Protein AF-A0A931Y4E0-F1 (afdb_monomer_lite)

Sequence (442 aa):
MEAHREILAAYRAGAPGQSLLSRERLLGMQAWRRRIRFNGFLSAGRNVAISKGAQIENAVIWDDARIAANAVVAQAIIGKGCEVHGRVRRLAVRSSFSLSQSENTSDIPLAMALQFLRWSPAQTTVMPFEPRGSARLFTRLDNHGQRVILVRYSRERAENELYPGHARFLKSIGLPVPAIIQDAPEKNFFIMEDLGDQSLQALSRTWPLRRLTDFYQEIVASTARWHIAGERAARRRRLIMVAPFSADLYRWEREFFGRYFLQPQLHLAPAITAKILAELAAVAGQLLKAPAVLVHRDLQASNILRVGRRHFFIDFQGMRLGPAAYDLAALLCDPYVELSLAVTTQLREAYNCRVSRPHRVSAQLFWLAAIERLAQALGAYGRLSANPETAWFGAYIAPGVRMMRRALDQSGACPRLQNALRCCGDKVSSGMVQSSRFRVHS

pLDDT: mean 79.77, std 22.11, range [24.64, 98.81]

Foldseek 3Di:
DVVVVVQVVCVVVVRRPCDDAHPVNVVVPPDPDDEAEDDDEEEADACAEADANYEAENYEAEHQYEYDAQYEYYNYEYYHNYHHRYDYAFYKYQQVRQQVPDPPDGPVLSVVVCVLVVHDSRQKIWTWHDDPVAQKTWIWIDGPNQIKIKIAHDCPDVLLLCAQVVQVLCVVLPAFAWHWPADDVVRRITITDDLDQAFLLNCLVPDDPVVNLVQLLQVLLSLLSCFPVVQVSCVVVVRDAPEADDLVVLLVLLVLLLVLDCCPPLVDDPVLSVLLSVLLSVLSVVFVPAFWTWALQQLARSQWGDDDHDIYGHNSSNIHIGQSLLNLLNYLLPLSHQDDPVSSVVSLVSSQVNDDPSNRQDQQNNLSSNLSNLSSLLSVLSVQCVDPVRVVSLSSNLSSLVSNLVSCVSNVTSVSVNVSCVVRVVCSNVPPPDDPDPPDDD

Secondary structure (DSSP, 8-state):
-HHHHHHHHHHHTT-TTSSSS-HHHHHT-----S--EE-S-EEE-TTPEEPTT-EEEEEEE-TT-EE-TT-EEEEEEE-TT-EE-SEEEEEEEEHHHHHHS-SS---HHHHHHHHHHT--TTTEEEEEPPP-SSSEEEEEEEETTEEEEEEEE-TTSTHHHHHHHHHHHHHHTT---PPEEEEEGGGTEEEEE---S-BHHHHHTTS-HHHHHHHHHHHHHHHHHHHHHHHHHHHHTT---PPPP-HHHHHHHHHHHIIIIIHHHH---HHHHHHHHHHHHHHHHHHTTSPEEEE-S---GGGEEEETTEEEE---TT-EEEEHHHHHHHHHT-TTS---HHHHHHHHHHHHTTS-GGG---HHHHHHHHHHHHHHHHHHHHHHHTSTTSGGGGGGHHHHHHHHHHHHHHH---HHHHHHHHHHHHHHHTT-----------

Structure (mmCIF, N/CA/C/O backbone):
data_AF-A0A931Y4E0-F1
#
_entry.id   AF-A0A931Y4E0-F1
#
loop_
_atom_site.group_PDB
_atom_site.id
_atom_site.type_symbol
_atom_site.label_atom_id
_atom_site.label_alt_id
_atom_site.label_comp_id
_atom_site.label_asym_id
_atom_site.label_entity_id
_atom_site.label_seq_id
_atom_site.pdbx_PDB_ins_code
_atom_site.Cartn_x
_atom_site.Cartn_y
_atom_site.Cartn_z
_atom_site.occupancy
_atom_site.B_iso_or_equiv
_atom_site.auth_seq_id
_atom_site.auth_comp_id
_atom_site.auth_asym_id
_atom_site.auth_atom_id
_atom_site.pdbx_PDB_model_num
ATOM 1 N N . MET A 1 1 ? -2.483 -9.337 35.571 1.00 34.69 1 MET A N 1
ATOM 2 C CA . MET A 1 1 ? -3.796 -9.561 36.224 1.00 34.69 1 MET A CA 1
ATOM 3 C C . MET A 1 1 ? -3.774 -9.252 37.720 1.00 34.69 1 MET A C 1
ATOM 5 O O . MET A 1 1 ? -4.784 -8.785 38.225 1.00 34.69 1 MET A O 1
ATOM 9 N N . GLU A 1 2 ? -2.655 -9.457 38.415 1.00 30.05 2 GLU A N 1
ATOM 10 C CA . GLU A 1 2 ? -2.487 -9.146 39.847 1.00 30.05 2 GLU A CA 1
ATOM 11 C C . GLU A 1 2 ? -2.486 -7.631 40.127 1.00 30.05 2 GLU A C 1
ATOM 13 O O . GLU A 1 2 ? -3.352 -7.140 40.843 1.00 30.05 2 GLU A O 1
ATOM 18 N N . ALA A 1 3 ? -1.691 -6.863 39.373 1.00 35.94 3 ALA A N 1
ATOM 19 C CA . ALA A 1 3 ? -1.664 -5.395 39.451 1.00 35.94 3 ALA A CA 1
ATOM 20 C C . ALA A 1 3 ? -3.024 -4.713 39.172 1.00 35.94 3 ALA A C 1
ATOM 22 O O . ALA A 1 3 ? -3.341 -3.672 39.735 1.00 35.94 3 ALA A O 1
ATOM 23 N N . HIS A 1 4 ? -3.869 -5.305 38.318 1.00 39.91 4 HIS A N 1
ATOM 24 C CA . HIS A 1 4 ? -5.213 -4.779 38.048 1.00 39.91 4 HIS A CA 1
ATOM 25 C C . HIS A 1 4 ? -6.139 -4.932 39.266 1.00 39.91 4 HIS A C 1
ATOM 27 O O . HIS A 1 4 ? -6.935 -4.039 39.547 1.00 39.91 4 HIS A O 1
ATOM 33 N N . ARG A 1 5 ? -6.008 -6.041 40.009 1.00 42.94 5 ARG A N 1
ATOM 34 C CA . ARG A 1 5 ? -6.775 -6.318 41.233 1.00 42.94 5 ARG A CA 1
ATOM 35 C C . ARG A 1 5 ? -6.376 -5.380 42.373 1.00 42.94 5 ARG A C 1
ATOM 37 O O . ARG A 1 5 ? -7.255 -4.861 43.053 1.00 42.94 5 ARG A O 1
ATOM 44 N N . GLU A 1 6 ? -5.082 -5.119 42.530 1.00 43.25 6 GLU A N 1
ATOM 45 C CA . GLU A 1 6 ? -4.547 -4.222 43.563 1.00 43.25 6 GLU A CA 1
ATOM 46 C C . GLU A 1 6 ? -4.974 -2.763 43.350 1.00 43.25 6 GLU A C 1
ATOM 48 O O . GLU A 1 6 ? -5.396 -2.093 44.291 1.00 43.25 6 GLU A O 1
ATOM 53 N N . ILE A 1 7 ? -4.974 -2.288 42.100 1.00 46.44 7 ILE A N 1
ATOM 54 C CA . ILE A 1 7 ? -5.455 -0.942 41.749 1.00 46.44 7 ILE A CA 1
ATOM 55 C C . ILE A 1 7 ? -6.962 -0.810 41.996 1.00 46.44 7 ILE A C 1
ATOM 57 O O . ILE A 1 7 ? -7.414 0.204 42.527 1.00 46.44 7 ILE A O 1
ATOM 61 N N . LEU A 1 8 ? -7.746 -1.836 41.652 1.00 44.59 8 LEU A N 1
ATOM 62 C CA . LEU A 1 8 ? -9.184 -1.880 41.933 1.00 44.59 8 LEU A CA 1
ATOM 63 C C . LEU A 1 8 ? -9.479 -1.872 43.438 1.00 44.59 8 LEU A C 1
ATOM 65 O O . LEU A 1 8 ? -10.426 -1.211 43.860 1.00 44.59 8 LEU A O 1
ATOM 69 N N . ALA A 1 9 ? -8.675 -2.567 44.244 1.00 49.50 9 ALA A N 1
ATOM 70 C CA . ALA A 1 9 ? -8.801 -2.572 45.699 1.00 49.50 9 ALA A CA 1
ATOM 71 C C . ALA A 1 9 ? -8.454 -1.201 46.309 1.00 49.50 9 ALA A C 1
ATOM 73 O O . ALA A 1 9 ? -9.236 -0.672 47.096 1.00 49.50 9 ALA A O 1
ATOM 74 N N . ALA A 1 10 ? -7.349 -0.579 45.883 1.00 45.31 10 ALA A N 1
ATOM 75 C CA . ALA A 1 10 ? -6.933 0.746 46.354 1.00 45.31 10 ALA A CA 1
ATOM 76 C C . ALA A 1 10 ? -7.910 1.862 45.940 1.00 45.31 10 ALA A C 1
ATOM 78 O O . ALA A 1 10 ? -8.197 2.769 46.720 1.00 45.31 10 ALA A O 1
ATOM 79 N N . TYR A 1 11 ? -8.474 1.773 44.730 1.00 41.50 11 TYR A N 1
ATOM 80 C CA . TYR A 1 11 ? -9.529 2.673 44.261 1.00 41.50 11 TYR A CA 1
ATOM 81 C C . TYR A 1 11 ? -10.813 2.532 45.094 1.00 41.50 11 TYR A C 1
ATOM 83 O O . TYR A 1 11 ? -11.379 3.536 45.519 1.00 41.50 11 TYR A O 1
ATOM 91 N N . ARG A 1 12 ? -11.246 1.295 45.387 1.00 44.38 12 ARG A N 1
ATOM 92 C CA . ARG A 1 12 ? -12.423 1.023 46.237 1.00 44.38 12 ARG A CA 1
ATOM 93 C C . ARG A 1 12 ? -12.240 1.481 47.686 1.00 44.38 12 ARG A C 1
ATOM 95 O O . ARG A 1 12 ? -13.223 1.830 48.323 1.00 44.38 12 ARG A O 1
ATOM 102 N N . ALA A 1 13 ? -11.005 1.515 48.181 1.00 47.91 13 ALA A N 1
ATOM 103 C CA . ALA A 1 13 ? -10.662 2.004 49.515 1.00 47.91 13 ALA A CA 1
ATOM 104 C C . ALA A 1 13 ? -10.501 3.539 49.600 1.00 47.91 13 ALA A C 1
ATOM 106 O O . ALA A 1 13 ? -10.062 4.048 50.626 1.00 47.91 13 ALA A O 1
ATOM 107 N N . GLY A 1 14 ? -10.809 4.291 48.534 1.00 34.81 14 GLY A N 1
ATOM 108 C CA . GLY A 1 14 ? -10.687 5.754 48.530 1.00 34.81 14 GLY A CA 1
ATOM 109 C C . GLY A 1 14 ? -9.244 6.277 48.492 1.00 34.81 14 GLY A C 1
ATOM 110 O O . GLY A 1 14 ? -9.030 7.475 48.652 1.00 34.81 14 GLY A O 1
ATOM 111 N N . ALA A 1 15 ? -8.260 5.407 48.233 1.00 38.78 15 ALA A N 1
ATOM 112 C CA . ALA A 1 15 ? -6.834 5.735 48.181 1.00 38.78 15 ALA A CA 1
ATOM 113 C C . ALA A 1 15 ? -6.186 5.404 46.813 1.00 38.78 15 ALA A C 1
ATOM 115 O O . ALA A 1 15 ? -5.178 4.686 46.757 1.00 38.78 15 ALA A O 1
ATOM 116 N N . PRO A 1 16 ? -6.718 5.898 45.674 1.00 37.50 16 PRO A N 1
ATOM 117 C CA . PRO A 1 16 ? -6.079 5.676 44.383 1.00 37.50 16 PRO A CA 1
ATOM 118 C C . PRO A 1 16 ? -4.716 6.387 44.344 1.00 37.50 16 PRO A C 1
ATOM 120 O O . PRO A 1 16 ? -4.639 7.613 44.341 1.00 37.50 16 PRO A O 1
ATOM 123 N N . GLY A 1 17 ? -3.631 5.605 44.324 1.00 43.34 17 GLY A N 1
ATOM 124 C CA . GLY A 1 17 ? -2.253 6.105 44.231 1.00 43.34 17 GLY A CA 1
ATOM 125 C C . GLY A 1 17 ? -1.310 5.685 45.362 1.00 43.34 17 GLY A C 1
ATOM 126 O O . GLY A 1 17 ? -0.120 5.973 45.265 1.00 43.34 17 GLY A O 1
ATOM 127 N N . GLN A 1 18 ? -1.778 4.982 46.401 1.00 36.59 18 GLN A N 1
ATOM 128 C CA . GLN A 1 18 ? -0.911 4.620 47.534 1.00 36.59 18 GLN A CA 1
ATOM 129 C C . GLN A 1 18 ? -0.036 3.369 47.347 1.00 36.59 18 GLN A C 1
ATOM 131 O O . GLN A 1 18 ? 0.830 3.121 48.180 1.00 36.59 18 GLN A O 1
ATOM 136 N N . SER A 1 19 ? -0.159 2.613 46.252 1.00 37.19 19 SER A N 1
ATOM 137 C CA . SER A 1 19 ? 0.787 1.524 45.983 1.00 37.19 19 SER A CA 1
ATOM 138 C C . SER A 1 19 ? 1.090 1.365 44.499 1.00 37.19 19 SER A C 1
ATOM 140 O O . SER A 1 19 ? 0.359 0.732 43.744 1.00 37.19 19 SER A O 1
ATOM 142 N N . LEU A 1 20 ? 2.204 1.979 44.102 1.00 34.59 20 LEU A N 1
ATOM 143 C CA . LEU A 1 20 ? 3.205 1.319 43.257 1.00 34.59 20 LEU A CA 1
ATOM 144 C C . LEU A 1 20 ? 4.616 1.887 43.486 1.00 34.59 20 LEU A C 1
ATOM 146 O O . LEU A 1 20 ? 5.578 1.255 43.069 1.00 34.59 20 LEU A O 1
ATOM 150 N N . LEU A 1 21 ? 4.771 2.989 44.237 1.00 36.53 21 LEU A N 1
ATOM 151 C CA . LEU A 1 21 ? 6.031 3.411 44.867 1.00 36.53 21 LEU A CA 1
ATOM 152 C C . LEU A 1 21 ? 5.718 4.168 46.176 1.00 36.53 21 LEU A C 1
ATOM 154 O O . LEU A 1 21 ? 5.166 5.265 46.125 1.00 36.53 21 LEU A O 1
ATOM 158 N N . SER A 1 22 ? 6.042 3.605 47.347 1.00 35.12 22 SER A N 1
ATOM 159 C CA . SER A 1 22 ? 5.909 4.318 48.628 1.00 35.12 22 SER A CA 1
ATOM 160 C C . SER A 1 22 ? 6.853 5.530 48.680 1.00 35.12 22 SER A C 1
ATOM 162 O O . SER A 1 22 ? 7.931 5.526 48.081 1.00 35.12 22 SER A O 1
ATOM 164 N N . ARG A 1 23 ? 6.467 6.585 49.411 1.00 34.84 23 ARG A N 1
ATOM 165 C CA . ARG A 1 23 ? 7.276 7.809 49.595 1.00 34.84 23 ARG A CA 1
ATOM 166 C C . ARG A 1 23 ? 8.670 7.502 50.161 1.00 34.84 23 ARG A C 1
ATOM 168 O O . ARG A 1 23 ? 9.641 8.134 49.761 1.00 34.84 23 ARG A O 1
ATOM 175 N N . GLU A 1 24 ? 8.781 6.486 51.010 1.00 38.88 24 GLU A N 1
ATOM 176 C CA . GLU A 1 24 ? 10.049 5.980 51.555 1.00 38.88 24 GLU A CA 1
ATOM 177 C C . GLU A 1 24 ? 10.937 5.333 50.479 1.00 38.88 24 GLU A C 1
ATOM 179 O O . GLU A 1 24 ? 12.142 5.578 50.454 1.00 38.88 24 GLU A O 1
ATOM 184 N N . ARG A 1 25 ? 10.351 4.605 49.512 1.00 39.00 25 ARG A N 1
ATOM 185 C CA . ARG A 1 25 ? 11.079 4.090 48.335 1.00 39.00 25 ARG A CA 1
ATOM 186 C C . ARG A 1 25 ? 11.576 5.209 47.417 1.00 39.00 25 ARG A C 1
ATOM 188 O O . ARG A 1 25 ? 12.647 5.077 46.835 1.00 39.00 25 ARG A O 1
ATOM 195 N N . LEU A 1 26 ? 10.825 6.305 47.291 1.00 38.31 26 LEU A N 1
ATOM 196 C CA . LEU A 1 26 ? 11.214 7.470 46.483 1.00 38.31 26 LEU A CA 1
ATOM 197 C C . LEU A 1 26 ? 12.335 8.295 47.132 1.00 38.31 26 LEU A C 1
ATOM 199 O O . LEU A 1 26 ? 13.215 8.781 46.425 1.00 38.31 26 LEU A O 1
ATOM 203 N N . LEU A 1 27 ? 12.330 8.428 48.461 1.00 38.66 27 LEU A N 1
ATOM 204 C CA . LEU A 1 27 ? 13.339 9.193 49.204 1.00 38.66 27 LEU A CA 1
ATOM 205 C C . LEU A 1 27 ? 14.706 8.489 49.262 1.00 38.66 27 LEU A C 1
ATOM 207 O O . LEU A 1 27 ? 15.728 9.169 49.289 1.00 38.66 27 LEU A O 1
ATOM 211 N N . GLY A 1 28 ? 14.739 7.153 49.197 1.00 38.03 28 GLY A N 1
ATOM 212 C CA . GLY A 1 28 ? 15.981 6.374 49.088 1.00 38.03 28 GLY A CA 1
ATOM 213 C C . GLY A 1 28 ? 16.636 6.398 47.698 1.00 38.03 28 GLY A C 1
ATOM 214 O O . GLY A 1 28 ? 17.801 6.041 47.560 1.00 38.03 28 GLY A O 1
ATOM 215 N N . MET A 1 29 ? 15.924 6.846 46.658 1.00 40.06 29 MET A N 1
ATOM 216 C CA . MET A 1 29 ? 16.430 6.925 45.282 1.00 40.06 29 MET A CA 1
ATOM 217 C C . MET A 1 29 ? 16.823 8.368 44.932 1.00 40.06 29 MET A C 1
ATOM 219 O O . MET A 1 29 ? 16.308 8.963 43.982 1.00 40.06 29 MET A O 1
ATOM 223 N N . GLN A 1 30 ? 17.740 8.956 45.705 1.00 32.31 30 GLN A N 1
ATOM 224 C CA . GLN A 1 30 ? 18.363 10.243 45.380 1.00 32.31 30 GLN A CA 1
ATOM 225 C C . GLN A 1 30 ? 19.285 10.118 44.152 1.00 32.31 30 GLN A C 1
ATOM 227 O O . GLN A 1 30 ? 20.496 10.058 44.300 1.00 32.31 30 GLN A O 1
ATOM 232 N N . ALA A 1 31 ? 18.721 10.071 42.937 1.00 36.69 31 ALA A N 1
ATOM 233 C CA . ALA A 1 31 ? 19.362 10.530 41.690 1.00 36.69 31 ALA A CA 1
ATOM 234 C C . ALA A 1 31 ? 18.467 10.286 40.457 1.00 36.69 31 ALA A C 1
ATOM 236 O O . ALA A 1 31 ? 18.823 9.538 39.550 1.00 36.69 31 ALA A O 1
ATOM 237 N N . TRP A 1 32 ? 17.321 10.958 40.337 1.00 45.44 32 TRP A N 1
ATOM 238 C CA . TRP A 1 32 ? 16.569 10.949 39.070 1.00 45.44 32 TRP A CA 1
ATOM 239 C C . TRP A 1 32 ? 17.032 12.093 38.160 1.00 45.44 32 TRP A C 1
ATOM 241 O O . TRP A 1 32 ? 16.299 13.038 37.874 1.00 45.44 32 TRP A O 1
ATOM 251 N N . ARG A 1 33 ? 18.286 12.020 37.697 1.00 38.28 33 ARG A N 1
ATOM 252 C CA . ARG A 1 33 ? 18.825 12.896 36.644 1.00 38.28 33 ARG A CA 1
ATOM 253 C C . ARG A 1 33 ? 19.072 12.079 35.362 1.00 38.28 33 ARG A C 1
ATOM 255 O O . ARG A 1 33 ? 20.116 11.464 35.210 1.00 38.28 33 ARG A O 1
ATOM 262 N N . ARG A 1 34 ? 18.120 12.206 34.417 1.00 37.16 34 ARG A N 1
ATOM 263 C CA . ARG A 1 34 ? 18.120 11.849 32.967 1.00 37.16 34 ARG A CA 1
ATOM 264 C C . ARG A 1 34 ? 17.783 10.402 32.528 1.00 37.16 34 ARG A C 1
ATOM 266 O O . ARG A 1 34 ? 18.379 9.439 32.975 1.00 37.16 34 ARG A O 1
ATOM 273 N N . ARG A 1 35 ? 16.889 10.337 31.513 1.00 46.97 35 ARG A N 1
ATOM 274 C CA . ARG A 1 35 ? 16.464 9.195 30.658 1.00 46.97 35 ARG A CA 1
ATOM 275 C C . ARG A 1 35 ? 15.944 7.954 31.397 1.00 46.97 35 ARG A C 1
ATOM 277 O O . ARG A 1 35 ? 16.611 6.932 31.478 1.00 46.97 35 ARG A O 1
ATOM 284 N N . ILE A 1 36 ? 14.691 8.029 31.834 1.00 51.78 36 ILE A N 1
ATOM 285 C CA . ILE A 1 36 ? 13.948 6.886 32.381 1.00 51.78 36 ILE A CA 1
ATOM 286 C C . ILE A 1 36 ? 13.375 6.065 31.221 1.00 51.78 36 ILE A C 1
ATOM 288 O O . ILE A 1 36 ? 12.718 6.635 30.352 1.00 51.78 36 ILE A O 1
ATOM 292 N N . ARG A 1 37 ? 13.585 4.746 31.219 1.00 45.50 37 ARG A N 1
ATOM 293 C CA . ARG A 1 37 ? 12.829 3.792 30.396 1.00 45.50 37 ARG A CA 1
ATOM 294 C C . ARG A 1 37 ? 12.075 2.869 31.344 1.00 45.50 37 ARG A C 1
ATOM 296 O O . ARG A 1 37 ? 12.712 2.146 32.104 1.00 45.50 37 ARG A O 1
ATOM 303 N N . PHE A 1 38 ? 10.747 2.916 31.320 1.00 49.50 38 PHE A N 1
ATOM 304 C CA . PHE A 1 38 ? 9.918 2.045 32.148 1.00 49.50 38 PHE A CA 1
ATOM 305 C C . PHE A 1 38 ? 9.297 0.946 31.286 1.00 49.50 38 PHE A C 1
ATOM 307 O O . PHE A 1 38 ? 8.505 1.235 30.394 1.00 49.50 38 PHE A O 1
ATOM 314 N N . ASN A 1 39 ? 9.667 -0.306 31.560 1.00 38.44 39 ASN A N 1
ATOM 315 C CA . ASN A 1 39 ? 9.108 -1.491 30.913 1.00 38.44 39 ASN A CA 1
ATOM 316 C C . ASN A 1 39 ? 8.197 -2.210 31.929 1.00 38.44 39 ASN A C 1
ATOM 318 O O . ASN A 1 39 ? 8.621 -3.162 32.578 1.00 38.44 39 ASN A O 1
ATOM 322 N N . GLY A 1 40 ? 6.972 -1.708 32.122 1.00 40.59 40 GLY A N 1
ATOM 323 C CA . GLY A 1 40 ? 5.986 -2.210 33.095 1.00 40.59 40 GLY A CA 1
ATOM 324 C C . GLY A 1 40 ? 4.735 -1.321 33.148 1.00 40.59 40 GLY A C 1
ATOM 325 O O . GLY A 1 40 ? 4.648 -0.377 32.373 1.00 40.59 40 GLY A O 1
ATOM 326 N N . PHE A 1 41 ? 3.783 -1.576 34.059 1.00 42.09 41 PHE A N 1
ATOM 327 C CA . PHE A 1 41 ? 2.631 -0.677 34.261 1.00 42.09 41 PHE A CA 1
ATOM 328 C C . PHE A 1 41 ? 2.988 0.512 35.172 1.00 42.09 41 PHE A C 1
ATOM 330 O O . PHE A 1 41 ? 3.338 0.300 36.334 1.00 42.09 41 PHE A O 1
ATOM 337 N N . LEU A 1 42 ? 2.912 1.749 34.667 1.00 49.97 42 LEU A N 1
ATOM 338 C CA . LEU A 1 42 ? 3.216 2.972 35.430 1.00 49.97 42 LEU A CA 1
ATOM 339 C C . LEU A 1 42 ? 1.931 3.735 35.780 1.00 49.97 42 LEU A C 1
ATOM 341 O O . LEU A 1 42 ? 1.256 4.227 34.888 1.00 49.97 42 LEU A O 1
ATOM 345 N N . SER A 1 43 ? 1.629 3.933 37.064 1.00 57.06 43 SER A N 1
ATOM 346 C CA . SER A 1 43 ? 0.605 4.896 37.501 1.00 57.06 43 SER A CA 1
ATOM 347 C C . SER A 1 43 ? 1.281 6.177 37.995 1.00 57.06 43 SER A C 1
ATOM 349 O O . SER A 1 43 ? 1.694 6.251 39.152 1.00 57.06 43 SER A O 1
ATOM 351 N N . ALA A 1 44 ? 1.419 7.183 37.130 1.00 59.25 44 ALA A N 1
ATOM 352 C CA . ALA A 1 44 ? 1.964 8.487 37.498 1.00 59.25 44 ALA A CA 1
ATOM 353 C C . ALA A 1 44 ? 0.858 9.325 38.148 1.00 59.25 44 ALA A C 1
ATOM 355 O O . ALA A 1 44 ? -0.079 9.720 37.461 1.00 59.25 44 ALA A O 1
ATOM 356 N N . GLY A 1 45 ? 0.950 9.531 39.468 1.00 50.19 45 GLY A N 1
ATOM 357 C CA . GLY A 1 45 ? -0.030 10.261 40.285 1.00 50.19 45 GLY A CA 1
ATOM 358 C C . GLY A 1 45 ? -0.353 11.679 39.793 1.00 50.19 45 GLY A C 1
ATOM 359 O O . GLY A 1 45 ? 0.257 12.188 38.853 1.00 50.19 45 GLY A O 1
ATOM 360 N N . ARG A 1 46 ? -1.329 12.327 40.439 1.00 49.12 46 ARG A N 1
ATOM 361 C CA . ARG A 1 46 ? -1.726 13.700 40.090 1.00 49.12 46 ARG A CA 1
ATOM 362 C C . ARG A 1 46 ? -0.552 14.671 40.241 1.00 49.12 46 ARG A C 1
ATOM 364 O O . ARG A 1 46 ? 0.265 14.497 41.145 1.00 49.12 46 ARG A O 1
ATOM 371 N N . ASN A 1 47 ? -0.491 15.702 39.399 1.00 50.91 47 ASN A N 1
ATOM 372 C CA . ASN A 1 47 ? 0.540 16.752 39.426 1.00 50.91 47 ASN A CA 1
ATOM 373 C C . ASN A 1 47 ? 1.990 16.270 39.206 1.00 50.91 47 ASN A C 1
ATOM 375 O O . ASN A 1 47 ? 2.948 16.975 39.539 1.00 50.91 47 ASN A O 1
ATOM 379 N N . VAL A 1 48 ? 2.195 15.069 38.656 1.00 59.88 48 VAL A N 1
ATOM 380 C CA . VAL A 1 48 ? 3.544 14.526 38.437 1.00 59.88 48 VAL A CA 1
ATOM 381 C C . VAL A 1 48 ? 4.225 15.195 37.243 1.00 59.88 48 VAL A C 1
ATOM 383 O O . VAL A 1 48 ? 3.654 15.309 36.162 1.00 59.88 48 VAL A O 1
ATOM 386 N N . ALA A 1 49 ? 5.493 15.581 37.411 1.00 59.25 49 ALA A N 1
ATOM 387 C CA . ALA A 1 49 ? 6.339 16.051 36.318 1.00 59.25 49 ALA A CA 1
ATOM 388 C C . ALA A 1 49 ? 7.164 14.897 35.718 1.00 59.25 49 ALA A C 1
ATOM 390 O O . ALA A 1 49 ? 8.017 14.304 36.380 1.00 59.25 49 ALA A O 1
ATOM 391 N N . ILE A 1 50 ? 6.943 14.600 34.439 1.00 65.12 50 ILE A N 1
ATOM 392 C CA . ILE A 1 50 ? 7.705 13.627 33.655 1.00 65.12 50 ILE A CA 1
ATOM 393 C C . ILE A 1 50 ? 8.839 14.349 32.922 1.00 65.12 50 ILE A C 1
ATOM 395 O O . ILE A 1 50 ? 8.628 15.295 32.165 1.00 65.12 50 ILE A O 1
ATOM 399 N N . SER A 1 51 ? 10.067 13.876 33.134 1.00 61.56 51 SER A N 1
ATOM 400 C CA . SER A 1 51 ? 11.285 14.539 32.660 1.00 61.56 51 SER A CA 1
ATOM 401 C C . SER A 1 51 ? 11.551 14.395 31.151 1.00 61.56 51 SER A C 1
ATOM 403 O O . SER A 1 51 ? 11.083 13.478 30.471 1.00 61.56 51 SER A O 1
ATOM 405 N N . LYS A 1 52 ? 12.364 15.319 30.618 1.00 58.16 52 LYS A N 1
ATOM 406 C CA . LYS A 1 52 ? 12.762 15.375 29.202 1.00 58.16 52 LYS A CA 1
ATOM 407 C C . LYS A 1 52 ? 13.436 14.073 28.764 1.00 58.16 52 LYS A C 1
ATOM 409 O O . LYS A 1 52 ? 14.427 13.648 29.360 1.00 58.16 52 LYS A O 1
ATOM 414 N N . GLY A 1 53 ? 12.949 13.479 27.674 1.00 54.91 53 GLY A N 1
ATOM 415 C CA . GLY A 1 53 ? 13.514 12.241 27.125 1.00 54.91 53 GLY A CA 1
ATOM 416 C C . GLY A 1 53 ? 13.115 10.960 27.864 1.00 54.91 53 GLY A C 1
ATOM 417 O O . GLY A 1 53 ? 13.745 9.929 27.628 1.00 54.91 53 GLY A O 1
ATOM 418 N N . ALA A 1 54 ? 12.118 11.012 28.755 1.00 61.06 54 ALA A N 1
ATOM 419 C CA . ALA A 1 54 ? 11.531 9.816 29.353 1.00 61.06 54 ALA A CA 1
ATOM 420 C C . ALA A 1 54 ? 10.871 8.930 28.284 1.00 61.06 54 ALA A C 1
ATOM 422 O O . ALA A 1 54 ? 10.287 9.436 27.334 1.00 61.06 54 ALA A O 1
ATOM 423 N N . GLN A 1 55 ? 10.959 7.614 28.439 1.00 59.75 55 GLN A N 1
ATOM 424 C CA . GLN A 1 55 ? 10.228 6.621 27.657 1.00 59.75 55 GLN A CA 1
ATOM 425 C C . GLN A 1 55 ? 9.260 5.909 28.600 1.00 59.75 55 GLN A C 1
ATOM 427 O O . GLN A 1 55 ? 9.681 5.146 29.471 1.00 59.75 55 GLN A O 1
ATOM 432 N N . ILE A 1 56 ? 7.977 6.213 28.444 1.00 60.38 56 ILE A N 1
ATOM 433 C CA . ILE A 1 56 ? 6.876 5.681 29.238 1.00 60.38 56 ILE A CA 1
ATOM 434 C C . ILE A 1 56 ? 6.037 4.805 28.325 1.00 60.38 56 ILE A C 1
ATOM 436 O O . ILE A 1 56 ? 5.520 5.283 27.320 1.00 60.38 56 ILE A O 1
ATOM 440 N N . GLU A 1 57 ? 5.884 3.540 28.684 1.00 52.03 57 GLU A N 1
ATOM 441 C CA . GLU A 1 57 ? 4.997 2.605 28.005 1.00 52.03 57 GLU A CA 1
ATOM 442 C C . GLU A 1 57 ? 4.043 1.978 29.032 1.00 52.03 57 GLU A C 1
ATOM 444 O O . GLU A 1 57 ? 4.450 1.765 30.170 1.00 52.03 57 GLU A O 1
ATOM 449 N N . ASN A 1 58 ? 2.789 1.702 28.656 1.00 50.84 58 ASN A N 1
ATOM 450 C CA . ASN A 1 58 ? 1.766 1.071 29.510 1.00 50.84 58 ASN A CA 1
ATOM 451 C C . ASN A 1 58 ? 1.459 1.856 30.800 1.00 50.84 58 ASN A C 1
ATOM 453 O O . ASN A 1 58 ? 1.668 1.355 31.904 1.00 50.84 58 ASN A O 1
ATOM 457 N N . ALA A 1 59 ? 0.961 3.090 30.692 1.00 60.69 59 ALA A N 1
ATOM 458 C CA . ALA A 1 59 ? 0.809 3.970 31.855 1.00 60.69 59 ALA A CA 1
ATOM 459 C C . ALA A 1 59 ? -0.607 4.524 32.079 1.00 60.69 59 ALA A C 1
ATOM 461 O O . ALA A 1 59 ? -1.391 4.680 31.151 1.00 60.69 59 ALA A O 1
ATOM 462 N N . VAL A 1 60 ? -0.926 4.886 33.319 1.00 58.81 60 VAL A N 1
ATOM 463 C CA . VAL A 1 60 ? -2.003 5.823 33.655 1.00 58.81 60 VAL A CA 1
ATOM 464 C C . VAL A 1 60 ? -1.340 7.064 34.227 1.00 58.81 60 VAL A C 1
ATOM 466 O O . VAL A 1 60 ? -0.682 7.008 35.262 1.00 58.81 60 VAL A O 1
ATOM 469 N N . ILE A 1 61 ? -1.466 8.171 33.516 1.00 65.94 61 ILE A N 1
ATOM 470 C CA . ILE A 1 61 ? -0.973 9.481 33.916 1.00 65.94 61 ILE A CA 1
ATOM 471 C C . ILE A 1 61 ? -2.189 10.238 34.432 1.00 65.94 61 ILE A C 1
ATOM 473 O O . ILE A 1 61 ? -3.106 10.504 33.665 1.00 65.94 61 ILE A O 1
ATOM 477 N N . TRP A 1 62 ? -2.237 10.505 35.731 1.00 60.59 62 TRP A N 1
ATOM 478 C CA . TRP A 1 62 ? -3.372 11.157 36.379 1.00 60.59 62 TRP A CA 1
ATOM 479 C C . TRP A 1 62 ? -3.357 12.674 36.170 1.00 60.59 62 TRP A C 1
ATOM 481 O O . TRP A 1 62 ? -2.428 13.225 35.585 1.00 60.59 62 TRP A O 1
ATOM 491 N N . ASP A 1 63 ? -4.420 13.323 36.637 1.00 55.16 63 ASP A N 1
ATOM 492 C CA . ASP A 1 63 ? -4.710 14.732 36.380 1.00 55.16 63 ASP A CA 1
ATOM 493 C C . ASP A 1 63 ? -3.532 15.683 36.702 1.00 55.16 63 ASP A C 1
ATOM 495 O O . ASP A 1 63 ? -2.764 15.456 37.640 1.00 55.16 63 ASP A O 1
ATOM 499 N N . ASP A 1 64 ? -3.409 16.755 35.919 1.00 56.09 64 ASP A N 1
ATOM 500 C CA . ASP A 1 64 ? -2.479 17.878 36.068 1.00 56.09 64 ASP A CA 1
ATOM 501 C C . ASP A 1 64 ? -0.986 17.501 35.959 1.00 56.09 64 ASP A C 1
ATOM 503 O O . ASP A 1 64 ? -0.089 18.221 36.406 1.00 56.09 64 ASP A O 1
ATOM 507 N N . ALA A 1 65 ? -0.677 16.355 35.345 1.00 60.94 65 ALA A N 1
ATOM 508 C CA . ALA A 1 65 ? 0.699 15.937 35.097 1.00 60.94 65 ALA A CA 1
ATOM 509 C C . ALA A 1 65 ? 1.378 16.771 33.992 1.00 60.94 65 ALA A C 1
ATOM 511 O O . ALA A 1 65 ? 0.780 17.103 32.972 1.00 60.94 65 ALA A O 1
ATOM 512 N N . ARG A 1 66 ? 2.676 17.053 34.144 1.00 58.44 66 ARG A N 1
ATOM 513 C CA . ARG A 1 66 ? 3.472 17.832 33.178 1.00 58.44 66 ARG A CA 1
ATOM 514 C C . ARG A 1 66 ? 4.512 16.958 32.497 1.00 58.44 66 ARG A C 1
ATOM 516 O O . ARG A 1 66 ? 5.450 16.494 33.136 1.00 58.44 66 ARG A O 1
ATOM 523 N N . ILE A 1 67 ? 4.382 16.742 31.195 1.00 65.50 67 ILE A N 1
ATOM 524 C CA . ILE A 1 67 ? 5.273 15.902 30.393 1.00 65.50 67 ILE A CA 1
ATOM 525 C C . ILE A 1 67 ? 6.216 16.785 29.581 1.00 65.50 67 ILE A C 1
ATOM 527 O O . ILE A 1 67 ? 5.817 17.450 28.627 1.00 65.50 67 ILE A O 1
ATOM 531 N N . ALA A 1 68 ? 7.496 16.771 29.944 1.00 56.12 68 ALA A N 1
ATOM 532 C CA . ALA A 1 68 ? 8.506 17.608 29.315 1.00 56.12 68 ALA A CA 1
ATOM 533 C C . ALA A 1 68 ? 8.819 17.202 27.862 1.00 56.12 68 ALA A C 1
ATOM 535 O O . ALA A 1 68 ? 8.561 16.081 27.411 1.00 56.12 68 ALA A O 1
ATOM 536 N N . ALA A 1 69 ? 9.457 18.123 27.134 1.00 49.69 69 ALA A N 1
ATOM 537 C CA . ALA A 1 69 ? 9.828 17.930 25.737 1.00 49.69 69 ALA A CA 1
ATOM 538 C C . ALA A 1 69 ? 10.644 16.656 25.482 1.00 49.69 69 ALA A C 1
ATOM 540 O O . ALA A 1 69 ? 11.407 16.203 26.332 1.00 49.69 69 ALA A O 1
ATOM 541 N N . ASN A 1 70 ? 10.514 16.075 24.289 1.00 50.50 70 ASN A N 1
ATOM 542 C CA . ASN A 1 70 ? 11.193 14.843 23.859 1.00 50.50 70 ASN A CA 1
ATOM 543 C C . ASN A 1 70 ? 10.899 13.572 24.681 1.00 50.50 70 ASN A C 1
ATOM 545 O O . ASN A 1 70 ? 11.526 12.547 24.415 1.00 50.50 70 ASN A O 1
ATOM 549 N N . ALA A 1 71 ? 9.987 13.599 25.657 1.00 55.31 71 ALA A N 1
ATOM 550 C CA . ALA A 1 71 ? 9.465 12.368 26.243 1.00 55.31 71 ALA A CA 1
ATOM 551 C C . ALA A 1 71 ? 8.641 11.590 25.201 1.00 55.31 71 ALA A C 1
ATOM 553 O O . ALA A 1 71 ? 8.009 12.196 24.335 1.00 55.31 71 ALA A O 1
ATOM 554 N N . VAL A 1 72 ? 8.671 10.262 25.280 1.00 54.38 72 VAL A N 1
ATOM 555 C CA . VAL A 1 72 ? 7.868 9.333 24.487 1.00 54.38 72 VAL A CA 1
ATOM 556 C C . VAL A 1 72 ? 6.904 8.637 25.427 1.00 54.38 72 VAL A C 1
ATOM 558 O O . VAL A 1 72 ? 7.340 7.932 26.331 1.00 54.38 72 VAL A O 1
ATOM 561 N N . VAL A 1 73 ? 5.608 8.835 25.207 1.00 58.16 73 VAL A N 1
ATOM 562 C CA . VAL A 1 73 ? 4.541 8.143 25.936 1.00 58.16 73 VAL A CA 1
ATOM 563 C C . VAL A 1 73 ? 3.843 7.207 24.963 1.00 58.16 73 VAL A C 1
ATOM 565 O O . VAL A 1 73 ? 3.443 7.660 23.891 1.00 58.16 73 VAL A O 1
ATOM 568 N N . ALA A 1 74 ? 3.728 5.932 25.325 1.00 51.16 74 ALA A N 1
ATOM 569 C CA . ALA A 1 74 ? 3.113 4.875 24.541 1.00 51.16 74 ALA A CA 1
ATOM 570 C C . ALA A 1 74 ? 2.113 4.071 25.373 1.00 51.16 74 ALA A C 1
ATOM 572 O O . ALA A 1 74 ? 2.381 3.741 26.522 1.00 51.16 74 ALA A O 1
ATOM 573 N N . GLN A 1 75 ? 0.960 3.727 24.790 1.00 51.22 75 GLN A N 1
ATOM 574 C CA . GLN A 1 75 ? -0.046 2.881 25.452 1.00 51.22 75 GLN A CA 1
ATOM 575 C C . GLN A 1 75 ? -0.478 3.433 26.827 1.00 51.22 75 GLN A C 1
ATOM 577 O O . GLN A 1 75 ? -0.529 2.694 27.808 1.00 51.22 75 GLN A O 1
ATOM 582 N N . ALA A 1 76 ? -0.723 4.745 26.924 1.00 56.12 76 ALA A N 1
ATOM 583 C CA . ALA A 1 76 ? -1.021 5.395 28.198 1.00 56.12 76 ALA A CA 1
ATOM 584 C C . ALA A 1 76 ? -2.366 6.125 28.209 1.00 56.12 76 ALA A C 1
ATOM 586 O O . ALA A 1 76 ? -2.705 6.783 27.226 1.00 56.12 76 ALA A O 1
ATOM 587 N N . ILE A 1 77 ? -3.079 6.040 29.337 1.00 56.28 77 ILE A N 1
ATOM 588 C CA . ILE A 1 77 ? -4.276 6.831 29.654 1.00 56.28 77 ILE A CA 1
ATOM 589 C C . ILE A 1 77 ? -3.827 8.143 30.292 1.00 56.28 77 ILE A C 1
ATOM 591 O O . ILE A 1 77 ? -3.090 8.099 31.273 1.00 56.28 77 ILE A O 1
ATOM 595 N N . ILE A 1 78 ? -4.267 9.288 29.770 1.00 62.34 78 ILE A N 1
ATOM 596 C CA . ILE A 1 78 ? -3.939 10.609 30.333 1.00 62.34 78 ILE A CA 1
ATOM 597 C C . ILE A 1 78 ? -5.182 11.255 30.963 1.00 62.34 78 ILE A C 1
ATOM 599 O O . ILE A 1 78 ? -6.250 11.292 30.349 1.00 62.34 78 ILE A O 1
ATOM 603 N N . GLY A 1 79 ? -5.025 11.721 32.202 1.00 50.91 79 GLY A N 1
ATOM 604 C CA . GLY A 1 79 ? -6.013 12.416 33.021 1.00 50.91 79 GLY A CA 1
ATOM 605 C C . GLY A 1 79 ? -6.154 13.898 32.673 1.00 50.91 79 GLY A C 1
ATOM 606 O O . GLY A 1 79 ? -5.476 14.434 31.794 1.00 50.91 79 GLY A O 1
ATOM 607 N N . LYS A 1 80 ? -7.071 14.578 33.358 1.00 44.72 80 LYS A N 1
ATOM 608 C CA . LYS A 1 80 ? -7.458 15.966 33.086 1.00 44.72 80 LYS A CA 1
ATOM 609 C C . LYS A 1 80 ? -6.308 16.944 33.354 1.00 44.72 80 LYS A C 1
ATOM 611 O O . LYS A 1 80 ? -5.571 16.735 34.290 1.00 44.72 80 LYS A O 1
ATOM 616 N N . GLY A 1 81 ? -6.152 18.017 32.576 1.00 46.50 81 GLY A N 1
ATOM 617 C CA . GLY A 1 81 ? -5.213 19.107 32.894 1.00 46.50 81 GLY A CA 1
ATOM 618 C C . GLY A 1 81 ? -3.735 18.793 32.645 1.00 46.50 81 GLY A C 1
ATOM 619 O O . GLY A 1 81 ? -2.873 19.582 33.013 1.00 46.50 81 GLY A O 1
ATOM 620 N N . CYS A 1 82 ? -3.417 17.666 32.000 1.00 55.41 82 CYS A N 1
ATOM 621 C CA . CYS A 1 82 ? -2.028 17.334 31.705 1.00 55.41 82 CYS A CA 1
ATOM 622 C C . CYS A 1 82 ? -1.442 18.214 30.588 1.00 55.41 82 CYS A C 1
ATOM 624 O O . CYS A 1 82 ? -2.017 18.316 29.503 1.00 55.41 82 CYS A O 1
ATOM 626 N N . GLU A 1 83 ? -0.251 18.766 30.811 1.00 52.66 83 GLU A N 1
ATOM 627 C CA . GLU A 1 83 ? 0.520 19.513 29.810 1.00 52.66 83 GLU A CA 1
ATOM 628 C C . GLU A 1 83 ? 1.521 18.573 29.133 1.00 52.66 83 GLU A C 1
ATOM 630 O O . GLU A 1 83 ? 2.338 17.945 29.808 1.00 52.66 83 GLU A O 1
ATOM 635 N N . VAL A 1 84 ? 1.491 18.452 27.802 1.00 55.69 84 VAL A N 1
ATOM 636 C CA . VAL A 1 84 ? 2.360 17.510 27.077 1.00 55.69 84 VAL A CA 1
ATOM 637 C C . VAL A 1 84 ? 3.189 18.218 26.016 1.00 55.69 84 VAL A C 1
ATOM 639 O O . VAL A 1 84 ? 2.685 18.614 24.973 1.00 55.69 84 VAL A O 1
ATOM 642 N N . HIS A 1 85 ? 4.497 18.308 26.256 1.00 48.81 85 HIS A N 1
ATOM 643 C CA . HIS A 1 85 ? 5.452 18.961 25.357 1.00 48.81 85 HIS A CA 1
ATOM 644 C C . HIS A 1 85 ? 6.350 17.963 24.588 1.00 48.81 85 HIS A C 1
ATOM 646 O O . HIS A 1 85 ? 7.245 18.379 23.851 1.00 48.81 85 HIS A O 1
ATOM 652 N N . GLY A 1 86 ? 6.154 16.645 24.769 1.00 45.72 86 GLY A N 1
ATOM 653 C CA . GLY A 1 86 ? 6.932 15.549 24.156 1.00 45.72 86 GLY A CA 1
ATOM 654 C C . GLY A 1 86 ? 6.321 14.920 22.888 1.00 45.72 86 GLY A C 1
ATOM 655 O O . GLY A 1 86 ? 5.246 15.304 22.441 1.00 45.72 86 GLY A O 1
ATOM 656 N N . ARG A 1 87 ? 6.997 13.917 22.298 1.00 39.91 87 ARG A N 1
ATOM 657 C CA . ARG A 1 87 ? 6.469 13.127 21.163 1.00 39.91 87 ARG A CA 1
ATOM 658 C C . ARG A 1 87 ? 5.570 12.009 21.697 1.00 39.91 87 ARG A C 1
ATOM 660 O O . ARG A 1 87 ? 6.071 11.018 22.217 1.00 39.91 87 ARG A O 1
ATOM 667 N N . VAL A 1 88 ? 4.257 12.125 21.541 1.00 44.69 88 VAL A N 1
ATOM 668 C CA . VAL A 1 88 ? 3.310 11.093 21.996 1.00 44.69 88 VAL A CA 1
ATOM 669 C C . VAL A 1 88 ? 3.071 10.057 20.899 1.00 44.69 88 VAL A C 1
ATOM 671 O O . VAL A 1 88 ? 2.795 10.417 19.757 1.00 44.69 88 VAL A O 1
ATOM 674 N N . ARG A 1 89 ? 3.156 8.767 21.235 1.00 40.47 89 ARG A N 1
ATOM 675 C CA . ARG A 1 89 ? 2.861 7.658 20.319 1.00 40.47 89 ARG A CA 1
ATOM 676 C C . ARG A 1 89 ? 1.689 6.859 20.868 1.00 40.47 89 ARG A C 1
ATOM 678 O O . ARG A 1 89 ? 1.781 6.370 21.978 1.00 40.47 89 ARG A O 1
ATOM 685 N N . ARG A 1 90 ? 0.599 6.664 20.115 1.00 46.75 90 ARG A N 1
ATOM 686 C CA . ARG A 1 90 ? -0.576 5.891 20.592 1.00 46.75 90 ARG A CA 1
ATOM 687 C C . ARG A 1 90 ? -1.098 6.402 21.944 1.00 46.75 90 ARG A C 1
ATOM 689 O O . ARG A 1 90 ? -1.154 5.666 22.932 1.00 46.75 90 ARG A O 1
ATOM 696 N N . LEU A 1 91 ? -1.419 7.692 21.973 1.00 53.19 91 LEU A N 1
ATOM 697 C CA . LEU A 1 91 ? -2.126 8.318 23.083 1.00 53.19 91 LEU A CA 1
ATOM 698 C C . LEU A 1 91 ? -3.465 7.597 23.289 1.00 53.19 91 LEU A C 1
ATOM 700 O O . LEU A 1 91 ? -4.126 7.320 22.298 1.00 53.19 91 LEU A O 1
ATOM 704 N N . ALA A 1 92 ? -3.875 7.310 24.521 1.00 57.50 92 ALA A N 1
ATOM 705 C CA . ALA A 1 92 ? -5.242 6.909 24.828 1.00 57.50 92 ALA A CA 1
ATOM 706 C C . ALA A 1 92 ? -5.842 7.957 25.773 1.00 57.50 92 ALA A C 1
ATOM 708 O O . ALA A 1 92 ? -5.307 8.219 26.846 1.00 57.50 92 ALA A O 1
ATOM 709 N N . VAL A 1 93 ? -6.939 8.594 25.380 1.00 62.88 93 VAL A N 1
ATOM 710 C CA . VAL A 1 93 ? -7.611 9.598 26.221 1.00 62.88 93 VAL A CA 1
ATOM 711 C C . VAL A 1 93 ? -9.084 9.267 26.331 1.00 62.88 93 VAL A C 1
ATOM 713 O O . VAL A 1 93 ? -9.677 8.766 25.381 1.00 62.88 93 VAL A O 1
ATOM 716 N N . ARG A 1 94 ? -9.712 9.556 27.470 1.00 61.06 94 ARG A N 1
ATOM 717 C CA . ARG A 1 94 ? -11.177 9.541 27.537 1.00 61.06 94 ARG A CA 1
ATOM 718 C C . ARG A 1 94 ? -11.742 10.614 26.615 1.00 61.06 94 ARG A C 1
ATOM 720 O O . ARG A 1 94 ? -11.305 11.760 26.669 1.00 61.06 94 ARG A O 1
ATOM 727 N N . SER A 1 95 ? -12.738 10.274 25.800 1.00 57.91 95 SER A N 1
ATOM 728 C CA . SER A 1 95 ? -13.339 11.260 24.890 1.00 57.91 95 SER A CA 1
ATOM 729 C C . SER A 1 95 ? -13.965 12.447 25.618 1.00 57.91 95 SER A C 1
ATOM 731 O O . SER A 1 95 ? -13.976 13.540 25.065 1.00 57.91 95 SER A O 1
ATOM 733 N N . SER A 1 96 ? -14.424 12.272 26.862 1.00 55.34 96 SER A N 1
ATOM 734 C CA . SER A 1 96 ? -14.889 13.383 27.700 1.00 55.34 96 SER A CA 1
ATOM 735 C C . SER A 1 96 ? -13.835 14.482 27.856 1.00 55.34 96 SER A C 1
ATOM 737 O O . SER A 1 96 ? -14.197 15.650 27.869 1.00 55.34 96 SER A O 1
ATOM 739 N N . PHE A 1 97 ? -12.546 14.133 27.895 1.00 55.12 97 PHE A N 1
ATOM 740 C CA . PHE A 1 97 ? -11.457 15.104 27.964 1.00 55.12 97 PHE A CA 1
ATOM 741 C C . PHE A 1 97 ? -11.272 15.860 26.646 1.00 55.12 97 PHE A C 1
ATOM 743 O O . PHE A 1 97 ? -11.174 17.085 26.649 1.00 55.12 97 PHE A O 1
ATOM 750 N N . SER A 1 98 ? -11.288 15.138 25.518 1.00 58.06 98 SER A N 1
ATOM 751 C CA . SER A 1 98 ? -11.218 15.737 24.178 1.00 58.06 98 SER A CA 1
ATOM 752 C C . SER A 1 98 ? -12.404 16.659 23.881 1.00 58.06 98 SER A C 1
ATOM 754 O O . SER A 1 98 ? -12.269 17.578 23.085 1.00 58.06 98 SER A O 1
ATOM 756 N N . LEU A 1 99 ? -13.554 16.423 24.518 1.00 56.25 99 LEU A N 1
ATOM 757 C CA . LEU A 1 99 ? -14.758 17.241 24.369 1.00 56.25 99 LEU A CA 1
ATOM 758 C C . LEU A 1 99 ? -14.871 18.370 25.409 1.00 56.25 99 LEU A C 1
ATOM 760 O O . LEU A 1 99 ? -15.583 19.332 25.149 1.00 56.25 99 LEU A O 1
ATOM 764 N N . SER A 1 100 ? -14.192 18.279 26.563 1.00 48.84 100 SER A N 1
ATOM 765 C CA . SER A 1 100 ? -14.243 19.302 27.623 1.00 48.84 100 SER A CA 1
ATOM 766 C C . SER A 1 100 ? -13.193 20.411 27.490 1.00 48.84 100 SER A C 1
ATOM 768 O O . SER A 1 100 ? -13.294 21.418 28.184 1.00 48.84 100 SER A O 1
ATOM 770 N N . GLN A 1 101 ? -12.168 20.242 26.647 1.00 44.31 101 GLN A N 1
ATOM 771 C CA . GLN A 1 101 ? -11.192 21.297 26.350 1.00 44.31 101 GLN A CA 1
ATOM 772 C C . GLN A 1 101 ? -11.589 22.090 25.098 1.00 44.31 101 GLN A C 1
ATOM 774 O O . GLN A 1 101 ? -11.017 21.899 24.031 1.00 44.31 101 GLN A O 1
ATOM 779 N N . SER A 1 102 ? -12.582 22.968 25.233 1.00 41.84 102 SER A N 1
ATOM 780 C CA . SER A 1 102 ? -12.593 24.314 24.637 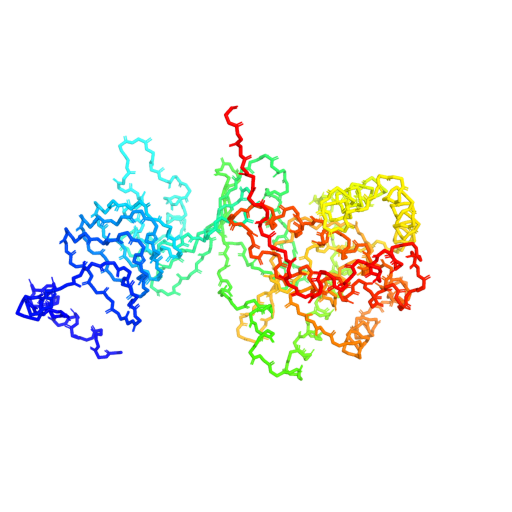1.00 41.84 102 SER A CA 1
ATOM 781 C C . SER A 1 102 ? -13.962 24.961 24.850 1.00 41.84 102 SER A C 1
ATOM 783 O O . SER A 1 102 ? -15.001 24.406 24.504 1.00 41.84 102 SER A O 1
ATOM 785 N N . GLU A 1 103 ? -13.961 26.191 25.349 1.00 39.91 103 GLU A N 1
ATOM 786 C CA . GLU A 1 103 ? -15.148 27.051 25.380 1.00 39.91 103 GLU A CA 1
ATOM 787 C C . GLU A 1 103 ? -15.541 27.560 23.976 1.00 39.91 103 GLU A C 1
ATOM 789 O O . GLU A 1 103 ? -16.398 28.426 23.871 1.00 39.91 103 GLU A O 1
ATOM 794 N N . ASN A 1 104 ? -14.956 27.035 22.881 1.00 42.12 104 ASN A N 1
ATOM 795 C CA . ASN A 1 104 ? -15.369 27.414 21.522 1.00 42.12 104 ASN A CA 1
ATOM 796 C C . ASN A 1 104 ? -15.015 26.462 20.351 1.00 42.12 104 ASN A C 1
ATOM 798 O O . ASN A 1 104 ? -15.081 26.884 19.203 1.00 42.12 104 ASN A O 1
ATOM 802 N N . THR A 1 105 ? -14.658 25.188 20.554 1.00 46.62 105 THR A N 1
ATOM 803 C CA . THR A 1 105 ? -14.584 24.179 19.463 1.00 46.62 105 THR A CA 1
ATOM 804 C C . THR A 1 105 ? -14.638 22.752 20.025 1.00 46.62 105 THR A C 1
ATOM 806 O O . THR A 1 105 ? -13.629 22.050 20.131 1.00 46.62 105 THR A O 1
ATOM 809 N N . SER A 1 106 ? -15.836 22.284 20.386 1.00 56.88 106 SER A N 1
ATOM 810 C CA . SER A 1 106 ? -16.057 20.848 20.582 1.00 56.88 106 SER A CA 1
ATOM 811 C C . SER A 1 106 ? -15.583 20.110 19.326 1.00 56.88 106 SER A C 1
ATOM 813 O O . SER A 1 106 ? -15.819 20.565 18.209 1.00 56.88 106 SER A O 1
ATOM 815 N N . ASP A 1 107 ? -14.851 19.007 19.473 1.00 71.88 107 ASP A N 1
ATOM 816 C CA . ASP A 1 107 ? -14.419 18.189 18.339 1.00 71.88 107 ASP A CA 1
ATOM 817 C C . ASP A 1 107 ? -15.661 17.594 17.647 1.00 71.88 107 ASP A C 1
ATOM 819 O O . ASP A 1 107 ? -16.121 16.506 17.998 1.00 71.88 107 ASP A O 1
ATOM 823 N N . ILE A 1 108 ? -16.246 18.354 16.709 1.00 79.44 108 ILE A N 1
ATOM 824 C CA . ILE A 1 108 ? -17.543 18.068 16.080 1.00 79.44 108 ILE A CA 1
ATOM 825 C C . ILE A 1 108 ? -17.552 16.654 15.479 1.00 79.44 108 ILE A C 1
ATOM 827 O O . ILE A 1 108 ? -18.484 15.906 15.782 1.00 79.44 108 ILE A O 1
ATOM 831 N N . PRO A 1 109 ? -16.531 16.215 14.708 1.00 85.50 109 PRO A N 1
ATOM 832 C CA . PRO A 1 109 ? -16.484 14.841 14.217 1.00 85.50 109 PRO A CA 1
ATOM 833 C C . PRO A 1 109 ? -16.475 13.782 15.327 1.00 85.50 109 PRO A C 1
ATOM 835 O O . PRO A 1 109 ? -17.153 12.767 15.188 1.00 85.50 109 PRO A O 1
ATOM 838 N N . LEU A 1 110 ? -15.735 13.982 16.428 1.00 84.81 110 LEU A N 1
ATOM 839 C CA . LEU A 1 110 ? -15.754 13.040 17.557 1.00 84.81 110 LEU A CA 1
ATOM 840 C C . LEU A 1 110 ? -17.120 13.011 18.247 1.00 84.81 110 LEU A C 1
ATOM 842 O O . LEU A 1 110 ? -17.650 11.930 18.485 1.00 84.81 110 LEU A O 1
ATOM 846 N N . ALA A 1 111 ? -17.693 14.177 18.551 1.00 85.75 111 ALA A N 1
ATOM 847 C CA . ALA A 1 111 ? -18.988 14.290 19.215 1.00 85.75 111 ALA A CA 1
ATOM 848 C C . ALA A 1 111 ? -20.098 13.622 18.390 1.00 85.75 111 ALA A C 1
ATOM 850 O O . ALA A 1 111 ? -20.840 12.787 18.908 1.00 85.75 111 ALA A O 1
ATOM 851 N N . MET A 1 112 ? -20.153 13.922 17.089 1.00 88.75 112 MET A N 1
ATOM 852 C CA . MET A 1 112 ? -21.106 13.304 16.168 1.00 88.75 112 MET A CA 1
ATOM 853 C C . MET A 1 112 ? -20.878 11.797 16.060 1.00 88.75 112 MET A C 1
ATOM 855 O O . MET A 1 112 ? -21.839 11.036 16.106 1.00 88.75 112 MET A O 1
ATOM 859 N N . ALA A 1 113 ? -19.624 11.341 15.973 1.00 91.62 113 ALA A N 1
ATOM 860 C CA . ALA A 1 113 ? -19.329 9.913 15.925 1.00 91.62 113 ALA A CA 1
ATOM 861 C C . ALA A 1 113 ? -19.838 9.172 17.171 1.00 91.62 113 ALA A C 1
ATOM 863 O O . ALA A 1 113 ? -20.481 8.132 17.040 1.00 91.62 113 ALA A O 1
ATOM 864 N N . LEU A 1 114 ? -19.614 9.719 18.369 1.00 90.06 114 LEU A N 1
ATOM 865 C CA . LEU A 1 114 ? -20.123 9.138 19.614 1.00 90.06 114 LEU A CA 1
ATOM 866 C C . LEU A 1 114 ? -21.654 9.140 19.665 1.00 90.06 114 LEU A C 1
ATOM 868 O O . LEU A 1 114 ? -22.244 8.144 20.077 1.00 90.06 114 LEU A O 1
ATOM 872 N N . GLN A 1 115 ? -22.299 10.211 19.195 1.00 91.69 115 GLN A N 1
ATOM 873 C CA . GLN A 1 115 ? -23.758 10.287 19.106 1.00 91.69 115 GLN A CA 1
ATOM 874 C C . GLN A 1 115 ? -24.325 9.221 18.159 1.00 91.69 115 GLN A C 1
ATOM 876 O O . GLN A 1 115 ? -25.249 8.501 18.538 1.00 91.69 115 GLN A O 1
ATOM 881 N N . PHE A 1 116 ? -23.749 9.072 16.961 1.00 93.00 116 PHE A N 1
ATOM 882 C CA . PHE A 1 116 ? -24.159 8.050 15.994 1.00 93.00 116 PHE A CA 1
ATOM 883 C C . PHE A 1 116 ? -24.003 6.635 16.552 1.00 93.00 116 PHE A C 1
ATOM 885 O O . PHE A 1 116 ? -24.897 5.805 16.397 1.00 93.00 116 PHE A O 1
ATOM 892 N N . LEU A 1 117 ? -22.892 6.369 17.243 1.00 93.56 117 LEU A N 1
ATOM 893 C CA . LEU A 1 117 ? -22.618 5.073 17.867 1.00 93.56 117 LEU A CA 1
ATOM 894 C C . LEU A 1 117 ? -23.418 4.846 19.159 1.00 93.56 117 LEU A C 1
ATOM 896 O O . LEU A 1 117 ? -23.424 3.731 19.678 1.00 93.56 117 LEU A O 1
ATOM 900 N N . ARG A 1 118 ? -24.086 5.883 19.688 1.00 94.25 118 ARG A N 1
ATOM 901 C CA . ARG A 1 118 ? -24.711 5.901 21.023 1.00 94.25 118 ARG A CA 1
ATOM 902 C C . ARG A 1 118 ? -23.713 5.546 22.132 1.00 94.25 118 ARG A C 1
ATOM 904 O O . ARG A 1 118 ? -24.036 4.836 23.081 1.00 94.25 118 ARG A O 1
ATOM 911 N N . TRP A 1 119 ? -22.476 6.013 21.993 1.00 90.44 119 TRP A N 1
ATOM 912 C CA . TRP A 1 119 ? -21.386 5.747 22.925 1.00 90.44 119 TRP A CA 1
ATOM 913 C C . TRP A 1 119 ? -21.216 6.899 23.916 1.00 90.44 119 TRP A C 1
ATOM 915 O O . TRP A 1 119 ? -21.163 8.065 23.532 1.00 90.44 119 TRP A O 1
ATOM 925 N N . SER A 1 120 ? -21.096 6.575 25.206 1.00 82.31 120 SER A N 1
ATOM 926 C CA . SER A 1 120 ? -20.869 7.577 26.251 1.00 82.31 120 SER A CA 1
ATOM 927 C C . SER A 1 120 ? -19.441 8.133 26.175 1.00 82.31 120 SER A C 1
ATOM 929 O O . SER A 1 120 ? -18.480 7.348 26.194 1.00 82.31 120 SER A O 1
ATOM 931 N N . PRO A 1 121 ? -19.252 9.469 26.175 1.00 73.50 121 PRO A N 1
ATOM 932 C CA . PRO A 1 121 ? -17.920 10.058 26.172 1.00 73.50 121 PRO A CA 1
ATOM 933 C C . PRO A 1 121 ? -17.053 9.688 27.384 1.00 73.50 121 PRO A C 1
ATOM 935 O O . PRO A 1 121 ? -15.826 9.641 27.277 1.00 73.50 121 PRO A O 1
ATOM 938 N N . ALA A 1 122 ? -17.676 9.418 28.534 1.00 68.81 122 ALA A N 1
ATOM 939 C CA . ALA A 1 122 ? -16.976 9.017 29.756 1.00 68.81 122 ALA A CA 1
ATOM 940 C C . ALA A 1 122 ? -16.453 7.571 29.688 1.00 68.81 122 ALA A C 1
ATOM 942 O O . ALA A 1 122 ? -15.477 7.225 30.354 1.00 68.81 122 ALA A O 1
ATOM 943 N N . GLN A 1 123 ? -17.086 6.730 28.868 1.00 73.44 123 GLN A N 1
ATOM 944 C CA . GLN A 1 123 ? -16.756 5.310 28.721 1.00 73.44 123 GLN A CA 1
ATOM 945 C C . GLN A 1 123 ? -15.922 5.013 27.472 1.00 73.44 123 GLN A C 1
ATOM 947 O O . GLN A 1 123 ? -15.306 3.952 27.392 1.00 73.44 123 GLN A O 1
ATOM 952 N N . THR A 1 124 ? -15.812 5.970 26.549 1.00 73.31 124 THR A N 1
ATOM 953 C CA . THR A 1 124 ? -15.073 5.789 25.298 1.00 73.31 124 THR A CA 1
ATOM 954 C C . THR A 1 124 ? -13.631 6.278 25.409 1.00 73.31 124 THR A C 1
ATOM 956 O O . THR A 1 124 ? -13.346 7.362 25.927 1.00 73.31 124 THR A O 1
ATOM 959 N N . THR A 1 125 ? -12.710 5.457 24.915 1.00 74.06 125 THR A N 1
ATOM 960 C CA . THR A 1 125 ? -11.283 5.756 24.793 1.00 74.06 125 THR A CA 1
ATOM 961 C C . THR A 1 125 ? -10.958 6.139 23.354 1.00 74.06 125 THR A C 1
ATOM 963 O O . THR A 1 125 ? -11.333 5.442 22.416 1.00 74.06 125 THR A O 1
ATOM 966 N N . VAL A 1 126 ? -10.234 7.238 23.185 1.00 72.69 126 VAL A N 1
ATOM 967 C CA . VAL A 1 126 ? -9.799 7.819 21.917 1.00 72.69 126 VAL A CA 1
ATOM 968 C C . VAL A 1 126 ? -8.311 7.562 21.748 1.00 72.69 126 VAL A C 1
ATOM 970 O O . VAL A 1 126 ? -7.516 7.945 22.604 1.00 72.69 126 VAL A O 1
ATOM 973 N N . MET A 1 127 ? -7.940 6.930 20.639 1.00 74.19 127 MET A N 1
ATOM 974 C CA . MET A 1 127 ? -6.569 6.558 20.311 1.00 74.19 127 MET A CA 1
ATOM 975 C C . MET A 1 127 ? -6.175 7.069 18.920 1.00 74.19 127 MET A C 1
ATOM 977 O O . MET A 1 127 ? -6.367 6.355 17.930 1.00 74.19 127 MET A O 1
ATOM 981 N N . PRO A 1 128 ? -5.651 8.303 18.796 1.00 71.75 128 PRO A N 1
ATOM 982 C CA . PRO A 1 128 ? -5.181 8.816 17.515 1.00 71.75 128 PRO A CA 1
ATOM 983 C C . PRO A 1 128 ? -3.975 8.015 17.008 1.00 71.75 128 PRO A C 1
ATOM 985 O O . PRO A 1 128 ? -3.051 7.683 17.760 1.00 71.75 128 PRO A O 1
ATOM 988 N N . PHE A 1 129 ? -3.973 7.720 15.709 1.00 71.81 129 PHE A N 1
ATOM 989 C CA . PHE A 1 129 ? -2.801 7.178 15.030 1.00 71.81 129 PHE A CA 1
ATOM 990 C C . PHE A 1 129 ? -1.801 8.301 14.736 1.00 71.81 129 PHE A C 1
ATOM 992 O O . PHE A 1 129 ? -2.172 9.461 14.567 1.00 71.81 129 PHE A O 1
ATOM 999 N N . GLU A 1 130 ? -0.517 7.950 14.647 1.00 62.78 130 GLU A N 1
ATOM 1000 C CA . GLU A 1 130 ? 0.517 8.902 14.233 1.00 62.78 130 GLU A CA 1
ATOM 1001 C C . GLU A 1 130 ? 0.229 9.439 12.817 1.00 62.78 130 GLU A C 1
ATOM 1003 O O . GLU A 1 130 ? -0.203 8.660 11.957 1.00 62.78 130 GLU A O 1
ATOM 1008 N N . PRO A 1 131 ? 0.499 10.728 12.536 1.00 56.28 131 PRO A N 1
ATOM 1009 C CA . PRO A 1 131 ? 0.408 11.269 11.185 1.00 56.28 131 PRO A CA 1
ATOM 1010 C C . PRO A 1 131 ? 1.303 10.473 10.225 1.00 56.28 131 PRO A C 1
ATOM 1012 O O . PRO A 1 131 ? 2.509 10.360 10.429 1.00 56.28 131 PRO A O 1
ATOM 1015 N N . ARG A 1 132 ? 0.725 9.911 9.155 1.00 56.66 132 ARG A N 1
ATOM 1016 C CA . ARG A 1 132 ? 1.454 9.102 8.153 1.00 56.66 132 ARG A CA 1
ATOM 1017 C C . ARG A 1 132 ? 1.707 9.844 6.834 1.00 56.66 132 ARG A C 1
ATOM 1019 O O . ARG A 1 132 ? 1.824 9.217 5.787 1.00 56.66 132 ARG A O 1
ATOM 1026 N N . GLY A 1 133 ? 1.733 11.179 6.860 1.00 50.56 133 GLY A N 1
ATOM 1027 C CA . GLY A 1 133 ? 1.880 12.011 5.654 1.00 50.56 133 GLY A CA 1
ATOM 1028 C C . GLY A 1 133 ? 0.655 12.019 4.724 1.00 50.56 133 GLY A C 1
ATOM 1029 O O . GLY A 1 133 ? 0.749 12.482 3.589 1.00 50.56 133 GLY A O 1
ATOM 1030 N N . SER A 1 134 ? -0.489 11.504 5.189 1.00 61.38 134 SER A N 1
ATOM 1031 C CA . SER A 1 134 ? -1.790 11.615 4.521 1.00 61.38 134 SER A CA 1
ATOM 1032 C C . SER A 1 134 ? -2.550 12.820 5.078 1.00 61.38 134 SER A C 1
ATOM 1034 O O . SER A 1 134 ? -2.466 13.086 6.273 1.00 61.38 134 SER A O 1
ATOM 1036 N N . ALA A 1 135 ? -3.357 13.493 4.252 1.00 67.56 135 ALA A N 1
ATOM 1037 C CA . ALA A 1 135 ? -4.303 14.537 4.678 1.00 67.56 135 ALA A CA 1
ATOM 1038 C C . ALA A 1 135 ? -5.515 13.980 5.470 1.00 67.56 135 ALA A C 1
ATOM 1040 O O . ALA A 1 135 ? -6.558 14.625 5.576 1.00 67.56 135 ALA A O 1
ATOM 1041 N N . ARG A 1 136 ? -5.398 12.746 5.977 1.00 80.25 136 ARG A N 1
ATOM 1042 C CA . ARG A 1 136 ? -6.419 12.019 6.728 1.00 80.25 136 ARG A CA 1
ATOM 1043 C C . ARG A 1 136 ? -5.892 11.706 8.118 1.00 80.25 136 ARG A C 1
ATOM 1045 O O . ARG A 1 136 ? -4.776 11.204 8.265 1.00 80.25 136 ARG A O 1
ATOM 1052 N N . LEU A 1 137 ? -6.720 11.963 9.118 1.00 82.06 137 LEU A N 1
ATOM 1053 C CA . LEU A 1 137 ? -6.454 11.630 10.509 1.00 82.06 137 LEU A CA 1
ATOM 1054 C C . LEU A 1 137 ? -7.286 10.410 10.879 1.00 82.06 137 LEU A C 1
ATOM 1056 O O . LEU A 1 137 ? -8.508 10.411 10.735 1.00 82.06 137 LEU A O 1
ATOM 1060 N N . PHE A 1 138 ? -6.605 9.371 11.347 1.00 84.56 138 PHE A N 1
ATOM 1061 C CA . PHE A 1 138 ? -7.227 8.140 11.807 1.00 84.56 138 PHE A CA 1
ATOM 1062 C C . PHE A 1 138 ? -7.206 8.134 13.328 1.00 84.56 138 PHE A C 1
ATOM 1064 O O . PHE A 1 138 ? -6.165 8.389 13.938 1.00 84.56 138 PHE A O 1
ATOM 1071 N N . THR A 1 139 ? -8.334 7.781 13.931 1.00 84.69 139 THR A N 1
ATOM 1072 C CA . THR A 1 139 ? -8.489 7.695 15.380 1.00 84.69 139 THR A CA 1
ATOM 1073 C C . THR A 1 139 ? -9.272 6.442 15.724 1.00 84.69 139 THR A C 1
ATOM 1075 O O . THR A 1 139 ? -10.420 6.295 15.317 1.00 84.69 139 THR A O 1
ATOM 1078 N N . ARG A 1 140 ? -8.671 5.529 16.485 1.00 86.94 140 ARG A N 1
ATOM 1079 C CA . ARG A 1 140 ? -9.383 4.367 17.019 1.00 86.94 140 ARG A CA 1
ATOM 1080 C C . ARG A 1 140 ? -10.224 4.804 18.212 1.00 86.94 140 ARG A C 1
ATOM 1082 O O . ARG A 1 140 ? -9.713 5.458 19.116 1.00 86.94 140 ARG A O 1
ATOM 1089 N N . LEU A 1 141 ? -11.497 4.435 18.215 1.00 87.50 141 LEU A N 1
ATOM 1090 C CA . LEU A 1 141 ? -12.392 4.586 19.355 1.00 87.50 141 LEU A CA 1
ATOM 1091 C C . LEU A 1 141 ? -12.654 3.201 19.941 1.00 87.50 141 LEU A C 1
ATOM 1093 O O . LEU A 1 141 ? -12.944 2.271 19.191 1.00 87.50 141 LEU A O 1
ATOM 1097 N N . ASP A 1 142 ? -12.549 3.072 21.259 1.00 83.19 142 ASP A N 1
ATOM 1098 C CA . ASP A 1 142 ? -12.865 1.848 21.999 1.00 83.19 142 ASP A CA 1
ATOM 1099 C C . ASP A 1 142 ? -13.887 2.159 23.090 1.00 83.19 142 ASP A C 1
ATOM 1101 O O . ASP A 1 142 ? -13.635 3.002 23.956 1.00 83.19 142 ASP A O 1
ATOM 1105 N N . ASN A 1 143 ? -15.027 1.479 23.045 1.00 82.94 143 ASN A N 1
ATOM 1106 C CA . ASN A 1 143 ? -16.022 1.502 24.102 1.00 82.94 143 ASN A CA 1
ATOM 1107 C C . ASN A 1 143 ? -16.282 0.066 24.572 1.00 82.94 143 ASN A C 1
ATOM 1109 O O . ASN A 1 143 ? -16.939 -0.720 23.890 1.00 82.94 143 ASN A O 1
ATOM 1113 N N . HIS A 1 144 ? -15.723 -0.284 25.733 1.00 78.44 144 HIS A N 1
ATOM 1114 C CA . HIS A 1 144 ? -15.842 -1.612 26.343 1.00 78.44 144 HIS A CA 1
ATOM 1115 C C . HIS A 1 144 ? -15.487 -2.775 25.389 1.00 78.44 144 HIS A C 1
ATOM 1117 O O . HIS A 1 144 ? -16.143 -3.815 25.388 1.00 78.44 144 HIS A O 1
ATOM 1123 N N . GLY A 1 145 ? -14.436 -2.612 24.576 1.00 75.38 145 GLY A N 1
ATOM 1124 C CA . GLY A 1 145 ? -13.949 -3.633 23.644 1.00 75.38 145 GLY A CA 1
ATOM 1125 C C . GLY A 1 145 ? -14.629 -3.625 22.271 1.00 75.38 145 GLY A C 1
ATOM 1126 O O . GLY A 1 145 ? -14.136 -4.278 21.346 1.00 75.38 145 GLY A O 1
ATOM 1127 N N . GLN A 1 146 ? -15.708 -2.855 22.094 1.00 87.62 146 GLN A N 1
ATOM 1128 C CA . GLN A 1 146 ? -16.212 -2.518 20.765 1.00 87.62 146 GLN A CA 1
ATOM 1129 C C . GLN A 1 146 ? -15.322 -1.430 20.171 1.00 87.62 146 GLN A C 1
ATOM 1131 O O . GLN A 1 146 ? -15.141 -0.374 20.777 1.00 87.62 146 GLN A O 1
ATOM 1136 N N . ARG A 1 147 ? -14.747 -1.692 18.993 1.00 91.38 147 ARG A N 1
ATOM 1137 C CA . ARG A 1 147 ? -13.762 -0.803 18.372 1.00 91.38 147 ARG A CA 1
ATOM 1138 C C . ARG A 1 147 ? -14.163 -0.370 16.975 1.00 91.38 147 ARG A C 1
ATOM 1140 O O . ARG A 1 147 ? -14.621 -1.181 16.173 1.00 91.38 147 ARG A O 1
ATOM 1147 N N . VAL A 1 148 ? -13.926 0.905 16.687 1.00 96.31 148 VAL A N 1
ATOM 1148 C CA . VAL A 1 148 ? -14.119 1.511 15.365 1.00 96.31 148 VAL A CA 1
ATOM 1149 C C . VAL A 1 148 ? -12.973 2.463 15.045 1.00 96.31 148 VAL A C 1
ATOM 1151 O O . VAL A 1 148 ? -12.275 2.936 15.944 1.00 96.31 148 VAL A O 1
ATOM 1154 N N . ILE A 1 149 ? -12.794 2.782 13.767 1.00 94.62 149 ILE A N 1
ATOM 1155 C CA . ILE A 1 149 ? -11.882 3.835 13.323 1.00 94.62 149 ILE A CA 1
ATOM 1156 C C . ILE A 1 149 ? -12.703 5.030 12.845 1.00 94.62 149 ILE A C 1
ATOM 1158 O O . ILE A 1 149 ? -13.434 4.939 11.859 1.00 94.62 149 ILE A O 1
ATOM 1162 N N . LEU A 1 150 ? -12.552 6.158 13.532 1.00 93.56 150 LEU A N 1
ATOM 1163 C CA . LEU A 1 150 ? -12.975 7.468 13.060 1.00 93.56 150 LEU A CA 1
ATOM 1164 C C . LEU A 1 150 ? -11.916 7.999 12.091 1.00 93.56 150 LEU A C 1
ATOM 1166 O O . LEU A 1 150 ? -10.748 8.143 12.459 1.00 93.56 150 LEU A O 1
ATOM 1170 N N . VAL A 1 151 ? -12.326 8.305 10.864 1.00 92.06 151 VAL A N 1
ATOM 1171 C CA . VAL A 1 151 ? -11.465 8.900 9.841 1.00 92.06 151 VAL A CA 1
ATOM 1172 C C . VAL A 1 151 ? -11.956 10.301 9.538 1.00 92.06 151 VAL A C 1
ATOM 1174 O O . VAL A 1 151 ? -13.102 10.484 9.137 1.00 92.06 151 VAL A O 1
ATOM 1177 N N . ARG A 1 152 ? -11.078 11.287 9.707 1.00 89.25 152 ARG A N 1
ATOM 1178 C CA . ARG A 1 152 ? -11.310 12.684 9.323 1.00 89.25 152 ARG A CA 1
ATOM 1179 C C . ARG A 1 152 ? -10.443 13.011 8.130 1.00 89.25 152 ARG A C 1
ATOM 1181 O O . ARG A 1 152 ? -9.299 12.558 8.073 1.00 89.25 152 ARG A O 1
ATOM 1188 N N . TYR A 1 153 ? -10.953 13.800 7.202 1.00 87.75 153 TYR A N 1
ATOM 1189 C CA . TYR A 1 153 ? -10.222 14.133 5.987 1.00 87.75 153 TYR A CA 1
ATOM 1190 C C . TYR A 1 153 ? -10.434 15.589 5.571 1.00 87.75 153 TYR A C 1
ATOM 1192 O O . TYR A 1 153 ? -11.413 16.219 5.957 1.00 87.75 153 TYR A O 1
ATOM 1200 N N . SER A 1 154 ? -9.507 16.135 4.783 1.00 83.75 154 SER A N 1
ATOM 1201 C CA . SER A 1 154 ? -9.703 17.406 4.076 1.00 83.75 154 SER A CA 1
ATOM 1202 C C . SER A 1 154 ? -10.163 17.165 2.633 1.00 83.75 154 SER A C 1
ATOM 1204 O O . SER A 1 154 ? -9.893 16.108 2.047 1.00 83.75 154 SER A O 1
ATOM 1206 N N . ARG A 1 155 ? -10.825 18.170 2.042 1.00 80.31 155 ARG A N 1
ATOM 1207 C CA . ARG A 1 155 ? -11.267 18.163 0.633 1.00 80.31 155 ARG A CA 1
ATOM 1208 C C . ARG A 1 155 ? -10.183 18.585 -0.362 1.00 80.31 155 ARG A C 1
ATOM 1210 O O . ARG A 1 155 ? -10.434 18.636 -1.559 1.00 80.31 155 ARG A O 1
ATOM 1217 N N . GLU A 1 156 ? -8.964 18.845 0.109 1.00 79.62 156 GLU A N 1
ATOM 1218 C CA . GLU A 1 156 ? -7.820 19.193 -0.750 1.00 79.62 156 GLU A CA 1
ATOM 1219 C C . GLU A 1 156 ? -7.500 18.091 -1.766 1.00 79.62 156 GLU A C 1
ATOM 1221 O O . GLU A 1 156 ? -6.948 18.351 -2.833 1.00 79.62 156 GLU A O 1
ATOM 1226 N N . ARG A 1 157 ? -7.849 16.842 -1.436 1.00 74.56 157 ARG A N 1
ATOM 1227 C CA . ARG A 1 157 ? -7.757 15.708 -2.349 1.00 74.56 157 ARG A CA 1
ATOM 1228 C C . ARG A 1 157 ? -9.128 15.083 -2.532 1.00 74.56 157 ARG A C 1
ATOM 1230 O O . ARG A 1 157 ? -9.639 14.447 -1.613 1.00 74.56 157 ARG A O 1
ATOM 1237 N N . ALA A 1 158 ? -9.662 15.185 -3.747 1.00 79.56 158 ALA A N 1
ATOM 1238 C CA . ALA A 1 158 ? -10.957 14.611 -4.112 1.00 79.56 158 ALA A CA 1
ATOM 1239 C C . ALA A 1 158 ? -11.050 13.097 -3.826 1.00 79.56 158 ALA A C 1
ATOM 1241 O O . ALA A 1 158 ? -12.115 12.595 -3.486 1.00 79.56 158 ALA A O 1
ATOM 1242 N N . GLU A 1 159 ? -9.932 12.361 -3.890 1.00 81.12 159 GLU A N 1
ATOM 1243 C CA . GLU A 1 159 ? -9.901 10.920 -3.590 1.00 81.12 159 GLU A CA 1
ATOM 1244 C C . GLU A 1 159 ? -10.276 10.582 -2.136 1.00 81.12 159 GLU A C 1
ATOM 1246 O O . GLU A 1 159 ? -10.755 9.481 -1.876 1.00 81.12 159 GLU A O 1
ATOM 1251 N N . ASN A 1 160 ? -10.111 11.509 -1.184 1.00 81.75 160 ASN A N 1
ATOM 1252 C CA . ASN A 1 160 ? -10.452 11.260 0.218 1.00 81.75 160 ASN A CA 1
ATOM 1253 C C . ASN A 1 160 ? -11.954 10.998 0.411 1.00 81.75 160 ASN A C 1
ATOM 1255 O O . ASN A 1 160 ? -12.323 10.124 1.195 1.00 81.75 160 ASN A O 1
ATOM 1259 N N . GLU A 1 161 ? -12.802 11.710 -0.335 1.00 85.00 161 GLU A N 1
ATOM 1260 C CA . GLU A 1 161 ? -14.265 11.565 -0.300 1.00 85.00 161 GLU A CA 1
ATOM 1261 C C . GLU A 1 161 ? -14.739 10.248 -0.926 1.00 85.00 161 GLU A C 1
ATOM 1263 O O . GLU A 1 161 ? -15.833 9.769 -0.634 1.00 85.00 161 GLU A O 1
ATOM 1268 N N . LEU A 1 162 ? -13.912 9.622 -1.768 1.00 90.06 162 LEU A N 1
ATOM 1269 C CA . LEU A 1 162 ? -14.289 8.402 -2.477 1.00 90.06 162 LEU A CA 1
ATOM 1270 C C . LEU A 1 162 ? -14.224 7.151 -1.592 1.00 90.06 162 LEU A C 1
ATOM 1272 O O . LEU A 1 162 ? -14.849 6.140 -1.927 1.00 90.06 162 LEU A O 1
ATOM 1276 N N . TYR A 1 163 ? -13.503 7.198 -0.464 1.00 93.62 163 TYR A N 1
ATOM 1277 C CA . TYR A 1 163 ? -13.222 6.010 0.348 1.00 93.62 163 TYR A CA 1
ATOM 1278 C C . TYR A 1 163 ? -14.494 5.265 0.796 1.00 93.62 163 TYR A C 1
ATOM 1280 O O . TYR A 1 163 ? -14.572 4.057 0.544 1.00 93.62 163 TYR A O 1
ATOM 1288 N N . PRO A 1 164 ? -15.524 5.915 1.385 1.00 95.06 164 PRO A N 1
ATOM 1289 C CA . PRO A 1 164 ? -16.730 5.203 1.804 1.00 95.06 164 PRO A CA 1
ATOM 1290 C C . PRO A 1 164 ? -17.490 4.556 0.639 1.00 95.06 164 PRO A C 1
ATOM 1292 O O . PRO A 1 164 ? -17.949 3.414 0.743 1.00 95.06 164 PRO A O 1
ATOM 1295 N N . GLY A 1 165 ? -17.597 5.256 -0.496 1.00 95.12 165 GLY A N 1
ATOM 1296 C CA . GLY A 1 165 ? -18.231 4.738 -1.711 1.00 95.12 165 GLY A CA 1
ATOM 1297 C C . GLY A 1 165 ? -17.489 3.528 -2.281 1.00 95.12 165 GLY A C 1
ATOM 1298 O O . GLY A 1 165 ? -18.105 2.504 -2.592 1.00 95.12 165 GLY A O 1
ATOM 1299 N N . HIS A 1 166 ? -16.159 3.607 -2.344 1.00 95.75 166 HIS A N 1
ATOM 1300 C CA . HIS A 1 166 ? -15.291 2.510 -2.770 1.00 95.75 166 HIS A CA 1
ATOM 1301 C C . HIS A 1 166 ? -15.399 1.307 -1.832 1.00 95.75 166 HIS A C 1
ATOM 1303 O O . HIS A 1 166 ? -15.594 0.190 -2.305 1.00 95.75 166 HIS A O 1
ATOM 1309 N N . ALA A 1 167 ? -15.370 1.515 -0.515 1.00 96.81 167 ALA A N 1
ATOM 1310 C CA . ALA A 1 167 ? -15.487 0.443 0.471 1.00 96.81 167 ALA A CA 1
ATOM 1311 C C . ALA A 1 167 ? -16.822 -0.311 0.340 1.00 96.81 167 ALA A C 1
ATOM 1313 O O . ALA A 1 167 ? -16.833 -1.541 0.252 1.00 96.81 167 ALA A O 1
ATOM 1314 N N . ARG A 1 168 ? -17.952 0.408 0.238 1.00 96.81 168 ARG A N 1
ATOM 1315 C CA . ARG A 1 168 ? -19.278 -0.200 0.009 1.00 96.81 168 ARG A CA 1
ATOM 1316 C C . ARG A 1 168 ? -19.328 -0.968 -1.313 1.00 96.81 168 ARG A C 1
ATOM 1318 O O . ARG A 1 168 ? -19.837 -2.090 -1.357 1.00 96.81 168 ARG A O 1
ATOM 1325 N N . PHE A 1 169 ? -18.770 -0.398 -2.382 1.00 96.62 169 PHE A N 1
ATOM 1326 C CA . PHE A 1 169 ? -18.677 -1.056 -3.684 1.00 96.62 169 PHE A CA 1
ATOM 1327 C C . PHE A 1 169 ? -17.892 -2.373 -3.601 1.00 96.62 169 PHE A C 1
ATOM 1329 O O . PHE A 1 169 ? -18.425 -3.424 -3.965 1.00 96.62 169 PHE A O 1
ATOM 1336 N N . LEU A 1 170 ? -16.670 -2.336 -3.070 1.00 97.12 170 LEU A N 1
ATOM 1337 C CA . LEU A 1 170 ? -15.783 -3.494 -2.955 1.00 97.12 170 LEU A CA 1
ATOM 1338 C C . LEU A 1 170 ? -16.399 -4.578 -2.056 1.00 97.12 170 LEU A C 1
ATOM 1340 O O . LEU A 1 170 ? -16.395 -5.759 -2.411 1.00 97.12 170 LEU A O 1
ATOM 1344 N N . LYS A 1 171 ? -17.031 -4.184 -0.943 1.00 96.12 171 LYS A N 1
ATOM 1345 C CA . LYS A 1 171 ? -17.773 -5.105 -0.071 1.00 96.12 171 LYS A CA 1
ATOM 1346 C C . LYS A 1 171 ? -18.911 -5.799 -0.823 1.00 96.12 171 LYS A C 1
ATOM 1348 O O . LYS A 1 171 ? -19.065 -7.012 -0.704 1.00 96.12 171 LYS A O 1
ATOM 1353 N N . SER A 1 172 ? -19.665 -5.060 -1.643 1.00 95.00 172 SER A N 1
ATOM 1354 C CA . SER A 1 172 ? -20.802 -5.602 -2.404 1.00 95.00 172 SER A CA 1
ATOM 1355 C C . SER A 1 172 ? -20.414 -6.617 -3.488 1.00 95.00 172 SER A C 1
ATOM 1357 O O . SER A 1 172 ? -21.264 -7.378 -3.936 1.00 95.00 172 SER A O 1
ATOM 1359 N N . ILE A 1 173 ? -19.142 -6.647 -3.899 1.00 94.75 173 ILE A N 1
ATOM 1360 C CA . ILE A 1 173 ? -18.595 -7.662 -4.816 1.00 94.75 173 ILE A CA 1
ATOM 1361 C C . ILE A 1 173 ? -17.795 -8.749 -4.079 1.00 94.75 173 ILE A C 1
ATOM 1363 O O . ILE A 1 173 ? -17.057 -9.520 -4.692 1.00 94.75 173 ILE A O 1
ATOM 1367 N N . GLY A 1 174 ? -17.941 -8.823 -2.752 1.00 94.69 174 GLY A N 1
ATOM 1368 C CA . GLY A 1 174 ? -17.356 -9.871 -1.922 1.00 94.69 174 GLY A CA 1
ATOM 1369 C C . GLY A 1 174 ? -15.846 -9.743 -1.719 1.00 94.69 174 GLY A C 1
ATOM 1370 O O . GLY A 1 174 ? -15.184 -10.759 -1.484 1.00 94.69 174 GLY A O 1
ATOM 1371 N N . LEU A 1 175 ? -15.287 -8.533 -1.834 1.00 96.94 175 LEU A N 1
ATOM 1372 C CA . LEU A 1 175 ? -13.891 -8.274 -1.481 1.00 96.94 175 LEU A CA 1
ATOM 1373 C C . LEU A 1 175 ? -13.754 -7.976 0.015 1.00 96.94 175 LEU A C 1
ATOM 1375 O O . LEU A 1 175 ? -14.633 -7.345 0.613 1.00 96.94 175 LEU A O 1
ATOM 1379 N N . PRO A 1 176 ? -12.659 -8.430 0.645 1.00 96.81 176 PRO A N 1
ATOM 1380 C CA . PRO A 1 176 ? -12.449 -8.197 2.057 1.00 96.81 176 PRO A CA 1
ATOM 1381 C C . PRO A 1 176 ? -11.893 -6.788 2.279 1.00 96.81 176 PRO A C 1
ATOM 1383 O O . PRO A 1 176 ? -10.695 -6.544 2.191 1.00 96.81 176 PRO A O 1
ATOM 1386 N N . VAL A 1 177 ? -12.791 -5.857 2.565 1.00 97.81 177 VAL A N 1
ATOM 1387 C CA . VAL A 1 177 ? -12.492 -4.470 2.944 1.00 97.81 177 VAL A CA 1
ATOM 1388 C C . VAL A 1 177 ? -13.228 -4.128 4.244 1.00 97.81 177 VAL A C 1
ATOM 1390 O O . VAL A 1 177 ? -14.232 -4.799 4.551 1.00 97.81 177 VAL A O 1
ATOM 1393 N N . PRO A 1 178 ? -12.754 -3.132 5.019 1.00 97.38 178 PRO A N 1
ATOM 1394 C CA . PRO A 1 178 ? -13.461 -2.682 6.214 1.00 97.38 178 PRO A CA 1
ATOM 1395 C C . PRO A 1 178 ? -14.877 -2.224 5.861 1.00 97.38 178 PRO A C 1
ATOM 1397 O O . PRO A 1 178 ? -15.103 -1.576 4.835 1.00 97.38 178 PRO A O 1
ATOM 1400 N N . ALA A 1 179 ? -15.846 -2.583 6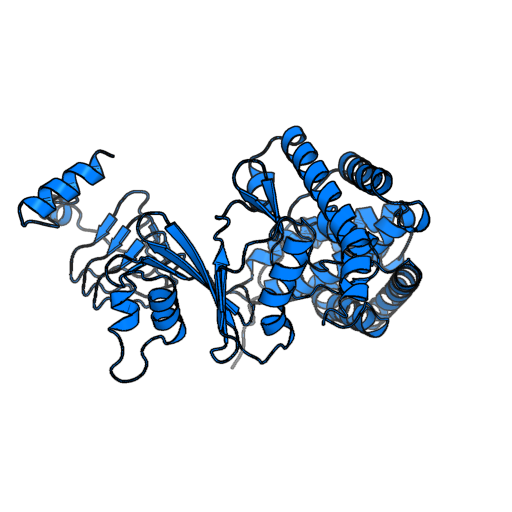.701 1.00 97.31 179 ALA A N 1
ATOM 1401 C CA . ALA A 1 179 ? -17.195 -2.052 6.571 1.00 97.31 179 ALA A CA 1
ATOM 1402 C C . ALA A 1 179 ? -17.233 -0.560 6.940 1.00 97.31 179 ALA A C 1
ATOM 1404 O O . ALA A 1 179 ? -16.616 -0.136 7.917 1.00 97.31 179 ALA A O 1
ATOM 1405 N N . ILE A 1 180 ? -17.996 0.225 6.178 1.00 97.56 180 ILE A N 1
ATOM 1406 C CA . ILE A 1 180 ? -18.360 1.589 6.568 1.00 97.56 180 ILE A CA 1
ATO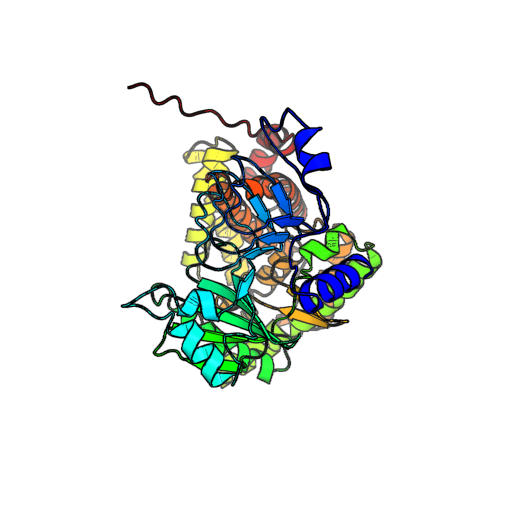M 1407 C C . ILE A 1 180 ? -19.566 1.496 7.491 1.00 97.56 180 ILE A C 1
ATOM 1409 O O . ILE A 1 180 ? -20.601 0.966 7.094 1.00 97.56 180 ILE A O 1
ATOM 1413 N N . ILE A 1 181 ? -19.406 2.004 8.709 1.00 97.19 181 ILE A N 1
ATOM 1414 C CA . ILE A 1 181 ? -20.442 2.019 9.743 1.00 97.19 181 ILE A CA 1
ATOM 1415 C C . ILE A 1 181 ? -21.311 3.265 9.571 1.00 97.19 181 ILE A C 1
ATOM 1417 O O . ILE A 1 181 ? -22.531 3.162 9.552 1.00 97.19 181 ILE A O 1
ATOM 1421 N N . GLN A 1 182 ? -20.676 4.426 9.396 1.00 95.88 182 GLN A N 1
ATOM 1422 C CA . GLN A 1 182 ? -21.344 5.711 9.197 1.00 95.88 182 GLN A CA 1
ATOM 1423 C C . GLN A 1 182 ? -20.499 6.602 8.287 1.00 95.88 182 GLN A C 1
ATOM 1425 O O . GLN A 1 182 ? -19.275 6.502 8.282 1.00 95.88 182 GLN A O 1
ATOM 1430 N N . ASP A 1 183 ? -21.145 7.480 7.532 1.00 95.06 183 ASP A N 1
ATOM 1431 C CA . ASP A 1 183 ? -20.519 8.397 6.579 1.00 95.06 183 ASP A CA 1
ATOM 1432 C C . ASP A 1 183 ? -21.205 9.762 6.687 1.00 95.06 183 ASP A C 1
ATOM 1434 O O . ASP A 1 183 ? -22.434 9.812 6.755 1.00 95.06 183 ASP A O 1
ATOM 1438 N N . ALA A 1 184 ? -20.418 10.833 6.781 1.00 93.19 184 ALA A N 1
ATOM 1439 C CA . ALA A 1 184 ? -20.879 12.207 6.987 1.00 93.19 184 ALA A CA 1
ATOM 1440 C C . ALA A 1 184 ? -20.050 13.167 6.106 1.00 93.19 184 ALA A C 1
ATOM 1442 O O . ALA A 1 184 ? -19.195 13.914 6.609 1.00 93.19 184 ALA A O 1
ATOM 1443 N N . PRO A 1 185 ? -20.233 13.126 4.771 1.00 91.38 185 PRO A N 1
ATOM 1444 C CA . PRO A 1 185 ? -19.410 13.881 3.827 1.00 91.38 185 PRO A CA 1
ATOM 1445 C C . PRO A 1 185 ? -19.519 15.401 4.007 1.00 91.38 185 PRO A C 1
ATOM 1447 O O . PRO A 1 185 ? -18.553 16.128 3.778 1.00 91.38 185 PRO A O 1
ATOM 1450 N N . GLU A 1 186 ? -20.657 15.905 4.481 1.00 90.06 186 GLU A N 1
ATOM 1451 C CA . GLU A 1 186 ? -20.883 17.312 4.827 1.00 90.06 186 GLU A CA 1
ATOM 1452 C C . GLU A 1 186 ? -20.050 17.788 6.027 1.00 90.06 186 GLU A C 1
ATOM 1454 O O . GLU A 1 186 ? -19.844 18.989 6.200 1.00 90.06 186 GLU A O 1
ATOM 1459 N N . LYS A 1 187 ? -19.534 16.852 6.833 1.00 89.00 187 LYS A N 1
ATOM 1460 C CA . LYS A 1 187 ? -18.640 17.104 7.974 1.00 89.00 187 LYS A CA 1
ATOM 1461 C C . LYS A 1 187 ? -17.231 16.538 7.777 1.00 89.00 187 LYS A C 1
ATOM 1463 O O . LYS A 1 187 ? -16.415 16.614 8.693 1.00 89.00 187 LYS A O 1
ATOM 1468 N N . ASN A 1 188 ? -16.936 16.008 6.590 1.00 89.94 188 ASN A N 1
ATOM 1469 C CA . ASN A 1 188 ? -15.642 15.449 6.196 1.00 89.94 188 ASN A CA 1
ATOM 1470 C C . ASN A 1 188 ? -15.111 14.347 7.132 1.00 89.94 188 ASN A C 1
ATOM 1472 O O . ASN A 1 188 ? -13.917 14.301 7.459 1.00 89.94 188 ASN A O 1
ATOM 1476 N N . PHE A 1 189 ? -15.993 13.452 7.582 1.00 92.38 189 PHE A N 1
ATOM 1477 C CA . PHE A 1 189 ? -15.577 12.276 8.337 1.00 92.38 189 PHE A CA 1
ATOM 1478 C C . PHE A 1 189 ? -16.433 11.050 8.023 1.00 92.38 189 PHE A C 1
ATOM 1480 O O . PHE A 1 189 ? -17.556 11.146 7.536 1.00 92.38 189 PHE A O 1
ATOM 1487 N N . PHE A 1 190 ? -15.898 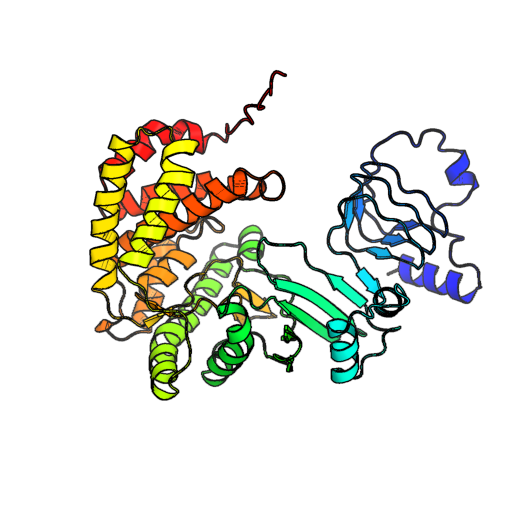9.882 8.354 1.00 95.38 190 PHE A N 1
ATOM 1488 C CA . PHE A 1 190 ? -16.641 8.628 8.361 1.00 95.38 190 PHE A CA 1
ATOM 1489 C C . PHE A 1 190 ? -16.136 7.711 9.478 1.00 95.38 190 PHE A C 1
ATOM 1491 O O . PHE A 1 190 ? -15.057 7.913 10.044 1.00 95.38 190 PHE A O 1
ATOM 1498 N N . ILE A 1 191 ? -16.930 6.695 9.800 1.00 97.06 191 ILE A N 1
ATOM 1499 C CA . ILE A 1 191 ? -16.623 5.659 10.784 1.00 97.06 191 ILE A CA 1
ATOM 1500 C C . ILE A 1 191 ? -16.539 4.328 10.047 1.00 97.06 191 ILE A C 1
ATOM 1502 O O . ILE A 1 191 ? -17.448 3.966 9.296 1.00 97.06 191 ILE A O 1
ATOM 1506 N N . MET A 1 192 ? -15.465 3.582 10.278 1.00 97.19 192 MET A N 1
ATOM 1507 C CA . MET A 1 192 ? -15.266 2.262 9.689 1.00 97.19 192 MET A CA 1
ATOM 1508 C C . MET A 1 192 ? -14.902 1.208 10.734 1.00 97.19 192 MET A C 1
ATOM 1510 O O . MET A 1 192 ? -14.479 1.518 11.848 1.00 97.19 192 MET A O 1
ATOM 1514 N N . GLU A 1 193 ? -15.073 -0.049 10.344 1.00 97.44 193 GLU A N 1
ATOM 1515 C CA . GLU A 1 193 ? -14.647 -1.231 11.089 1.00 97.44 193 GLU A CA 1
ATOM 1516 C C . GLU A 1 193 ? -13.157 -1.154 11.470 1.00 97.44 193 GLU A C 1
ATOM 1518 O O . GLU A 1 193 ? -12.301 -0.853 10.633 1.00 97.44 193 GLU A O 1
ATOM 1523 N N . ASP A 1 194 ? -12.839 -1.452 12.733 1.00 95.31 194 ASP A N 1
ATOM 1524 C CA . ASP A 1 194 ? -11.457 -1.600 13.190 1.00 95.31 194 ASP A CA 1
ATOM 1525 C C . ASP A 1 194 ? -10.956 -3.028 12.954 1.00 95.31 194 ASP A C 1
ATOM 1527 O O . ASP A 1 194 ? -11.377 -3.981 13.608 1.00 95.31 194 ASP A O 1
ATOM 1531 N N . LEU A 1 195 ? -10.010 -3.159 12.027 1.00 94.81 195 LEU A N 1
ATOM 1532 C CA . LEU A 1 195 ? -9.391 -4.427 11.642 1.00 94.81 195 LEU A CA 1
ATOM 1533 C C . LEU A 1 195 ? -8.135 -4.760 12.472 1.00 94.81 195 LEU A C 1
ATOM 1535 O O . LEU A 1 195 ? -7.395 -5.689 12.144 1.00 94.81 195 LEU A O 1
ATOM 1539 N N . GLY A 1 196 ? -7.872 -4.014 13.547 1.00 88.69 196 GLY A N 1
ATOM 1540 C CA . GLY A 1 196 ? -6.699 -4.200 14.394 1.00 88.69 196 GLY A CA 1
ATOM 1541 C C . GLY A 1 196 ? -5.394 -3.749 13.729 1.00 88.69 196 GLY A C 1
ATOM 1542 O O . GLY A 1 196 ? -5.385 -2.943 12.803 1.00 88.69 196 GLY A O 1
ATOM 1543 N N . ASP A 1 197 ? -4.269 -4.259 14.238 1.00 84.69 197 ASP A N 1
ATOM 1544 C CA . ASP A 1 197 ? -2.926 -3.742 13.918 1.00 84.69 197 ASP A CA 1
ATOM 1545 C C . ASP A 1 197 ? -2.018 -4.760 13.199 1.00 84.69 197 ASP A C 1
ATOM 1547 O O . ASP A 1 197 ? -0.834 -4.503 12.977 1.00 84.69 197 ASP A O 1
ATOM 1551 N N . GLN A 1 198 ? -2.543 -5.940 12.850 1.00 90.69 198 GLN A N 1
ATOM 1552 C CA . GLN A 1 198 ? -1.758 -7.023 12.253 1.00 90.69 198 GLN A CA 1
ATOM 1553 C C . GLN A 1 198 ? -1.661 -6.875 10.729 1.00 90.69 198 GLN A C 1
ATOM 1555 O O . GLN A 1 198 ? -2.407 -7.518 9.992 1.00 90.69 198 GLN A O 1
ATOM 1560 N N . SER A 1 199 ? -0.736 -6.042 10.248 1.00 95.12 199 SER A N 1
ATOM 1561 C CA . SER A 1 199 ? -0.435 -5.942 8.813 1.00 95.12 199 SER A CA 1
ATOM 1562 C C . SER A 1 199 ? 0.401 -7.118 8.302 1.00 95.12 199 SER A C 1
ATOM 1564 O O . SER A 1 199 ? 1.176 -7.713 9.053 1.00 95.12 199 SER A O 1
ATOM 1566 N N . LEU A 1 200 ? 0.318 -7.427 7.005 1.00 97.19 200 LEU A N 1
ATOM 1567 C CA . LEU A 1 200 ? 1.145 -8.447 6.353 1.00 97.19 200 LEU A CA 1
ATOM 1568 C C . LEU A 1 200 ? 2.643 -8.156 6.525 1.00 97.19 200 LEU A C 1
ATOM 1570 O O . LEU A 1 200 ? 3.420 -9.080 6.754 1.00 97.19 200 LEU A O 1
ATOM 1574 N N . GLN A 1 201 ? 3.034 -6.878 6.514 1.00 95.12 201 GLN A N 1
ATOM 1575 C CA . GLN A 1 201 ? 4.393 -6.441 6.849 1.00 95.12 201 GLN A CA 1
ATOM 1576 C C . GLN A 1 201 ? 4.807 -6.828 8.281 1.00 95.12 201 GLN A C 1
ATOM 1578 O O . GLN A 1 201 ? 5.950 -7.211 8.515 1.00 95.12 201 GLN A O 1
ATOM 1583 N N . ALA A 1 202 ? 3.923 -6.684 9.271 1.00 91.06 202 ALA A N 1
ATOM 1584 C CA . ALA A 1 202 ? 4.244 -7.074 10.643 1.00 91.06 202 ALA A CA 1
ATOM 1585 C C . ALA A 1 202 ? 4.325 -8.603 10.778 1.00 91.06 202 ALA A C 1
ATOM 1587 O O . ALA A 1 202 ? 5.215 -9.131 11.445 1.00 91.06 202 ALA A O 1
ATOM 1588 N N . LEU A 1 203 ? 3.422 -9.317 10.103 1.00 93.31 203 LEU A N 1
ATOM 1589 C CA . LEU A 1 203 ? 3.373 -10.776 10.112 1.00 93.31 203 LEU A CA 1
ATOM 1590 C C . LEU A 1 203 ? 4.597 -11.396 9.429 1.00 93.31 203 LEU A C 1
ATOM 1592 O O . LEU A 1 203 ? 5.126 -12.377 9.943 1.00 93.31 203 LEU A O 1
ATOM 1596 N N . SER A 1 204 ? 5.109 -10.811 8.341 1.00 94.25 204 SER A N 1
ATOM 1597 C CA . SER A 1 204 ? 6.283 -11.337 7.625 1.00 94.25 204 SER A CA 1
ATOM 1598 C C . SER A 1 204 ? 7.545 -11.422 8.490 1.00 94.25 204 SER A C 1
ATOM 1600 O O . SER A 1 204 ? 8.397 -12.267 8.239 1.00 94.25 204 SER A O 1
ATOM 1602 N N . ARG A 1 205 ? 7.649 -10.594 9.537 1.00 92.38 205 ARG A N 1
ATOM 1603 C CA . ARG A 1 205 ? 8.769 -10.610 10.493 1.00 92.38 205 ARG A CA 1
ATOM 1604 C C . ARG A 1 205 ? 8.702 -11.753 11.502 1.00 92.38 205 ARG A C 1
ATOM 1606 O O . ARG A 1 205 ? 9.696 -12.041 12.155 1.00 92.38 205 ARG A O 1
ATOM 1613 N N . THR A 1 206 ? 7.527 -12.350 11.685 1.00 93.00 206 THR A N 1
ATOM 1614 C CA . THR A 1 206 ? 7.268 -13.323 12.760 1.00 93.00 206 THR A CA 1
ATOM 1615 C C . THR A 1 206 ? 6.824 -14.682 12.239 1.00 93.00 206 THR A C 1
ATOM 1617 O O . THR A 1 206 ? 6.925 -15.678 12.950 1.00 93.00 206 THR A O 1
ATOM 1620 N N . TRP A 1 207 ? 6.303 -14.748 11.016 1.00 94.88 207 TRP A N 1
ATOM 1621 C CA . TRP A 1 207 ? 5.752 -15.974 10.465 1.00 94.88 207 TRP A CA 1
ATOM 1622 C C . TRP A 1 207 ? 6.791 -16.800 9.710 1.00 94.88 207 TRP A C 1
ATOM 1624 O O . TRP A 1 207 ? 7.575 -16.249 8.940 1.00 94.88 207 TRP A O 1
ATOM 1634 N N . PRO A 1 208 ? 6.724 -18.139 9.822 1.00 95.50 208 PRO A N 1
ATOM 1635 C CA . PRO A 1 208 ? 7.465 -19.026 8.939 1.00 95.50 208 PRO A CA 1
ATOM 1636 C C . PRO A 1 208 ? 7.082 -18.810 7.471 1.00 95.50 208 PRO A C 1
ATOM 1638 O O . PRO A 1 208 ? 5.906 -18.598 7.149 1.00 95.50 208 PRO A O 1
ATOM 1641 N N . LEU A 1 209 ? 8.058 -18.969 6.573 1.00 92.12 209 LEU A N 1
ATOM 1642 C CA . LEU A 1 209 ? 7.896 -18.730 5.135 1.00 92.12 209 LEU A CA 1
ATOM 1643 C C . LEU A 1 209 ? 6.720 -19.502 4.521 1.00 92.12 209 LEU A C 1
ATOM 1645 O O . LEU A 1 209 ? 5.979 -18.939 3.720 1.00 92.12 209 LEU A O 1
ATOM 1649 N N . ARG A 1 210 ? 6.509 -20.766 4.914 1.00 95.31 210 ARG A N 1
ATOM 1650 C CA . ARG A 1 210 ? 5.390 -21.585 4.416 1.00 95.31 210 ARG A CA 1
ATOM 1651 C C . ARG A 1 210 ? 4.039 -20.937 4.719 1.00 95.31 210 ARG A C 1
ATOM 1653 O O . ARG A 1 210 ? 3.258 -20.686 3.812 1.00 95.31 210 ARG A O 1
ATOM 1660 N N . ARG A 1 211 ? 3.812 -20.575 5.986 1.00 96.56 211 ARG A N 1
ATOM 1661 C CA . ARG A 1 211 ? 2.572 -19.924 6.431 1.00 96.56 211 ARG A CA 1
ATOM 1662 C C . ARG A 1 211 ? 2.370 -18.568 5.753 1.00 96.56 211 ARG A C 1
ATOM 1664 O O . ARG A 1 211 ? 1.246 -18.220 5.406 1.00 96.56 211 ARG A O 1
ATOM 1671 N N . LEU A 1 212 ? 3.449 -17.802 5.581 1.00 96.19 212 LEU A N 1
ATOM 1672 C CA . LEU A 1 212 ? 3.408 -16.531 4.861 1.00 96.19 212 LEU A CA 1
ATOM 1673 C C . LEU A 1 212 ? 3.004 -16.749 3.396 1.00 96.19 212 LEU A C 1
ATOM 1675 O O . LEU A 1 212 ? 2.107 -16.070 2.908 1.00 96.19 212 LEU A O 1
ATOM 1679 N N . THR A 1 213 ? 3.610 -17.731 2.728 1.00 96.69 213 THR A N 1
ATOM 1680 C CA . THR A 1 213 ? 3.330 -18.077 1.327 1.00 96.69 213 THR A CA 1
ATOM 1681 C C . THR A 1 213 ? 1.878 -18.510 1.133 1.00 96.69 213 THR A C 1
ATOM 1683 O O . THR A 1 213 ? 1.224 -18.015 0.219 1.00 96.69 213 THR A O 1
ATOM 1686 N N . ASP A 1 214 ? 1.340 -19.355 2.017 1.00 96.94 214 ASP A N 1
ATOM 1687 C CA . ASP A 1 214 ? -0.070 -19.774 1.978 1.00 96.94 214 ASP A CA 1
ATOM 1688 C C . ASP A 1 214 ? -1.015 -18.566 2.097 1.00 96.94 214 ASP A C 1
ATOM 1690 O O . ASP A 1 214 ? -1.990 -18.440 1.358 1.00 96.94 214 ASP A O 1
ATOM 1694 N N . PHE A 1 215 ? -0.690 -17.612 2.974 1.00 98.00 215 PHE A N 1
ATOM 1695 C CA . PHE A 1 215 ? -1.486 -16.397 3.133 1.00 98.00 215 PHE A CA 1
ATOM 1696 C C . PHE A 1 215 ? -1.385 -15.462 1.916 1.00 98.00 215 PHE A C 1
ATOM 1698 O O . PHE A 1 215 ? -2.391 -14.892 1.495 1.00 98.00 215 PHE A O 1
ATOM 1705 N N . TYR A 1 216 ? -0.212 -15.360 1.281 1.00 98.44 216 TYR A N 1
ATOM 1706 C CA . TYR A 1 216 ? -0.072 -14.672 -0.006 1.00 98.44 216 TYR A CA 1
ATOM 1707 C C . TYR A 1 216 ? -0.914 -15.326 -1.110 1.00 98.44 216 TYR A C 1
ATOM 1709 O O . TYR A 1 216 ? -1.467 -14.607 -1.938 1.00 98.44 216 TYR A O 1
ATOM 1717 N N . GLN A 1 217 ? -1.069 -16.655 -1.128 1.00 97.94 217 GLN A N 1
ATOM 1718 C CA . GLN A 1 217 ? -1.940 -17.320 -2.107 1.00 97.94 217 GLN A CA 1
ATOM 1719 C C . GLN A 1 217 ? -3.411 -16.911 -1.940 1.00 97.94 217 GLN A C 1
ATOM 1721 O O . GLN A 1 217 ? -4.107 -16.714 -2.940 1.00 97.94 217 GLN A O 1
ATOM 1726 N N . GLU A 1 218 ? -3.885 -16.749 -0.700 1.00 97.81 218 GLU A N 1
ATOM 1727 C CA . GLU A 1 218 ? -5.229 -16.226 -0.424 1.00 97.81 218 GLU A CA 1
ATOM 1728 C C . GLU A 1 218 ? -5.377 -14.772 -0.893 1.00 97.81 218 GLU A C 1
ATOM 1730 O O . GLU A 1 218 ? -6.383 -14.421 -1.512 1.00 97.81 218 GLU A O 1
ATOM 1735 N N . ILE A 1 219 ? -4.371 -13.932 -0.636 1.00 98.56 219 ILE A N 1
ATOM 1736 C CA . ILE A 1 219 ? -4.358 -12.524 -1.060 1.00 98.56 219 ILE A CA 1
ATOM 1737 C C . ILE A 1 219 ? -4.401 -12.434 -2.586 1.00 98.56 219 ILE A C 1
ATOM 1739 O O . ILE A 1 219 ? -5.276 -11.766 -3.129 1.00 98.56 219 ILE A O 1
ATOM 1743 N N . VAL A 1 220 ? -3.530 -13.173 -3.279 1.00 98.44 220 VAL A N 1
ATOM 1744 C CA . VAL A 1 220 ? -3.494 -13.263 -4.746 1.00 98.44 220 VAL A CA 1
ATOM 1745 C C . VAL A 1 220 ? -4.846 -13.701 -5.315 1.00 98.44 220 VAL A C 1
ATOM 1747 O O . VAL A 1 220 ? -5.272 -13.205 -6.361 1.00 98.44 220 VAL A O 1
ATOM 1750 N N . ALA A 1 221 ? -5.555 -14.593 -4.618 1.00 97.38 221 ALA A N 1
ATOM 1751 C CA . ALA A 1 221 ? -6.891 -15.002 -5.020 1.00 97.38 221 ALA A CA 1
ATOM 1752 C C . ALA A 1 221 ? -7.899 -13.851 -4.987 1.00 97.38 221 ALA A C 1
ATOM 1754 O O . ALA A 1 221 ? -8.654 -13.654 -5.944 1.00 97.38 221 ALA A O 1
ATOM 1755 N N . SER A 1 222 ? -7.888 -13.070 -3.910 1.00 98.00 222 SER A N 1
ATOM 1756 C CA . SER A 1 222 ? -8.728 -11.881 -3.806 1.00 98.00 222 SER A CA 1
ATOM 1757 C C . SER A 1 222 ? -8.295 -10.775 -4.766 1.00 98.00 222 SER A C 1
ATOM 1759 O O . SER A 1 222 ? -9.164 -10.107 -5.316 1.00 98.00 222 SER A O 1
ATOM 1761 N N . THR A 1 223 ? -6.997 -10.618 -5.045 1.00 98.44 223 THR A N 1
ATOM 1762 C CA . THR A 1 223 ? -6.475 -9.680 -6.053 1.00 98.44 223 THR A CA 1
ATOM 1763 C C . THR A 1 223 ? -6.987 -10.025 -7.453 1.00 98.44 223 THR A C 1
ATOM 1765 O O . THR A 1 223 ? -7.458 -9.146 -8.167 1.00 98.44 223 THR A O 1
ATOM 1768 N N . ALA A 1 224 ? -7.006 -11.304 -7.843 1.00 97.75 224 ALA A N 1
ATOM 1769 C CA . ALA A 1 224 ? -7.604 -11.723 -9.116 1.00 97.75 224 ALA A CA 1
ATOM 1770 C C . ALA A 1 224 ? -9.101 -11.371 -9.202 1.00 97.75 224 ALA A C 1
ATOM 1772 O O . ALA A 1 224 ? -9.570 -10.868 -10.227 1.00 97.75 224 ALA A O 1
ATOM 1773 N N . ARG A 1 225 ? -9.856 -11.568 -8.110 1.00 96.56 225 ARG A N 1
ATOM 1774 C CA . ARG A 1 225 ? -11.263 -11.142 -8.032 1.00 96.56 225 ARG A CA 1
ATOM 1775 C C . ARG A 1 225 ? -11.395 -9.621 -8.136 1.00 96.56 225 ARG A C 1
ATOM 1777 O O . ARG A 1 225 ? -12.256 -9.150 -8.875 1.00 96.56 225 ARG A O 1
ATOM 1784 N N . TRP A 1 226 ? -10.547 -8.876 -7.430 1.00 97.69 226 TRP A N 1
ATOM 1785 C CA . TRP A 1 226 ? -10.505 -7.415 -7.462 1.00 97.69 226 TRP A CA 1
ATOM 1786 C C . TRP A 1 226 ? -10.316 -6.909 -8.889 1.00 97.69 226 TRP A C 1
ATOM 1788 O O . TRP A 1 226 ? -11.115 -6.112 -9.369 1.00 97.69 226 TRP A O 1
ATOM 1798 N N . HIS A 1 227 ? -9.321 -7.441 -9.594 1.00 97.94 227 HIS A N 1
ATOM 1799 C CA . HIS A 1 227 ? -9.004 -7.049 -10.960 1.00 97.94 227 HIS A CA 1
ATOM 1800 C C . HIS A 1 227 ? -10.173 -7.293 -11.922 1.00 97.94 227 HIS A C 1
ATOM 1802 O O . HIS A 1 227 ? -10.604 -6.375 -12.619 1.00 97.94 227 HIS A O 1
ATOM 1808 N N . ILE A 1 228 ? -10.706 -8.519 -11.956 1.00 93.31 228 ILE A N 1
ATOM 1809 C CA . ILE A 1 228 ? -11.645 -8.932 -13.010 1.00 93.31 228 ILE A CA 1
ATOM 1810 C C . ILE A 1 228 ? -13.098 -8.625 -12.652 1.00 93.31 228 ILE A C 1
ATOM 1812 O O . ILE A 1 228 ? -13.828 -8.031 -13.445 1.00 93.31 228 ILE A O 1
ATOM 1816 N N . ALA A 1 229 ? -13.550 -9.038 -11.466 1.00 91.88 229 ALA A N 1
ATOM 1817 C CA . ALA A 1 229 ? -14.925 -8.779 -11.046 1.00 91.88 229 ALA A CA 1
ATOM 1818 C C . ALA A 1 229 ? -15.119 -7.299 -10.694 1.00 91.88 229 ALA A C 1
ATOM 1820 O O . ALA A 1 229 ? -16.177 -6.738 -10.987 1.00 91.88 229 ALA A O 1
ATOM 1821 N N . GLY A 1 230 ? -14.090 -6.662 -10.123 1.00 91.94 230 GLY A N 1
ATOM 1822 C CA . GLY A 1 230 ? -14.104 -5.237 -9.813 1.00 91.94 230 GLY A CA 1
ATOM 1823 C C . GLY A 1 230 ? -14.196 -4.358 -11.054 1.00 91.94 230 GLY A C 1
ATOM 1824 O O . GLY A 1 230 ? -15.056 -3.486 -11.080 1.00 91.94 230 GLY A O 1
ATOM 1825 N N . GLU A 1 231 ? -13.414 -4.612 -12.110 1.00 93.19 231 GLU A N 1
ATOM 1826 C CA . GLU A 1 231 ? -13.503 -3.831 -13.360 1.00 93.19 231 GLU A CA 1
ATOM 1827 C C . GLU A 1 231 ? -14.910 -3.891 -13.969 1.00 93.19 231 GLU A C 1
ATOM 1829 O O . GLU A 1 231 ? -15.539 -2.853 -14.202 1.00 93.19 231 GLU A O 1
ATOM 1834 N N . ARG A 1 232 ? -15.455 -5.104 -14.125 1.00 92.75 232 ARG A N 1
ATOM 1835 C CA . ARG A 1 232 ? -16.786 -5.311 -14.713 1.00 92.75 232 ARG A CA 1
ATOM 1836 C C . ARG A 1 232 ? -17.876 -4.620 -13.901 1.00 92.75 232 ARG A C 1
ATOM 1838 O O . ARG A 1 232 ? -18.772 -3.988 -14.464 1.00 92.75 232 ARG A O 1
ATOM 1845 N N . ALA A 1 233 ? -17.817 -4.743 -12.575 1.00 93.69 233 ALA A N 1
ATOM 1846 C CA . ALA A 1 233 ? -18.795 -4.139 -11.681 1.00 93.69 233 ALA A CA 1
ATOM 1847 C C . ALA A 1 233 ? -18.659 -2.608 -11.622 1.00 93.69 233 ALA A C 1
ATOM 1849 O O . ALA A 1 233 ? -19.680 -1.918 -11.625 1.00 93.69 233 ALA A O 1
ATOM 1850 N N . ALA A 1 234 ? -17.432 -2.077 -11.617 1.00 93.19 234 ALA A N 1
ATOM 1851 C CA . ALA A 1 234 ? -17.166 -0.640 -11.612 1.00 93.19 234 ALA A CA 1
ATOM 1852 C C . ALA A 1 234 ? -17.699 0.022 -12.887 1.00 93.19 234 ALA A C 1
ATOM 1854 O O . ALA A 1 234 ? -18.398 1.032 -12.802 1.00 93.19 234 ALA A O 1
ATOM 1855 N N . ARG A 1 235 ? -17.473 -0.593 -14.059 1.00 92.00 235 ARG A N 1
ATOM 1856 C CA . ARG A 1 235 ? -18.043 -0.118 -15.331 1.00 92.00 235 ARG A CA 1
ATOM 1857 C C . ARG A 1 235 ? -19.563 -0.154 -15.335 1.00 92.00 235 ARG A C 1
ATOM 1859 O O . ARG A 1 235 ? -20.187 0.842 -15.688 1.00 92.00 235 ARG A O 1
ATOM 1866 N N . ARG A 1 236 ? -20.166 -1.267 -14.903 1.00 92.81 236 ARG A N 1
ATOM 1867 C CA . ARG A 1 236 ? -21.631 -1.409 -14.848 1.00 92.81 236 ARG A CA 1
ATOM 1868 C C . ARG A 1 236 ? -22.277 -0.337 -13.972 1.00 92.81 236 ARG A C 1
ATOM 1870 O O . ARG A 1 236 ? -23.328 0.183 -14.322 1.00 92.81 236 ARG A O 1
ATOM 1877 N N . ARG A 1 237 ? -21.648 -0.010 -12.842 1.00 93.06 237 ARG A N 1
ATOM 1878 C CA . ARG A 1 237 ? -22.149 0.984 -11.883 1.00 93.06 237 ARG A CA 1
ATOM 1879 C C . ARG A 1 237 ? -21.709 2.416 -12.184 1.00 93.06 237 ARG A C 1
ATOM 1881 O O . ARG A 1 237 ? -22.082 3.302 -11.426 1.00 93.06 237 ARG A O 1
ATOM 1888 N N . ARG A 1 238 ? -20.917 2.639 -13.243 1.00 91.88 238 ARG A N 1
ATOM 1889 C CA . ARG A 1 238 ? -20.287 3.937 -13.551 1.00 91.88 238 ARG A CA 1
ATOM 1890 C C . ARG A 1 238 ? -19.598 4.533 -12.317 1.00 91.88 238 ARG A C 1
ATOM 1892 O O . ARG A 1 238 ? -19.770 5.705 -11.997 1.00 91.88 238 ARG A O 1
ATOM 1899 N N . LEU A 1 239 ? -18.865 3.687 -11.590 1.00 93.44 239 LEU A N 1
ATOM 1900 C CA . LEU A 1 239 ? -18.223 4.068 -10.338 1.00 93.44 239 LEU A CA 1
ATOM 1901 C C . LEU A 1 239 ? -17.220 5.200 -10.586 1.00 93.44 239 LEU A C 1
ATOM 1903 O O . LEU A 1 239 ? -16.346 5.078 -11.445 1.00 93.44 239 LEU A O 1
ATOM 1907 N N . ILE A 1 240 ? -17.322 6.271 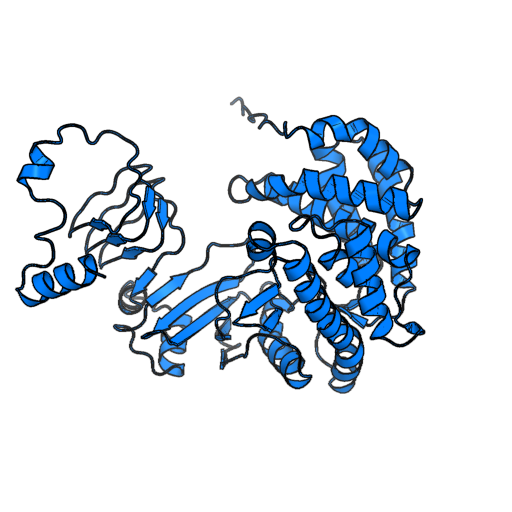-9.800 1.00 91.81 240 ILE A N 1
ATOM 1908 C CA . ILE A 1 240 ? -16.355 7.368 -9.826 1.00 91.81 240 ILE A CA 1
ATOM 1909 C C . ILE A 1 240 ? -15.037 6.864 -9.232 1.00 91.81 240 ILE A C 1
ATOM 1911 O O . ILE A 1 240 ? -14.983 6.373 -8.101 1.00 91.81 240 ILE A O 1
ATOM 1915 N N . MET A 1 241 ? -13.970 6.965 -10.015 1.00 91.00 241 MET A N 1
ATOM 1916 C CA . MET A 1 241 ? -12.624 6.512 -9.670 1.00 91.00 241 MET A CA 1
ATOM 1917 C C . MET A 1 241 ? -11.614 7.576 -10.073 1.00 91.00 241 MET A C 1
ATOM 1919 O O . MET A 1 241 ? -11.920 8.475 -10.860 1.00 91.00 241 MET A O 1
ATOM 1923 N N . VAL A 1 242 ? -10.389 7.447 -9.568 1.00 91.31 242 VAL A N 1
ATOM 1924 C CA . VAL A 1 242 ? -9.291 8.276 -10.061 1.00 91.31 242 VAL A CA 1
ATOM 1925 C C . VAL A 1 242 ? -9.003 7.917 -11.521 1.00 91.31 242 VAL A C 1
ATOM 1927 O O . VAL A 1 242 ? -9.239 6.784 -11.952 1.00 91.31 242 VAL A O 1
ATOM 1930 N N . ALA A 1 243 ? -8.499 8.891 -12.282 1.00 93.56 243 ALA A N 1
ATOM 1931 C CA . ALA A 1 243 ? -8.165 8.713 -13.688 1.00 93.56 243 ALA A CA 1
ATOM 1932 C C . ALA A 1 243 ? -7.322 7.436 -13.921 1.00 93.56 243 ALA A C 1
ATOM 1934 O O . ALA A 1 243 ? -6.444 7.126 -13.100 1.00 93.56 243 ALA A O 1
ATOM 1935 N N . PRO A 1 244 ? -7.574 6.697 -15.021 1.00 95.56 244 PRO A N 1
ATOM 1936 C CA . PRO A 1 244 ? -6.788 5.526 -15.397 1.00 95.56 244 PRO A CA 1
ATOM 1937 C C . PRO A 1 244 ? -5.288 5.813 -15.490 1.00 95.56 244 PRO A C 1
ATOM 1939 O O . PRO A 1 244 ? -4.856 6.961 -15.603 1.00 95.56 244 PRO A O 1
ATOM 1942 N N . PHE A 1 245 ? -4.485 4.750 -15.502 1.00 95.06 245 PHE A N 1
ATOM 1943 C CA . PHE A 1 245 ? -3.080 4.865 -15.873 1.00 95.06 245 PHE A CA 1
ATOM 1944 C C . PHE A 1 245 ? -2.929 5.510 -17.252 1.00 95.06 245 PHE A C 1
ATOM 1946 O O . PHE A 1 245 ? -3.599 5.133 -18.214 1.00 95.06 245 PHE A O 1
ATOM 1953 N N . SER A 1 246 ? -2.030 6.485 -17.329 1.00 95.69 246 SER A N 1
ATOM 1954 C CA . SER A 1 246 ? -1.751 7.260 -18.531 1.00 95.69 246 SER A CA 1
ATOM 1955 C C . SER A 1 246 ? -0.247 7.447 -18.707 1.00 95.69 246 SER A C 1
ATOM 1957 O O . SER A 1 246 ? 0.538 7.266 -17.770 1.00 95.69 246 SER A O 1
ATOM 1959 N N . ALA A 1 247 ? 0.161 7.842 -19.913 1.00 94.88 247 ALA A N 1
ATOM 1960 C CA . ALA A 1 247 ? 1.550 8.201 -20.185 1.00 94.88 247 ALA A CA 1
ATOM 1961 C C . ALA A 1 247 ? 2.038 9.345 -19.276 1.00 94.88 247 ALA A C 1
ATOM 1963 O O . ALA A 1 247 ? 3.193 9.330 -18.851 1.00 94.88 247 ALA A O 1
ATOM 1964 N N . ASP A 1 248 ? 1.155 10.289 -18.936 1.00 96.19 248 ASP A N 1
ATOM 1965 C CA . ASP A 1 248 ? 1.459 11.416 -18.051 1.00 96.19 248 ASP A CA 1
ATOM 1966 C C . ASP A 1 248 ? 1.686 10.976 -16.608 1.00 96.19 248 ASP A C 1
ATOM 1968 O O . ASP A 1 248 ? 2.642 11.428 -15.977 1.00 96.19 248 ASP A O 1
ATOM 1972 N N . LEU A 1 249 ? 0.856 10.058 -16.101 1.00 94.00 249 LEU A N 1
ATOM 1973 C CA . LEU A 1 249 ? 1.028 9.510 -14.758 1.00 94.00 249 LEU A CA 1
ATOM 1974 C C . LEU A 1 249 ? 2.373 8.792 -14.636 1.00 94.00 249 LEU A C 1
ATOM 1976 O O . LEU A 1 249 ? 3.144 9.092 -13.728 1.00 94.00 249 LEU A O 1
ATOM 1980 N N . TYR A 1 250 ? 2.685 7.903 -15.582 1.00 95.00 250 TYR A N 1
ATOM 1981 C CA . TYR A 1 250 ? 3.973 7.218 -15.579 1.00 95.00 250 TYR A CA 1
ATOM 1982 C C . TYR A 1 250 ? 5.138 8.199 -15.758 1.00 95.00 250 TYR A C 1
ATOM 1984 O O . TYR A 1 250 ? 6.167 8.062 -15.104 1.00 95.00 250 TYR A O 1
ATOM 1992 N N . ARG A 1 251 ? 5.007 9.227 -16.610 1.00 96.25 251 ARG A N 1
ATOM 1993 C CA . ARG A 1 251 ? 6.043 10.265 -16.743 1.00 96.25 251 ARG A CA 1
ATOM 1994 C C . ARG A 1 251 ? 6.310 10.949 -15.404 1.00 96.25 251 ARG A C 1
ATOM 1996 O O . ARG A 1 251 ? 7.470 11.039 -15.009 1.00 96.25 251 ARG A O 1
ATOM 2003 N N . TRP A 1 252 ? 5.259 11.356 -14.697 1.00 96.19 252 TRP A N 1
ATOM 2004 C CA . TRP A 1 252 ? 5.383 11.964 -13.376 1.00 96.19 252 TRP A CA 1
ATOM 2005 C C . TRP A 1 252 ? 6.073 11.026 -12.371 1.00 96.19 252 TRP A C 1
ATOM 2007 O O . TRP A 1 252 ? 7.002 11.455 -11.688 1.00 96.19 252 TRP A O 1
ATOM 2017 N N . GLU A 1 253 ? 5.692 9.743 -12.312 1.00 95.06 253 GLU A N 1
ATOM 2018 C CA . GLU A 1 253 ? 6.310 8.755 -11.404 1.00 95.06 253 GLU A CA 1
ATOM 2019 C C . GLU A 1 253 ? 7.809 8.562 -11.697 1.00 95.06 253 GLU A C 1
ATOM 2021 O O . GLU A 1 253 ? 8.634 8.526 -10.777 1.00 95.06 253 GLU A O 1
ATOM 2026 N N . ARG A 1 254 ? 8.193 8.528 -12.976 1.00 95.44 254 ARG A N 1
ATOM 2027 C CA . ARG A 1 254 ? 9.596 8.421 -13.399 1.00 95.44 254 ARG A CA 1
ATOM 2028 C C . ARG A 1 254 ? 10.411 9.679 -13.115 1.00 95.44 254 ARG A C 1
ATOM 2030 O O . ARG A 1 254 ? 11.536 9.582 -12.630 1.00 95.44 254 ARG A O 1
ATOM 2037 N N . GLU A 1 255 ? 9.875 10.863 -13.393 1.00 96.62 255 GLU A N 1
ATOM 2038 C CA . GLU A 1 255 ? 10.542 12.131 -13.062 1.00 96.62 255 GLU A CA 1
ATOM 2039 C C . GLU A 1 255 ? 10.753 12.262 -11.553 1.00 96.62 255 GLU A C 1
ATOM 2041 O O . GLU A 1 255 ? 11.815 12.691 -11.094 1.00 96.62 255 GLU A O 1
ATOM 2046 N N . PHE A 1 256 ? 9.764 11.823 -10.776 1.00 96.69 256 PHE A N 1
ATOM 2047 C CA . PHE A 1 256 ? 9.839 11.763 -9.328 1.00 96.69 256 PHE A CA 1
ATOM 2048 C C . PHE A 1 256 ? 10.955 10.814 -8.855 1.00 96.69 256 PHE A C 1
ATOM 2050 O O . PHE A 1 256 ? 11.760 11.191 -8.001 1.00 96.69 256 PHE A O 1
ATOM 2057 N N . PHE A 1 257 ? 11.086 9.630 -9.461 1.00 97.75 257 PHE A N 1
ATOM 2058 C CA . PHE A 1 257 ? 12.220 8.726 -9.234 1.00 97.75 257 PHE A CA 1
ATOM 2059 C C . PHE A 1 257 ? 13.572 9.370 -9.583 1.00 97.75 257 PHE A C 1
ATOM 2061 O O . PHE A 1 257 ? 14.518 9.306 -8.794 1.00 97.75 257 PHE A O 1
ATOM 2068 N N . GLY A 1 258 ? 13.663 10.053 -10.727 1.00 97.00 258 GLY A N 1
ATOM 2069 C CA . GLY A 1 258 ? 14.870 10.773 -11.136 1.00 97.00 258 GLY A CA 1
ATOM 2070 C C . GLY A 1 258 ? 15.303 11.830 -10.118 1.00 97.00 258 GLY A C 1
ATOM 2071 O O . GLY A 1 258 ? 16.464 11.863 -9.706 1.00 97.00 258 GLY A O 1
ATOM 2072 N N . ARG A 1 259 ? 14.346 12.648 -9.670 1.00 96.31 259 ARG A N 1
ATOM 2073 C CA . ARG A 1 259 ? 14.564 13.763 -8.741 1.00 96.31 259 ARG A CA 1
ATOM 2074 C C . ARG A 1 259 ? 14.919 13.313 -7.327 1.00 96.31 259 ARG A C 1
ATOM 2076 O O . ARG A 1 259 ? 15.776 13.925 -6.703 1.00 96.31 259 ARG A O 1
ATOM 2083 N N . TYR A 1 260 ? 14.245 12.289 -6.807 1.00 95.75 260 TYR A N 1
ATOM 2084 C CA . TYR A 1 260 ? 14.351 11.921 -5.389 1.00 95.75 260 TYR A CA 1
ATOM 2085 C C . TYR A 1 260 ? 15.209 10.690 -5.117 1.00 95.75 260 TYR A C 1
ATOM 2087 O O . TYR A 1 260 ? 15.545 10.438 -3.961 1.00 95.75 260 TYR A O 1
ATOM 2095 N N . PHE A 1 261 ? 15.602 9.948 -6.152 1.00 96.00 261 PHE A N 1
ATOM 2096 C CA . PHE A 1 261 ? 16.462 8.782 -6.002 1.00 96.00 261 PHE A CA 1
ATOM 2097 C C . PHE A 1 261 ? 17.714 8.862 -6.879 1.00 96.00 261 PHE A C 1
ATOM 2099 O O . PHE A 1 261 ? 18.816 8.931 -6.343 1.00 96.00 261 PHE A O 1
ATOM 2106 N N . LEU A 1 262 ? 17.578 8.909 -8.209 1.00 95.75 262 LEU A N 1
ATOM 2107 C CA . LEU A 1 262 ? 18.741 8.812 -9.109 1.00 95.75 262 LEU A CA 1
ATOM 2108 C C . LEU A 1 262 ? 19.769 9.932 -8.884 1.00 95.75 262 LEU A C 1
ATOM 2110 O O . LEU A 1 262 ? 20.965 9.667 -8.795 1.00 95.75 262 LEU A O 1
ATOM 2114 N N . GLN A 1 263 ? 19.314 11.176 -8.756 1.00 93.62 263 GLN A N 1
ATOM 2115 C CA . GLN A 1 263 ? 20.208 12.311 -8.524 1.00 93.62 263 GLN A CA 1
ATOM 2116 C C . GLN A 1 263 ? 20.753 12.354 -7.084 1.00 93.62 263 GLN A C 1
ATOM 2118 O O . GLN A 1 263 ? 21.970 12.353 -6.926 1.00 93.62 263 GLN A O 1
ATOM 2123 N N . PRO A 1 264 ? 19.928 12.363 -6.018 1.00 91.56 264 PRO A N 1
ATOM 2124 C CA . PRO A 1 264 ? 20.446 12.546 -4.661 1.00 91.56 264 PRO A CA 1
ATOM 2125 C C . PRO A 1 264 ? 21.056 11.283 -4.043 1.00 91.56 264 PRO A C 1
ATOM 2127 O O . PRO A 1 264 ? 21.992 11.406 -3.263 1.00 91.56 264 PRO A O 1
ATOM 2130 N N . GLN A 1 265 ? 20.542 10.087 -4.357 1.00 89.12 265 GLN A N 1
ATOM 2131 C CA . GLN A 1 265 ? 20.991 8.834 -3.725 1.00 89.12 265 GLN A CA 1
ATOM 2132 C C . GLN A 1 265 ? 22.094 8.137 -4.526 1.00 89.12 265 GLN A C 1
ATOM 2134 O O . GLN A 1 265 ? 22.941 7.468 -3.940 1.00 89.12 265 GLN A O 1
ATOM 2139 N N . LEU A 1 266 ? 22.093 8.273 -5.858 1.00 90.56 266 LEU A N 1
ATOM 2140 C CA . LEU A 1 266 ? 23.126 7.686 -6.724 1.00 90.56 266 LEU A CA 1
ATOM 2141 C C . LEU A 1 266 ? 24.100 8.725 -7.304 1.00 90.56 266 LEU A C 1
ATOM 2143 O O . LEU A 1 266 ? 25.040 8.340 -7.995 1.00 90.56 266 LEU A O 1
ATOM 2147 N N . HIS A 1 267 ? 23.900 10.020 -7.032 1.00 91.88 267 HIS A N 1
ATOM 2148 C CA . HIS A 1 267 ? 24.744 11.119 -7.523 1.00 91.88 267 HIS A CA 1
ATOM 2149 C C . HIS A 1 267 ? 24.891 11.158 -9.054 1.00 91.88 267 HIS A C 1
ATOM 2151 O O . HIS A 1 267 ? 25.931 11.551 -9.581 1.00 91.88 267 HIS A O 1
ATOM 2157 N N . LEU A 1 268 ? 23.852 10.746 -9.790 1.00 93.25 268 LEU A N 1
ATOM 2158 C CA . LEU A 1 268 ? 23.901 10.725 -11.252 1.00 93.25 268 LEU A CA 1
ATOM 2159 C C . LEU A 1 268 ? 23.719 12.124 -11.843 1.00 93.25 268 LEU A C 1
ATOM 2161 O O . LEU A 1 268 ? 22.801 12.861 -11.481 1.00 93.25 268 LEU A O 1
ATOM 2165 N N . ALA A 1 269 ? 24.542 12.448 -12.842 1.00 94.50 269 ALA A N 1
ATOM 2166 C CA . ALA A 1 269 ? 24.402 13.680 -13.609 1.00 94.50 269 ALA A CA 1
ATOM 2167 C C . ALA A 1 269 ? 23.030 13.754 -14.324 1.00 94.50 269 ALA A C 1
ATOM 2169 O O . ALA A 1 269 ? 22.499 12.714 -14.749 1.00 94.50 269 ALA A O 1
ATOM 2170 N N . PRO A 1 270 ? 22.469 14.961 -14.546 1.00 95.06 270 PRO A N 1
ATOM 2171 C CA . PRO A 1 270 ? 21.181 15.132 -15.226 1.00 95.06 270 PRO A CA 1
ATOM 2172 C C . PRO A 1 270 ? 21.106 14.440 -16.595 1.00 95.06 270 PRO A C 1
ATOM 2174 O O . PRO A 1 270 ? 20.110 13.786 -16.898 1.00 95.06 270 PRO A O 1
ATOM 2177 N N . ALA A 1 271 ? 22.182 14.491 -17.388 1.00 95.88 271 ALA A N 1
ATOM 2178 C CA . ALA A 1 271 ? 22.242 13.846 -18.701 1.00 95.88 271 ALA A CA 1
ATOM 2179 C C . ALA A 1 271 ? 22.158 12.307 -18.635 1.00 95.88 271 ALA A C 1
ATOM 2181 O O . ALA A 1 271 ? 21.540 11.681 -19.497 1.00 95.88 271 ALA A O 1
ATOM 2182 N N . ILE A 1 272 ? 22.752 11.680 -17.611 1.00 95.44 272 ILE A N 1
ATOM 2183 C CA . ILE A 1 272 ? 22.648 10.226 -17.387 1.00 95.44 272 ILE A CA 1
ATOM 2184 C C . ILE A 1 272 ? 21.239 9.882 -16.901 1.00 95.44 272 ILE A C 1
ATOM 2186 O O . ILE A 1 272 ? 20.619 8.949 -17.414 1.00 95.44 272 ILE A O 1
ATOM 2190 N N . THR A 1 273 ? 20.714 10.678 -15.966 1.00 96.56 273 THR A N 1
ATOM 2191 C CA . THR A 1 273 ? 19.351 10.534 -15.443 1.00 96.56 273 THR A CA 1
ATOM 2192 C C . THR A 1 273 ? 18.329 10.563 -16.581 1.00 96.56 273 THR A C 1
ATOM 2194 O O . THR A 1 273 ? 17.523 9.646 -16.688 1.00 96.56 273 THR A O 1
ATOM 2197 N N . ALA A 1 274 ? 18.407 11.537 -17.493 1.00 97.19 274 ALA A N 1
ATOM 2198 C CA . ALA A 1 274 ? 17.496 11.648 -18.635 1.00 97.19 274 ALA A CA 1
ATOM 2199 C C . ALA A 1 274 ? 17.486 10.389 -19.525 1.00 97.19 274 ALA A C 1
ATOM 2201 O O . ALA A 1 274 ? 16.420 9.920 -19.922 1.00 97.19 274 ALA A O 1
ATOM 2202 N N . LYS A 1 275 ? 18.657 9.787 -19.782 1.00 97.88 275 LYS A N 1
ATOM 2203 C CA . LYS A 1 275 ? 18.762 8.537 -20.558 1.00 97.88 275 LYS A CA 1
ATOM 2204 C C . LYS A 1 275 ? 18.098 7.354 -19.844 1.00 97.88 275 LYS A C 1
ATOM 2206 O O . LYS A 1 275 ? 17.443 6.551 -20.499 1.00 97.88 275 LYS A O 1
ATOM 2211 N N . ILE A 1 276 ? 18.225 7.262 -18.519 1.00 98.06 276 ILE A N 1
ATOM 2212 C CA . ILE A 1 276 ? 17.531 6.245 -17.711 1.00 98.06 276 ILE A CA 1
ATOM 2213 C C . ILE A 1 276 ? 16.011 6.455 -17.755 1.00 98.06 276 ILE A C 1
ATOM 2215 O O . ILE A 1 276 ? 15.259 5.499 -17.941 1.00 98.06 276 ILE A O 1
ATOM 2219 N N . LEU A 1 277 ? 15.542 7.701 -17.630 1.00 97.88 277 LEU A N 1
ATOM 2220 C CA . LEU A 1 277 ? 14.109 8.007 -17.697 1.00 97.88 277 LEU A CA 1
ATOM 2221 C C . LEU A 1 277 ? 13.500 7.658 -19.066 1.00 97.88 277 LEU A C 1
ATOM 2223 O O . LEU A 1 277 ? 12.335 7.262 -19.121 1.00 97.88 277 LEU A O 1
ATOM 2227 N N . ALA A 1 278 ? 14.277 7.756 -20.150 1.00 97.81 278 ALA A N 1
ATOM 2228 C CA . ALA A 1 278 ? 13.864 7.318 -21.483 1.00 97.81 278 ALA A CA 1
ATOM 2229 C C . ALA A 1 278 ? 13.726 5.786 -21.588 1.00 97.81 278 ALA A C 1
ATOM 2231 O O . ALA A 1 278 ? 12.755 5.301 -22.167 1.00 97.81 278 ALA A O 1
ATOM 2232 N N . GLU A 1 279 ? 14.634 5.011 -20.983 1.00 97.88 279 GLU A N 1
ATOM 2233 C CA . GLU A 1 279 ? 14.498 3.545 -20.917 1.00 97.88 279 GLU A CA 1
ATOM 2234 C C . GLU A 1 279 ? 13.234 3.138 -20.153 1.00 97.88 279 GLU A C 1
ATOM 2236 O O . GLU A 1 279 ? 12.466 2.293 -20.608 1.00 97.88 279 GLU A O 1
ATOM 2241 N N . LEU A 1 280 ? 12.978 3.787 -19.018 1.00 97.88 280 LEU A N 1
ATOM 2242 C CA . LEU A 1 280 ? 11.771 3.563 -18.227 1.00 97.88 280 LEU A CA 1
ATOM 2243 C C . LEU A 1 280 ? 10.493 4.023 -18.965 1.00 97.88 280 LEU A C 1
ATOM 2245 O O . LEU A 1 280 ? 9.428 3.439 -18.792 1.00 97.88 280 LEU A O 1
ATOM 2249 N N . ALA A 1 281 ? 10.571 5.021 -19.853 1.00 97.69 281 ALA A N 1
ATOM 2250 C CA . ALA A 1 281 ? 9.437 5.391 -20.704 1.00 97.69 281 ALA A CA 1
ATOM 2251 C C . ALA A 1 281 ? 9.039 4.256 -21.665 1.00 97.69 281 ALA A C 1
ATOM 2253 O O . ALA A 1 281 ? 7.847 4.040 -21.895 1.00 97.69 281 ALA A O 1
ATOM 2254 N N . ALA A 1 282 ? 10.009 3.488 -22.175 1.00 97.00 282 ALA A N 1
ATOM 2255 C CA . ALA A 1 282 ? 9.730 2.304 -22.986 1.00 97.00 282 ALA A CA 1
ATOM 2256 C C . ALA A 1 282 ? 9.045 1.192 -22.168 1.00 97.00 282 ALA A C 1
ATOM 2258 O O . ALA A 1 282 ? 8.132 0.538 -22.675 1.00 97.00 282 ALA A O 1
ATOM 2259 N N . VAL A 1 283 ? 9.427 1.019 -20.895 1.00 97.88 283 VAL A N 1
ATOM 2260 C CA . VAL A 1 283 ? 8.759 0.105 -19.946 1.00 97.88 283 VAL A CA 1
ATOM 2261 C C . VAL A 1 283 ? 7.291 0.500 -19.764 1.00 97.88 283 VAL A C 1
ATOM 2263 O O . VAL A 1 283 ? 6.398 -0.316 -20.002 1.00 97.88 283 VAL A O 1
ATOM 2266 N N . ALA A 1 284 ? 7.026 1.768 -19.437 1.00 96.38 284 ALA A N 1
ATOM 2267 C CA . ALA A 1 284 ? 5.669 2.295 -19.293 1.00 96.38 284 ALA A CA 1
ATOM 2268 C C . ALA A 1 284 ? 4.829 2.115 -20.572 1.00 96.38 284 ALA A C 1
ATOM 2270 O O . ALA A 1 284 ? 3.657 1.743 -20.503 1.00 96.38 284 ALA A O 1
ATOM 2271 N N . GLY A 1 285 ? 5.435 2.302 -21.749 1.00 97.19 285 GLY A N 1
ATOM 2272 C CA . GLY A 1 285 ? 4.780 2.063 -23.037 1.00 97.19 285 GLY A CA 1
ATOM 2273 C C . GLY A 1 285 ? 4.329 0.612 -23.245 1.00 97.19 285 GLY A C 1
ATOM 2274 O O . GLY A 1 285 ? 3.309 0.382 -23.890 1.00 97.19 285 GLY A O 1
ATOM 2275 N N . GLN A 1 286 ? 5.040 -0.374 -22.689 1.00 97.19 286 GLN A N 1
ATOM 2276 C CA . GLN A 1 286 ? 4.596 -1.773 -22.714 1.00 97.19 286 GLN A CA 1
ATOM 2277 C C . GLN A 1 286 ? 3.465 -2.034 -21.715 1.00 97.19 286 GLN A C 1
ATOM 2279 O O . GLN A 1 286 ? 2.510 -2.735 -22.046 1.00 97.19 286 GLN A O 1
ATOM 2284 N N . LEU A 1 287 ? 3.532 -1.433 -20.523 1.00 97.12 287 LEU A N 1
ATOM 2285 C CA . LEU A 1 287 ? 2.487 -1.552 -19.503 1.00 97.12 287 LEU A CA 1
ATOM 2286 C C . LEU A 1 287 ? 1.143 -0.985 -19.979 1.00 97.12 287 LEU A C 1
ATOM 2288 O O . LEU A 1 287 ? 0.110 -1.612 -19.762 1.00 97.12 287 LEU A O 1
ATOM 2292 N N . LEU A 1 288 ? 1.158 0.147 -20.690 1.00 96.88 288 LEU A N 1
ATOM 2293 C CA . LEU A 1 288 ? -0.046 0.778 -21.248 1.00 96.88 288 LEU A CA 1
ATOM 2294 C C . LEU A 1 288 ? -0.742 -0.055 -22.337 1.00 96.88 288 LEU A C 1
ATOM 2296 O O . LEU A 1 288 ? -1.916 0.173 -22.609 1.00 96.88 288 LEU A O 1
ATOM 2300 N N . LYS A 1 289 ? -0.046 -1.017 -22.959 1.00 96.56 289 LYS A N 1
ATOM 2301 C CA . LYS A 1 289 ? -0.635 -1.927 -23.959 1.00 96.56 289 LYS A CA 1
ATOM 2302 C C . LYS A 1 289 ? -1.371 -3.110 -23.326 1.00 96.56 289 LYS A C 1
ATOM 2304 O O . LYS A 1 289 ? -2.099 -3.813 -24.025 1.00 96.56 289 LYS A O 1
ATOM 2309 N N . ALA A 1 290 ? -1.153 -3.377 -22.039 1.00 95.50 290 ALA A N 1
ATOM 2310 C CA . ALA A 1 290 ? -1.791 -4.496 -21.363 1.00 95.50 290 ALA A CA 1
ATOM 2311 C C . ALA A 1 290 ? -3.280 -4.206 -21.090 1.00 95.50 290 ALA A C 1
ATOM 2313 O O . ALA A 1 290 ? -3.648 -3.053 -20.857 1.00 95.50 290 ALA A O 1
ATOM 2314 N N . PRO A 1 291 ? -4.148 -5.235 -21.060 1.00 94.50 291 PRO A N 1
ATOM 2315 C CA . PRO A 1 291 ? -5.554 -5.048 -20.728 1.00 94.50 291 PRO A CA 1
ATOM 2316 C C . PRO A 1 291 ? -5.738 -4.390 -19.361 1.00 94.50 291 PRO A C 1
ATOM 2318 O O . PRO A 1 291 ? -5.170 -4.834 -18.358 1.00 94.50 291 PRO A O 1
ATOM 2321 N N . ALA A 1 292 ? -6.567 -3.349 -19.329 1.00 95.19 292 ALA A N 1
ATOM 2322 C CA . ALA A 1 292 ? -6.882 -2.643 -18.102 1.00 95.19 292 ALA A CA 1
ATOM 2323 C C . ALA A 1 292 ? -7.802 -3.483 -17.206 1.00 95.19 292 ALA A C 1
ATOM 2325 O O . ALA A 1 292 ? -8.776 -4.085 -17.660 1.00 95.19 292 ALA A O 1
ATOM 2326 N N . VAL A 1 293 ? -7.491 -3.490 -15.918 1.00 97.38 293 VAL A N 1
ATOM 2327 C CA . VAL A 1 293 ? -8.298 -4.052 -14.835 1.00 97.38 293 VAL A CA 1
ATOM 2328 C C . VAL A 1 293 ? -8.466 -2.992 -13.750 1.00 97.38 293 VAL A C 1
ATOM 2330 O O . VAL A 1 293 ? -7.779 -1.969 -13.771 1.00 97.38 293 VAL A O 1
ATOM 2333 N N . LEU A 1 294 ? -9.354 -3.221 -12.785 1.00 97.88 294 LEU A N 1
ATOM 2334 C CA . LEU A 1 294 ? -9.408 -2.377 -11.596 1.00 97.88 294 LEU A CA 1
ATOM 2335 C C . LEU A 1 294 ? -8.182 -2.688 -10.737 1.00 97.88 294 LEU A C 1
ATOM 2337 O O . LEU A 1 294 ? -8.060 -3.808 -10.261 1.00 97.88 294 LEU A O 1
ATOM 2341 N N . VAL A 1 295 ? -7.287 -1.726 -10.543 1.00 97.69 295 VAL A N 1
ATOM 2342 C CA . VAL A 1 295 ? -6.097 -1.871 -9.696 1.00 97.69 295 VAL A CA 1
ATOM 2343 C C . VAL A 1 295 ? -6.279 -1.105 -8.391 1.00 97.69 295 VAL A C 1
ATOM 2345 O O . VAL A 1 295 ? -6.861 -0.021 -8.373 1.00 97.69 295 VAL A O 1
ATOM 2348 N N . HIS A 1 296 ? -5.769 -1.662 -7.300 1.00 97.50 296 HIS A N 1
ATOM 2349 C CA . HIS A 1 296 ? -5.629 -1.026 -5.997 1.00 97.50 296 HIS A CA 1
ATOM 2350 C C . HIS A 1 296 ? -4.587 0.102 -6.022 1.00 97.50 296 HIS A C 1
ATOM 2352 O O . HIS A 1 296 ? -4.722 1.055 -5.256 1.00 97.50 296 HIS A O 1
ATOM 2358 N N . ARG A 1 297 ? -3.568 0.018 -6.897 1.00 94.44 297 ARG A N 1
ATOM 2359 C CA . ARG A 1 297 ? -2.417 0.936 -7.043 1.00 94.44 297 ARG A CA 1
ATOM 2360 C C . ARG A 1 297 ? -1.377 0.821 -5.927 1.00 94.44 297 ARG A C 1
ATOM 2362 O O . ARG A 1 297 ? -0.193 0.655 -6.211 1.00 94.44 297 ARG A O 1
ATOM 2369 N N . ASP A 1 298 ? -1.815 0.869 -4.675 1.00 92.56 298 ASP A N 1
ATOM 2370 C CA . ASP A 1 298 ? -0.950 0.790 -3.489 1.00 92.56 298 ASP A CA 1
ATOM 2371 C C . ASP A 1 298 ? -1.069 -0.564 -2.762 1.00 92.56 298 ASP A C 1
ATOM 2373 O O . ASP A 1 298 ? -1.208 -0.617 -1.538 1.00 92.56 298 ASP A O 1
ATOM 2377 N N . LEU A 1 299 ? -1.025 -1.673 -3.517 1.00 97.31 299 LEU A N 1
ATOM 2378 C CA . LEU A 1 299 ? -1.165 -3.051 -3.013 1.00 97.31 299 LEU A CA 1
ATOM 2379 C C . LEU A 1 299 ? 0.105 -3.574 -2.308 1.00 97.31 299 LEU A C 1
ATOM 2381 O O . LEU A 1 299 ? 0.683 -4.584 -2.692 1.00 97.31 299 LEU A O 1
ATOM 2385 N N . GLN A 1 300 ? 0.553 -2.862 -1.280 1.00 95.62 300 GLN A N 1
ATOM 2386 C CA . GLN A 1 300 ? 1.721 -3.197 -0.457 1.00 95.62 300 GLN A CA 1
ATOM 2387 C C . GLN A 1 300 ? 1.321 -3.955 0.822 1.00 95.62 300 GLN A C 1
ATOM 2389 O O . GLN A 1 300 ? 0.196 -3.842 1.313 1.00 95.62 300 GLN A O 1
ATOM 2394 N N . ALA A 1 301 ? 2.253 -4.692 1.421 1.00 96.50 301 ALA A N 1
ATOM 2395 C CA . ALA A 1 301 ? 2.049 -5.511 2.614 1.00 96.50 301 ALA A CA 1
ATOM 2396 C C . ALA A 1 301 ? 1.637 -4.701 3.858 1.00 96.50 301 ALA A C 1
ATOM 2398 O O . ALA A 1 301 ? 1.011 -5.232 4.777 1.00 96.50 301 ALA A O 1
ATOM 2399 N N . SER A 1 302 ? 1.961 -3.409 3.924 1.00 94.06 302 SER A N 1
ATOM 2400 C CA . SER A 1 302 ? 1.477 -2.526 4.994 1.00 94.06 302 SER A CA 1
ATOM 2401 C C . SER A 1 302 ? -0.015 -2.177 4.859 1.00 94.06 302 SER A C 1
ATOM 2403 O O . SER A 1 302 ? -0.646 -1.862 5.868 1.00 94.06 302 SER A O 1
ATOM 2405 N N . ASN A 1 303 ? -0.585 -2.318 3.655 1.00 96.75 303 ASN A N 1
ATOM 2406 C CA . ASN A 1 303 ? -1.985 -2.038 3.314 1.00 96.75 303 ASN A CA 1
ATOM 2407 C C . ASN A 1 303 ? -2.870 -3.302 3.297 1.00 96.75 303 ASN A C 1
ATOM 2409 O O . ASN A 1 303 ? -4.023 -3.265 2.864 1.00 96.75 303 ASN A O 1
ATOM 2413 N N . ILE A 1 304 ? -2.349 -4.427 3.796 1.00 98.31 304 ILE A N 1
ATOM 2414 C CA . ILE A 1 304 ? -3.087 -5.683 3.949 1.00 98.31 304 ILE A CA 1
ATOM 2415 C C . ILE A 1 304 ? -3.094 -6.052 5.427 1.00 98.31 304 ILE A C 1
ATOM 2417 O O . ILE A 1 304 ? -2.044 -6.334 6.003 1.00 98.31 304 ILE A O 1
ATOM 2421 N N . LEU A 1 305 ? -4.273 -6.056 6.043 1.00 97.38 305 LEU A N 1
ATOM 2422 C CA . LEU A 1 305 ? -4.467 -6.403 7.450 1.00 97.38 305 LEU A CA 1
ATOM 2423 C C . LEU A 1 305 ? -4.999 -7.826 7.598 1.00 97.38 305 LEU A C 1
ATOM 2425 O O . LEU A 1 305 ? -5.627 -8.367 6.690 1.00 97.38 305 LEU A O 1
ATOM 2429 N N . ARG A 1 306 ? -4.775 -8.433 8.762 1.00 96.62 306 ARG A N 1
ATOM 2430 C CA . ARG A 1 306 ? -5.303 -9.748 9.123 1.00 96.62 306 ARG A CA 1
ATOM 2431 C C . ARG A 1 306 ? -6.227 -9.652 10.331 1.00 96.62 306 ARG A C 1
ATOM 2433 O O . ARG A 1 306 ? -5.819 -9.179 11.386 1.00 96.62 306 ARG A O 1
ATOM 2440 N N . VAL A 1 307 ? -7.418 -10.236 10.201 1.00 94.81 307 VAL A N 1
ATOM 2441 C CA . VAL A 1 307 ? -8.346 -10.477 11.316 1.00 94.81 307 VAL A CA 1
ATOM 2442 C C . VAL A 1 307 ? -8.697 -11.959 11.353 1.00 94.81 307 VAL A C 1
ATOM 2444 O O . VAL A 1 307 ? -9.237 -12.519 10.394 1.00 94.81 307 VAL A O 1
ATOM 2447 N N . GLY A 1 308 ? -8.360 -12.631 12.455 1.00 92.06 308 GLY A N 1
ATOM 2448 C CA . GLY A 1 308 ? -8.543 -14.077 12.578 1.00 92.06 308 GLY A CA 1
ATOM 2449 C C . GLY A 1 308 ? -7.748 -14.823 11.505 1.00 92.06 308 GLY A C 1
ATOM 2450 O O . GLY A 1 308 ? -6.519 -14.793 11.521 1.00 92.06 308 GLY A O 1
ATOM 2451 N N . ARG A 1 309 ? -8.435 -15.503 10.576 1.00 91.94 309 ARG A N 1
ATOM 2452 C CA . ARG A 1 309 ? -7.821 -16.191 9.421 1.00 91.94 309 ARG A CA 1
ATOM 2453 C C . ARG A 1 309 ? -7.885 -15.404 8.111 1.00 91.94 309 ARG A C 1
ATOM 2455 O O . ARG A 1 309 ? -7.276 -15.839 7.147 1.00 91.94 309 ARG A O 1
ATOM 2462 N N . ARG A 1 310 ? -8.595 -14.277 8.068 1.00 95.19 310 ARG A N 1
ATOM 2463 C CA . ARG A 1 310 ? -8.900 -13.545 6.831 1.00 95.19 310 ARG A CA 1
ATOM 2464 C C . ARG A 1 310 ? -7.959 -12.358 6.651 1.00 95.19 310 ARG A C 1
ATOM 2466 O O . ARG A 1 310 ? -7.542 -11.751 7.638 1.00 95.19 310 ARG A O 1
ATOM 2473 N N . HIS A 1 311 ? -7.650 -12.027 5.401 1.00 97.94 311 HIS A N 1
ATOM 2474 C CA . HIS A 1 311 ? -6.995 -10.771 5.032 1.00 97.94 311 HIS A CA 1
ATOM 2475 C C . HIS A 1 311 ? -8.037 -9.706 4.687 1.00 97.94 311 HIS A C 1
ATOM 2477 O O . HIS A 1 311 ? -9.153 -10.060 4.315 1.00 97.94 311 HIS A O 1
ATOM 2483 N N . PHE A 1 312 ? -7.655 -8.434 4.777 1.00 98.50 312 PHE A N 1
ATOM 2484 C CA . PHE A 1 312 ? -8.448 -7.271 4.390 1.00 98.50 312 PHE A CA 1
ATOM 2485 C C . PHE A 1 312 ? -7.560 -6.218 3.724 1.00 98.50 312 PHE A C 1
ATOM 2487 O O . PHE A 1 312 ? -6.450 -5.971 4.194 1.00 98.50 312 PHE A O 1
ATOM 2494 N N . PHE A 1 313 ? -8.054 -5.585 2.663 1.00 98.25 313 PHE A N 1
ATOM 2495 C CA . PHE A 1 313 ? -7.380 -4.481 1.979 1.00 98.25 313 PHE A CA 1
ATOM 2496 C C . PHE A 1 313 ? -7.808 -3.139 2.573 1.00 98.25 313 PHE A C 1
ATOM 2498 O O . PHE A 1 313 ? -8.987 -2.935 2.875 1.00 98.25 313 PHE A O 1
ATOM 2505 N N . ILE A 1 314 ? -6.857 -2.221 2.710 1.00 96.00 314 ILE A N 1
ATOM 2506 C CA . ILE A 1 314 ? -7.077 -0.829 3.116 1.00 96.00 314 ILE A CA 1
ATOM 2507 C C . ILE A 1 314 ? -6.336 0.110 2.158 1.00 96.00 314 ILE A C 1
ATOM 2509 O O . ILE A 1 314 ? -5.517 -0.337 1.369 1.00 96.00 314 ILE A O 1
ATOM 2513 N N . ASP A 1 315 ? -6.595 1.416 2.252 1.00 92.38 315 ASP A N 1
ATOM 2514 C CA . ASP A 1 315 ? -5.894 2.440 1.455 1.00 92.38 315 ASP A CA 1
ATOM 2515 C C . ASP A 1 315 ? -6.105 2.313 -0.072 1.00 92.38 315 ASP A C 1
ATOM 2517 O O . ASP A 1 315 ? -5.214 2.554 -0.881 1.00 92.38 315 ASP A O 1
ATOM 2521 N N . PHE A 1 316 ? -7.320 1.930 -0.473 1.00 94.50 316 PHE A N 1
ATOM 2522 C CA . PHE A 1 316 ? -7.719 1.711 -1.869 1.00 94.50 316 PHE A CA 1
ATOM 2523 C C . PHE A 1 316 ? -8.415 2.909 -2.533 1.00 94.50 316 PHE A C 1
ATOM 2525 O O . PHE A 1 316 ? -8.885 2.787 -3.659 1.00 94.50 316 PHE A O 1
ATOM 2532 N N . GLN A 1 317 ? -8.495 4.077 -1.889 1.00 90.44 317 GLN A N 1
ATOM 2533 C CA . GLN A 1 317 ? -9.139 5.268 -2.476 1.00 90.44 317 GLN A CA 1
ATOM 2534 C C . GLN A 1 317 ? -8.493 5.730 -3.793 1.00 90.44 317 GLN A C 1
ATOM 2536 O O . GLN A 1 317 ? -9.133 6.380 -4.617 1.00 90.44 317 GLN A O 1
ATOM 2541 N N . GLY A 1 318 ? -7.217 5.383 -3.996 1.00 91.06 318 GLY A N 1
ATOM 2542 C CA . GLY A 1 318 ? -6.470 5.668 -5.217 1.00 91.06 318 GLY A CA 1
ATOM 2543 C C . GLY A 1 318 ? -6.748 4.698 -6.370 1.00 91.06 318 GLY A C 1
ATOM 2544 O O . GLY A 1 318 ? -6.090 4.831 -7.414 1.00 91.06 318 GLY A O 1
ATOM 2545 N N . MET A 1 319 ? -7.669 3.737 -6.186 1.00 95.12 319 MET A N 1
ATOM 2546 C CA . MET A 1 319 ? -7.971 2.704 -7.172 1.00 95.12 319 MET A CA 1
ATOM 2547 C C . MET A 1 319 ? -8.417 3.299 -8.507 1.00 95.12 319 MET A C 1
ATOM 2549 O O . MET A 1 319 ? -9.080 4.339 -8.573 1.00 95.12 319 MET A O 1
ATOM 2553 N N . ARG A 1 320 ? -8.010 2.639 -9.589 1.00 95.31 320 ARG A N 1
ATOM 2554 C CA . ARG A 1 320 ? -8.186 3.117 -10.966 1.00 95.31 320 ARG A CA 1
ATOM 2555 C C . ARG A 1 320 ? -8.102 1.969 -11.953 1.00 95.31 320 ARG A C 1
ATOM 2557 O O . ARG A 1 320 ? -7.823 0.838 -11.570 1.00 95.31 320 ARG A O 1
ATOM 2564 N N . LEU A 1 321 ? -8.300 2.263 -13.232 1.00 97.25 321 LEU A N 1
ATOM 2565 C CA . LEU A 1 321 ? -8.019 1.303 -14.294 1.00 97.25 321 LEU A CA 1
ATOM 2566 C C . LEU A 1 321 ? -6.524 1.300 -14.636 1.00 97.25 321 LEU A C 1
ATOM 2568 O O . LEU A 1 321 ? -5.920 2.360 -14.802 1.00 97.25 321 LEU A O 1
ATOM 2572 N N . GLY A 1 322 ? -5.929 0.114 -14.738 1.00 96.81 322 GLY A N 1
ATOM 2573 C CA . GLY A 1 322 ? -4.506 -0.054 -15.029 1.00 96.81 322 GLY A CA 1
ATOM 2574 C C . GLY A 1 322 ? -4.114 -1.506 -15.299 1.00 96.81 322 GLY A C 1
ATOM 2575 O O . GLY A 1 322 ? -4.970 -2.390 -15.273 1.00 96.81 322 GLY A O 1
ATOM 2576 N N . PRO A 1 323 ? -2.831 -1.778 -15.568 1.00 97.12 323 PRO A N 1
ATOM 2577 C CA . PRO A 1 323 ? -2.370 -3.127 -15.862 1.00 97.12 323 PRO A CA 1
ATOM 2578 C C . PRO A 1 323 ? -2.299 -3.974 -14.586 1.00 97.12 323 PRO A C 1
ATOM 2580 O O . PRO A 1 323 ? -1.676 -3.579 -13.602 1.00 97.12 323 PRO A O 1
ATOM 2583 N N . ALA A 1 324 ? -2.853 -5.190 -14.626 1.00 98.31 324 ALA A N 1
ATOM 2584 C CA . ALA A 1 324 ? -2.836 -6.133 -13.496 1.00 98.31 324 ALA A CA 1
ATOM 2585 C C . ALA A 1 324 ? -1.421 -6.420 -12.959 1.00 98.31 324 ALA A C 1
ATOM 2587 O O . ALA A 1 324 ? -1.229 -6.679 -11.771 1.00 98.31 324 ALA A O 1
ATOM 2588 N N . ALA A 1 325 ? -0.424 -6.365 -13.847 1.00 98.38 325 ALA A N 1
ATOM 2589 C CA . ALA A 1 325 ? 0.978 -6.556 -13.507 1.00 98.38 325 ALA A CA 1
ATOM 2590 C C . ALA A 1 325 ? 1.492 -5.521 -12.493 1.00 98.38 325 ALA A C 1
ATOM 2592 O O . ALA A 1 325 ? 2.363 -5.859 -11.699 1.00 98.38 325 ALA A O 1
ATOM 2593 N N . TYR A 1 326 ? 0.945 -4.299 -12.486 1.00 98.19 326 TYR A N 1
ATOM 2594 C CA . TYR A 1 326 ? 1.361 -3.232 -11.572 1.00 98.19 326 TYR A CA 1
ATOM 2595 C C . TYR A 1 326 ? 1.025 -3.563 -10.115 1.00 98.19 326 TYR A C 1
ATOM 2597 O O . TYR A 1 326 ? 1.894 -3.489 -9.250 1.00 98.19 326 TYR A O 1
ATOM 2605 N N . ASP A 1 327 ? -0.204 -4.010 -9.850 1.00 98.12 327 ASP A N 1
ATOM 2606 C CA . ASP A 1 327 ? -0.624 -4.445 -8.513 1.00 98.12 327 ASP A CA 1
ATOM 2607 C C . ASP A 1 327 ? 0.120 -5.707 -8.064 1.00 98.12 327 ASP A C 1
ATOM 2609 O O . ASP A 1 327 ? 0.567 -5.790 -6.920 1.00 98.12 327 ASP A O 1
ATOM 2613 N N . LEU A 1 328 ? 0.313 -6.683 -8.962 1.00 98.44 328 LEU A N 1
ATOM 2614 C CA . LEU A 1 328 ? 1.099 -7.876 -8.633 1.00 98.44 328 LEU A CA 1
ATOM 2615 C C . LEU A 1 328 ? 2.550 -7.531 -8.305 1.00 98.44 328 LEU A C 1
ATOM 2617 O O . LEU A 1 328 ? 3.111 -8.102 -7.375 1.00 98.44 328 LEU A O 1
ATOM 2621 N N . ALA A 1 329 ? 3.161 -6.609 -9.046 1.00 98.50 329 ALA A N 1
ATOM 2622 C CA . ALA A 1 329 ? 4.497 -6.120 -8.751 1.00 98.50 329 ALA A CA 1
ATOM 2623 C C . ALA A 1 329 ? 4.548 -5.396 -7.397 1.00 98.50 329 ALA A C 1
ATOM 2625 O O . ALA A 1 329 ? 5.456 -5.654 -6.611 1.00 98.50 329 ALA A O 1
ATOM 2626 N N . ALA A 1 330 ? 3.556 -4.553 -7.090 1.00 98.00 330 ALA A N 1
ATOM 2627 C CA . ALA A 1 330 ? 3.455 -3.864 -5.801 1.00 98.00 330 ALA A CA 1
ATOM 2628 C C . ALA A 1 330 ? 3.351 -4.834 -4.617 1.00 98.00 330 ALA A C 1
ATOM 2630 O O . ALA A 1 330 ? 3.912 -4.555 -3.562 1.00 98.00 330 ALA A O 1
ATOM 2631 N N . LEU A 1 331 ? 2.681 -5.973 -4.812 1.00 98.50 331 LEU A N 1
ATOM 2632 C CA . LEU A 1 331 ? 2.500 -7.001 -3.790 1.00 98.50 331 LEU A CA 1
ATOM 2633 C C . LEU A 1 331 ? 3.713 -7.931 -3.652 1.00 98.50 331 LEU A C 1
ATOM 2635 O O . LEU A 1 331 ? 4.121 -8.267 -2.544 1.00 98.50 331 LEU A O 1
ATOM 2639 N N . LEU A 1 332 ? 4.250 -8.412 -4.775 1.00 98.56 332 LEU A N 1
ATOM 2640 C CA . LEU A 1 332 ? 5.237 -9.500 -4.805 1.00 98.56 332 LEU A CA 1
ATOM 2641 C C . LEU A 1 332 ? 6.690 -9.010 -4.861 1.00 98.56 332 LEU A C 1
ATOM 2643 O O . LEU A 1 332 ? 7.612 -9.802 -4.651 1.00 98.56 332 LEU A O 1
ATOM 2647 N N . CYS A 1 333 ? 6.893 -7.727 -5.158 1.00 97.94 333 CYS A N 1
ATOM 2648 C CA . CYS A 1 333 ? 8.176 -7.027 -5.116 1.00 97.94 333 CYS A CA 1
ATOM 2649 C C . CYS A 1 333 ? 8.101 -5.837 -4.147 1.00 97.94 333 CYS A C 1
ATOM 2651 O O . CYS A 1 333 ? 8.602 -4.756 -4.443 1.00 97.94 333 CYS A O 1
ATOM 2653 N N . ASP A 1 334 ? 7.450 -6.042 -2.999 1.00 96.81 334 ASP A N 1
ATOM 2654 C CA . ASP A 1 334 ? 7.342 -5.051 -1.933 1.00 96.81 334 ASP A CA 1
ATOM 2655 C C . ASP A 1 334 ? 8.638 -4.992 -1.094 1.00 96.81 334 ASP A C 1
ATOM 2657 O O . ASP A 1 334 ? 8.969 -5.975 -0.425 1.00 96.81 334 ASP A O 1
ATOM 2661 N N . PRO A 1 335 ? 9.354 -3.852 -1.033 1.00 95.50 335 PRO A N 1
ATOM 2662 C CA . PRO A 1 335 ? 10.546 -3.694 -0.195 1.00 95.50 335 PRO A CA 1
ATOM 2663 C C . PRO A 1 335 ? 10.321 -3.946 1.305 1.00 95.50 335 PRO A C 1
ATOM 2665 O O . PRO A 1 335 ? 11.287 -4.143 2.044 1.00 95.50 335 PRO A O 1
ATOM 2668 N N . TYR A 1 336 ? 9.070 -3.961 1.777 1.00 93.06 336 TYR A N 1
ATOM 2669 C CA . TYR A 1 336 ? 8.728 -4.376 3.137 1.00 93.06 336 TYR A CA 1
ATOM 2670 C C . TYR A 1 336 ? 8.859 -5.884 3.384 1.00 93.06 336 TYR A C 1
ATOM 2672 O O . TYR A 1 336 ? 9.013 -6.291 4.540 1.00 93.06 336 TYR A O 1
ATOM 2680 N N . VAL A 1 337 ? 8.763 -6.711 2.338 1.00 94.50 337 VAL A N 1
ATOM 2681 C CA . VAL A 1 337 ? 8.774 -8.176 2.422 1.00 94.50 337 VAL A CA 1
ATOM 2682 C C . VAL A 1 337 ? 9.596 -8.764 1.272 1.00 94.50 337 VAL A C 1
ATOM 2684 O O . VAL A 1 337 ? 9.116 -8.929 0.154 1.00 94.50 337 VAL A O 1
ATOM 2687 N N . GLU A 1 338 ? 10.839 -9.150 1.559 1.00 91.38 338 GLU A N 1
ATOM 2688 C CA . GLU A 1 338 ? 11.753 -9.732 0.566 1.00 91.38 338 GLU A CA 1
ATOM 2689 C C . GLU A 1 338 ? 11.415 -11.192 0.224 1.00 91.38 338 GLU A C 1
ATOM 2691 O O . GLU A 1 338 ? 12.053 -12.132 0.696 1.00 91.38 338 GLU A O 1
ATOM 2696 N N . LEU A 1 339 ? 10.412 -11.391 -0.636 1.00 95.75 339 LEU A N 1
ATOM 2697 C CA . LEU A 1 339 ? 10.088 -12.705 -1.194 1.00 95.75 339 LEU A CA 1
ATOM 2698 C C . LEU A 1 339 ? 11.212 -13.227 -2.107 1.00 95.75 339 LEU A C 1
ATOM 2700 O O . LEU A 1 339 ? 11.886 -12.472 -2.821 1.00 95.75 339 LEU A O 1
ATOM 2704 N N . SER A 1 340 ? 11.419 -14.546 -2.106 1.00 96.19 340 SER A N 1
ATOM 2705 C CA . SER A 1 340 ? 12.368 -15.205 -3.009 1.00 96.19 340 SER A CA 1
ATOM 2706 C C . SER A 1 340 ? 11.820 -15.266 -4.437 1.00 96.19 340 SER A C 1
ATOM 2708 O O . SER A 1 340 ? 10.608 -15.262 -4.650 1.00 96.19 340 SER A O 1
ATOM 2710 N N . LEU A 1 341 ? 12.707 -15.380 -5.430 1.00 97.12 341 LEU A N 1
ATOM 2711 C CA . LEU A 1 341 ? 12.312 -15.500 -6.839 1.00 97.12 341 LEU A CA 1
ATOM 2712 C C . LEU A 1 341 ? 11.357 -16.685 -7.081 1.00 97.12 341 LEU A C 1
ATOM 2714 O O . LEU A 1 341 ? 10.398 -16.559 -7.843 1.00 97.12 341 LEU A O 1
ATOM 2718 N N . ALA A 1 342 ? 11.589 -17.810 -6.398 1.00 97.50 342 ALA A N 1
ATOM 2719 C CA . ALA A 1 342 ? 10.741 -18.995 -6.487 1.00 97.50 342 ALA A CA 1
ATOM 2720 C C . ALA A 1 342 ? 9.316 -18.712 -5.983 1.00 97.50 342 ALA A C 1
ATOM 2722 O O . ALA A 1 342 ? 8.348 -18.998 -6.686 1.00 97.50 342 ALA A O 1
ATOM 2723 N N . VAL A 1 343 ? 9.182 -18.073 -4.813 1.00 98.00 343 VAL A N 1
ATOM 2724 C CA . VAL A 1 343 ? 7.875 -17.722 -4.233 1.00 98.00 343 VAL A CA 1
ATOM 2725 C C . VAL A 1 343 ? 7.161 -16.670 -5.083 1.00 98.00 343 VAL A C 1
ATOM 2727 O O . VAL A 1 343 ? 5.980 -16.829 -5.383 1.00 98.00 343 VAL A O 1
ATOM 2730 N N . THR A 1 344 ? 7.864 -15.631 -5.543 1.00 98.38 344 THR A N 1
ATOM 2731 C CA . THR A 1 344 ? 7.305 -14.626 -6.462 1.00 98.38 344 THR A CA 1
ATOM 2732 C C . THR A 1 344 ? 6.763 -15.276 -7.740 1.00 98.38 344 THR A C 1
ATOM 2734 O O . THR A 1 344 ? 5.648 -14.971 -8.166 1.00 98.38 344 THR A O 1
ATOM 2737 N N . THR A 1 345 ? 7.511 -16.216 -8.326 1.00 98.31 345 THR A N 1
ATOM 2738 C CA . THR A 1 345 ? 7.093 -16.944 -9.535 1.00 98.31 345 THR A CA 1
ATOM 2739 C C . THR A 1 345 ? 5.867 -17.814 -9.268 1.00 98.31 345 THR A C 1
ATOM 2741 O O . THR A 1 345 ? 4.891 -17.736 -10.014 1.00 98.31 345 THR A O 1
ATOM 2744 N N . GLN A 1 346 ? 5.878 -18.580 -8.174 1.00 98.44 346 GLN A N 1
ATOM 2745 C CA . GLN A 1 346 ? 4.750 -19.409 -7.748 1.00 98.44 346 GLN A CA 1
ATOM 2746 C C . GLN A 1 346 ? 3.474 -18.576 -7.560 1.00 98.44 346 GLN A C 1
ATOM 2748 O O . GLN A 1 346 ? 2.407 -18.959 -8.036 1.00 98.44 346 GLN A O 1
ATOM 2753 N N . LEU A 1 347 ? 3.568 -17.426 -6.888 1.00 98.69 347 LEU A N 1
ATOM 2754 C CA . LEU A 1 347 ? 2.423 -16.556 -6.614 1.00 98.69 347 LEU A CA 1
ATOM 2755 C C . LEU A 1 347 ? 1.893 -15.869 -7.881 1.00 98.69 347 LEU A C 1
ATOM 2757 O O . LEU A 1 347 ? 0.677 -15.757 -8.045 1.00 98.69 347 LEU A O 1
ATOM 2761 N N . ARG A 1 348 ? 2.770 -15.474 -8.815 1.00 98.62 348 ARG A N 1
ATOM 2762 C CA . ARG A 1 348 ? 2.350 -14.971 -10.134 1.00 98.62 348 ARG A CA 1
ATOM 2763 C C . ARG A 1 348 ? 1.581 -16.037 -10.915 1.00 98.62 348 ARG A C 1
ATOM 2765 O O . ARG A 1 348 ? 0.546 -15.731 -11.504 1.00 98.62 348 ARG A O 1
ATOM 2772 N N . GLU A 1 349 ? 2.038 -17.287 -10.903 1.00 98.50 349 GLU A N 1
ATOM 2773 C CA . GLU A 1 349 ? 1.293 -18.359 -11.572 1.00 98.50 349 GLU A CA 1
ATOM 2774 C C . GLU A 1 349 ? -0.015 -18.697 -10.854 1.00 98.50 349 GLU A C 1
ATOM 2776 O O . GLU A 1 349 ? -1.045 -18.892 -11.500 1.00 98.50 349 GLU A O 1
ATOM 2781 N N . ALA A 1 350 ? -0.038 -18.639 -9.521 1.00 98.56 350 ALA A N 1
ATOM 2782 C CA . ALA A 1 350 ? -1.273 -18.762 -8.755 1.00 98.56 350 ALA A CA 1
ATOM 2783 C C . ALA A 1 350 ? -2.306 -17.686 -9.151 1.00 98.56 350 ALA A C 1
ATOM 2785 O O . ALA A 1 350 ? -3.502 -17.985 -9.218 1.00 98.56 350 ALA A O 1
ATOM 2786 N N . TYR A 1 351 ? -1.873 -16.457 -9.453 1.00 98.69 351 TYR A N 1
ATOM 2787 C CA . TYR A 1 351 ? -2.743 -15.426 -10.025 1.00 98.69 351 TYR A CA 1
ATOM 2788 C C . TYR A 1 351 ? -3.256 -15.830 -11.416 1.00 98.69 351 TYR A C 1
ATOM 2790 O O . TYR A 1 351 ? -4.460 -15.784 -11.668 1.00 98.69 351 TYR A O 1
ATOM 2798 N N . ASN A 1 352 ? -2.366 -16.273 -12.309 1.00 98.44 352 ASN A N 1
ATOM 2799 C CA . ASN A 1 352 ? -2.711 -16.650 -13.685 1.00 98.44 352 ASN A CA 1
ATOM 2800 C C . ASN A 1 352 ? -3.717 -17.804 -13.775 1.00 98.44 352 ASN A C 1
ATOM 2802 O O . ASN A 1 352 ? -4.527 -17.835 -14.704 1.00 98.44 352 ASN A O 1
ATOM 2806 N N . CYS A 1 353 ? -3.704 -18.723 -12.807 1.00 97.94 353 CYS A N 1
ATOM 2807 C CA . CYS A 1 353 ? -4.694 -19.796 -12.693 1.00 97.94 353 CYS A CA 1
ATOM 2808 C C . CYS A 1 353 ? -6.107 -19.294 -12.349 1.00 97.94 353 CYS A C 1
ATOM 2810 O O . CYS A 1 353 ? -7.071 -20.036 -12.505 1.00 97.94 353 CYS A O 1
ATOM 2812 N N . ARG A 1 354 ? -6.250 -18.049 -11.879 1.00 97.25 354 ARG A N 1
ATOM 2813 C CA . ARG A 1 354 ? -7.525 -17.464 -11.427 1.00 97.25 354 ARG A CA 1
ATOM 2814 C C . ARG A 1 354 ? -8.125 -16.461 -12.407 1.00 97.25 354 ARG A C 1
ATOM 2816 O O . ARG A 1 354 ? -9.197 -15.921 -12.143 1.00 97.25 354 ARG A O 1
ATOM 2823 N N . VAL A 1 355 ? -7.449 -16.202 -13.523 1.00 97.00 355 VAL A N 1
ATOM 2824 C CA . VAL A 1 355 ? -7.889 -15.250 -14.546 1.00 97.00 355 VAL A CA 1
ATOM 2825 C C . VAL A 1 355 ? -7.887 -15.891 -15.932 1.00 97.00 355 VAL A C 1
ATOM 2827 O O . VAL A 1 355 ? -7.154 -16.844 -16.207 1.00 97.00 355 VAL A O 1
ATOM 2830 N N . SER A 1 356 ? -8.717 -15.364 -16.832 1.00 95.31 356 SER A N 1
ATOM 2831 C CA . SER A 1 356 ? -8.739 -15.817 -18.223 1.00 95.31 356 SER A CA 1
ATOM 2832 C C . SER A 1 356 ? -7.464 -15.401 -18.964 1.00 95.31 356 SER A C 1
ATOM 2834 O O . SER A 1 356 ? -6.778 -14.454 -18.575 1.00 95.31 356 SER A O 1
ATOM 2836 N N . ARG A 1 357 ? -7.152 -16.107 -20.060 1.00 94.94 357 ARG A N 1
ATOM 2837 C CA . ARG A 1 357 ? -5.922 -15.920 -20.852 1.00 94.94 357 ARG A CA 1
ATOM 2838 C C . ARG A 1 357 ? -5.591 -14.448 -21.179 1.00 94.94 357 ARG A C 1
ATOM 2840 O O . ARG A 1 357 ? -4.426 -14.105 -21.001 1.00 94.94 357 ARG A O 1
ATOM 2847 N N . PRO A 1 358 ? -6.540 -13.574 -21.577 1.00 93.06 358 PRO A N 1
ATOM 2848 C CA . PRO A 1 358 ? -6.234 -12.168 -21.864 1.00 93.06 358 PRO A CA 1
ATOM 2849 C C . PRO A 1 358 ? -5.713 -11.373 -20.659 1.00 93.06 358 PRO A C 1
ATOM 2851 O O . PRO A 1 358 ? -4.963 -10.425 -20.835 1.00 93.06 358 PRO A O 1
ATOM 2854 N N . HIS A 1 359 ? -6.087 -11.757 -19.437 1.00 95.12 359 HIS A N 1
ATOM 2855 C CA . HIS A 1 359 ? -5.692 -11.059 -18.210 1.00 95.12 359 HIS A CA 1
ATOM 2856 C C . HIS A 1 359 ? -4.525 -11.729 -17.476 1.00 95.12 359 HIS A C 1
ATOM 2858 O O . HIS A 1 359 ? -4.146 -11.281 -16.389 1.00 95.12 359 HIS A O 1
ATOM 2864 N N . ARG A 1 360 ? -3.965 -12.811 -18.034 1.00 97.94 360 ARG A N 1
ATOM 2865 C CA . ARG A 1 360 ? -2.766 -13.440 -17.479 1.00 97.94 360 ARG A CA 1
ATOM 2866 C C . ARG A 1 360 ? -1.585 -12.488 -17.594 1.00 97.94 360 ARG A C 1
ATOM 2868 O O . ARG A 1 360 ? -1.393 -11.823 -18.608 1.00 97.94 360 ARG A O 1
ATOM 2875 N N . VAL A 1 361 ? -0.762 -12.470 -16.557 1.00 98.31 361 VAL A N 1
ATOM 2876 C CA . VAL A 1 361 ? 0.459 -11.678 -16.499 1.00 98.31 361 VAL A CA 1
ATOM 2877 C C . VAL A 1 361 ? 1.638 -12.581 -16.854 1.00 98.31 361 VAL A C 1
ATOM 2879 O O . VAL A 1 361 ? 1.982 -13.515 -16.117 1.00 98.31 361 VAL A O 1
ATOM 2882 N N . SER A 1 362 ? 2.249 -12.309 -18.009 1.00 98.38 362 SER A N 1
ATOM 2883 C CA . SER A 1 362 ? 3.479 -12.980 -18.433 1.00 98.38 362 SER A CA 1
ATOM 2884 C C . SER A 1 362 ? 4.643 -12.619 -17.508 1.00 98.38 362 SER A C 1
ATOM 2886 O O . SER A 1 362 ? 4.624 -11.580 -16.845 1.00 98.38 362 SER A O 1
ATOM 2888 N N . ALA A 1 363 ? 5.677 -13.463 -17.476 1.00 98.38 363 ALA A N 1
ATOM 2889 C CA . ALA A 1 363 ? 6.886 -13.175 -16.707 1.00 98.38 363 ALA A CA 1
ATOM 2890 C C . ALA A 1 363 ? 7.520 -11.837 -17.130 1.00 98.38 363 ALA A C 1
ATOM 2892 O O . ALA A 1 363 ? 7.822 -11.011 -16.273 1.00 98.38 363 ALA A O 1
ATOM 2893 N N . GLN A 1 364 ? 7.623 -11.582 -18.440 1.00 98.38 364 GLN A N 1
ATOM 2894 C CA . GLN A 1 364 ? 8.182 -10.332 -18.960 1.00 98.38 364 GLN A CA 1
ATOM 2895 C C . GLN A 1 364 ? 7.383 -9.108 -18.496 1.00 98.38 364 GLN A C 1
ATOM 2897 O O . GLN A 1 364 ? 7.957 -8.164 -17.959 1.00 98.38 364 GLN A O 1
ATOM 2902 N N . LEU A 1 365 ? 6.053 -9.130 -18.647 1.00 98.56 365 LEU A N 1
ATOM 2903 C CA . LEU A 1 365 ? 5.207 -8.001 -18.253 1.00 98.56 365 LEU A CA 1
ATOM 2904 C C . LEU A 1 365 ? 5.258 -7.753 -16.738 1.00 98.56 365 LEU A C 1
ATOM 2906 O O . LEU A 1 365 ? 5.255 -6.603 -16.305 1.00 98.56 365 LEU A O 1
ATOM 2910 N N . PHE A 1 366 ? 5.337 -8.819 -15.936 1.00 98.81 366 PHE A N 1
ATOM 2911 C CA . PHE A 1 366 ? 5.489 -8.720 -14.485 1.00 98.81 366 PHE A CA 1
ATOM 2912 C C . PHE A 1 366 ? 6.789 -8.012 -14.086 1.00 98.81 366 PHE A C 1
ATOM 2914 O O . PHE A 1 366 ? 6.749 -7.087 -13.280 1.00 98.81 366 PHE A O 1
ATOM 2921 N N . TRP A 1 367 ? 7.932 -8.401 -14.657 1.00 98.75 367 TRP A N 1
ATOM 2922 C CA . TRP A 1 367 ? 9.217 -7.791 -14.296 1.00 98.75 367 TRP A CA 1
ATOM 2923 C C . TRP A 1 367 ? 9.360 -6.355 -14.804 1.00 98.75 367 TRP A C 1
ATOM 2925 O O . TRP A 1 367 ? 9.917 -5.516 -14.100 1.00 98.75 367 TRP A O 1
ATOM 2935 N N . LEU A 1 368 ? 8.772 -6.035 -15.959 1.00 98.69 368 LEU A N 1
ATOM 2936 C CA . LEU A 1 368 ? 8.628 -4.652 -16.421 1.00 98.69 368 LEU A CA 1
ATOM 2937 C C . LEU A 1 368 ? 7.783 -3.815 -15.446 1.00 98.69 368 LEU A C 1
ATOM 2939 O O . LEU A 1 368 ? 8.167 -2.703 -15.089 1.00 98.69 368 LEU A O 1
ATOM 2943 N N . ALA A 1 369 ? 6.671 -4.364 -14.951 1.00 98.50 369 ALA A N 1
ATOM 2944 C CA . ALA A 1 369 ? 5.856 -3.700 -13.936 1.00 98.50 369 ALA A CA 1
ATOM 2945 C C . ALA A 1 369 ? 6.597 -3.540 -12.600 1.00 98.50 369 ALA A C 1
ATOM 2947 O O . ALA A 1 369 ? 6.446 -2.513 -11.941 1.00 98.50 369 ALA A O 1
ATOM 2948 N N . ALA A 1 370 ? 7.422 -4.519 -12.216 1.00 98.62 370 ALA A N 1
ATOM 2949 C CA . ALA A 1 370 ? 8.271 -4.436 -11.031 1.00 98.62 370 ALA A CA 1
ATOM 2950 C C . ALA A 1 370 ? 9.282 -3.294 -11.131 1.00 98.62 370 ALA A C 1
ATOM 2952 O O . ALA A 1 370 ? 9.426 -2.553 -10.163 1.00 98.62 370 ALA A O 1
ATOM 2953 N N . ILE A 1 371 ? 9.912 -3.090 -12.293 1.00 98.69 371 ILE A N 1
ATOM 2954 C CA . ILE A 1 371 ? 10.800 -1.941 -12.523 1.00 98.69 371 ILE A CA 1
ATOM 2955 C C . ILE A 1 371 ? 10.044 -0.626 -12.299 1.00 98.69 371 ILE A C 1
ATOM 2957 O O . ILE A 1 371 ? 10.480 0.194 -11.494 1.00 98.69 371 ILE A O 1
ATOM 2961 N N . GLU A 1 372 ? 8.893 -0.434 -12.948 1.00 97.88 372 GLU A N 1
ATOM 2962 C CA . GLU A 1 372 ? 8.119 0.809 -12.813 1.00 97.88 372 GLU A CA 1
ATOM 2963 C C . GLU A 1 372 ? 7.673 1.041 -11.359 1.00 97.88 372 GLU A C 1
ATOM 2965 O O . GLU A 1 372 ? 7.877 2.114 -10.785 1.00 97.88 372 GLU A O 1
ATOM 2970 N N . ARG A 1 373 ? 7.133 0.004 -10.709 1.00 97.56 373 ARG A N 1
ATOM 2971 C CA . ARG A 1 373 ? 6.630 0.098 -9.336 1.00 97.56 373 ARG A CA 1
ATOM 2972 C C . ARG A 1 373 ? 7.740 0.345 -8.317 1.00 97.56 373 ARG A C 1
ATOM 2974 O O . ARG A 1 373 ? 7.524 1.094 -7.361 1.00 97.56 373 ARG A O 1
ATOM 2981 N N . LEU A 1 374 ? 8.909 -0.270 -8.494 1.00 98.00 374 LEU A N 1
ATOM 2982 C CA . LEU A 1 374 ? 10.070 -0.057 -7.630 1.00 98.00 374 LEU A CA 1
ATOM 2983 C C . LEU A 1 374 ? 10.699 1.316 -7.867 1.00 98.00 374 LEU A C 1
ATOM 2985 O O . LEU A 1 374 ? 11.159 1.921 -6.904 1.00 98.00 374 LEU A O 1
ATOM 2989 N N . ALA A 1 375 ? 10.677 1.844 -9.095 1.00 97.88 375 ALA A N 1
ATOM 2990 C CA . ALA A 1 375 ? 11.099 3.217 -9.370 1.00 97.88 375 ALA A CA 1
ATOM 2991 C C . ALA A 1 375 ? 10.219 4.211 -8.593 1.00 97.88 375 ALA A C 1
ATOM 2993 O O . ALA A 1 375 ? 10.732 5.068 -7.867 1.00 97.88 375 ALA A O 1
ATOM 2994 N N . GLN A 1 376 ? 8.897 4.025 -8.640 1.00 96.38 376 GLN A N 1
ATOM 2995 C CA . GLN A 1 376 ? 7.950 4.813 -7.851 1.00 96.38 376 GLN A CA 1
ATOM 2996 C C . GLN A 1 376 ? 8.216 4.692 -6.337 1.00 96.38 376 GLN A C 1
ATOM 2998 O O . GLN A 1 376 ? 8.282 5.711 -5.642 1.00 96.38 376 GLN A O 1
ATOM 3003 N N . ALA A 1 377 ? 8.444 3.474 -5.824 1.00 95.88 377 ALA A N 1
ATOM 3004 C CA . ALA A 1 377 ? 8.713 3.245 -4.400 1.00 95.88 377 ALA A CA 1
ATOM 3005 C C . ALA A 1 377 ? 10.030 3.894 -3.945 1.00 95.88 377 ALA A C 1
ATOM 3007 O O . ALA A 1 377 ? 10.064 4.589 -2.933 1.00 95.88 377 ALA A O 1
ATOM 3008 N N . LEU A 1 378 ? 11.109 3.709 -4.708 1.00 96.81 378 LEU A N 1
ATOM 3009 C CA . LEU A 1 378 ? 12.433 4.251 -4.401 1.00 96.81 378 LEU A CA 1
ATOM 3010 C C . LEU A 1 378 ? 12.450 5.780 -4.459 1.00 96.81 378 LEU A C 1
ATOM 3012 O O . LEU A 1 378 ? 13.060 6.410 -3.596 1.00 96.81 378 LEU A O 1
ATOM 3016 N N . GLY A 1 379 ? 11.731 6.388 -5.408 1.00 96.44 379 GLY A N 1
ATOM 3017 C CA . GLY A 1 379 ? 11.507 7.834 -5.414 1.00 96.44 379 GLY A CA 1
ATOM 3018 C C . GLY A 1 379 ? 10.783 8.300 -4.148 1.00 96.44 379 GLY A C 1
ATOM 3019 O O . GLY A 1 379 ? 11.186 9.282 -3.519 1.00 96.44 379 GLY A O 1
ATOM 3020 N N . ALA A 1 380 ? 9.740 7.575 -3.725 1.00 93.69 380 ALA A N 1
ATOM 3021 C CA . ALA A 1 380 ? 8.983 7.906 -2.517 1.00 93.69 380 ALA A CA 1
ATOM 3022 C C . ALA A 1 380 ? 9.840 7.782 -1.257 1.00 93.69 380 ALA A C 1
ATOM 3024 O O . ALA A 1 380 ? 9.845 8.703 -0.439 1.00 93.69 380 ALA A O 1
ATOM 3025 N N . TYR A 1 381 ? 10.601 6.698 -1.120 1.00 93.81 381 TYR A N 1
ATOM 3026 C CA . TYR A 1 381 ? 11.505 6.502 0.007 1.00 93.81 381 TYR A CA 1
ATOM 3027 C C . TYR A 1 381 ? 12.615 7.541 0.029 1.00 93.81 381 TYR A C 1
ATOM 3029 O O . TYR A 1 381 ? 12.843 8.101 1.091 1.00 93.81 381 TYR A O 1
ATOM 3037 N N . GLY A 1 382 ? 13.225 7.877 -1.113 1.00 93.06 382 GLY A N 1
ATOM 3038 C CA . GLY A 1 382 ? 14.246 8.923 -1.186 1.00 93.06 382 GLY A CA 1
ATOM 3039 C C . GLY A 1 382 ? 13.731 10.293 -0.733 1.00 93.06 382 GLY A C 1
ATOM 3040 O O . GLY A 1 382 ? 14.413 10.999 0.010 1.00 93.06 382 GLY A O 1
ATOM 3041 N N . ARG A 1 383 ? 12.487 10.648 -1.091 1.00 93.19 383 ARG A N 1
ATOM 3042 C CA . ARG A 1 383 ? 11.840 11.876 -0.598 1.00 93.19 383 ARG A CA 1
ATOM 3043 C C . ARG A 1 383 ? 11.513 11.798 0.894 1.00 93.19 383 ARG A C 1
ATOM 3045 O O . ARG A 1 383 ? 11.765 12.748 1.627 1.00 93.19 383 ARG A O 1
ATOM 3052 N N . LEU A 1 384 ? 10.904 10.699 1.342 1.00 89.00 384 LEU A N 1
ATOM 3053 C CA . LEU A 1 384 ? 10.449 10.538 2.726 1.00 89.00 384 LEU A CA 1
ATOM 3054 C C . LEU A 1 384 ? 11.625 10.425 3.701 1.00 89.00 384 LEU A C 1
ATOM 3056 O O . LEU A 1 384 ? 11.573 11.004 4.783 1.00 89.00 384 LEU A O 1
ATOM 3060 N N . SER A 1 385 ? 12.704 9.743 3.325 1.00 89.31 385 SER A N 1
ATOM 3061 C CA . SER A 1 385 ? 13.877 9.575 4.183 1.00 89.31 385 SER A CA 1
ATOM 3062 C C . SER A 1 385 ? 14.657 10.874 4.391 1.00 89.31 385 SER A C 1
ATOM 3064 O O . SER A 1 385 ? 15.398 10.980 5.363 1.00 89.31 385 SER A O 1
ATOM 3066 N N . ALA A 1 386 ? 14.488 11.864 3.507 1.00 86.12 386 ALA A N 1
ATOM 3067 C CA . ALA A 1 386 ? 15.102 13.182 3.649 1.00 86.12 386 ALA A CA 1
ATOM 3068 C C . ALA A 1 386 ? 14.476 14.024 4.780 1.00 86.12 386 ALA A C 1
ATOM 3070 O O . ALA A 1 386 ? 15.103 14.967 5.257 1.00 86.12 386 ALA A O 1
ATOM 3071 N N . ASN A 1 387 ? 13.262 13.690 5.235 1.00 81.19 387 ASN A N 1
ATOM 3072 C CA . ASN A 1 387 ? 12.617 14.356 6.367 1.00 81.19 387 ASN A CA 1
ATOM 3073 C C . ASN A 1 387 ? 12.905 13.589 7.680 1.00 81.19 387 ASN A C 1
ATOM 3075 O O . ASN A 1 387 ? 12.620 12.390 7.748 1.00 81.19 387 ASN A O 1
ATOM 3079 N N . PRO A 1 388 ? 13.397 14.253 8.751 1.00 74.94 388 PRO A N 1
ATOM 3080 C CA . PRO A 1 388 ? 13.642 13.629 10.055 1.00 74.94 388 PRO A CA 1
ATOM 3081 C C . PRO A 1 388 ? 12.464 12.843 10.655 1.00 74.94 388 PRO A C 1
ATOM 3083 O O . PRO A 1 388 ? 12.685 11.861 11.365 1.00 74.94 388 PRO A O 1
ATOM 3086 N N . GLU A 1 389 ? 11.217 13.245 10.396 1.00 71.50 389 GLU A N 1
ATOM 3087 C CA . GLU A 1 389 ? 10.020 12.570 10.928 1.00 71.50 389 GLU A CA 1
ATOM 3088 C C . GLU A 1 389 ? 9.735 11.231 10.234 1.00 71.50 389 GLU A C 1
ATOM 3090 O O . GLU A 1 389 ? 9.194 10.303 10.839 1.00 71.50 389 GLU A O 1
ATOM 3095 N N . THR A 1 390 ? 10.165 11.103 8.980 1.00 77.44 390 THR A N 1
ATOM 3096 C CA . THR A 1 390 ? 9.968 9.927 8.123 1.00 77.44 390 THR A CA 1
ATOM 3097 C C . THR A 1 390 ? 11.293 9.270 7.716 1.00 77.44 390 THR A C 1
ATOM 3099 O O . THR A 1 390 ? 11.326 8.422 6.827 1.00 77.44 390 THR A O 1
ATOM 3102 N N . ALA A 1 391 ? 12.390 9.580 8.415 1.00 83.19 391 ALA A N 1
ATOM 3103 C CA . ALA A 1 391 ? 13.734 9.068 8.128 1.00 83.19 391 ALA A CA 1
ATOM 3104 C C . ALA A 1 391 ? 13.813 7.528 8.105 1.00 83.19 391 ALA A C 1
ATOM 3106 O O . ALA A 1 391 ? 14.599 6.941 7.363 1.00 83.19 391 ALA A O 1
ATOM 3107 N N . TRP A 1 392 ? 12.949 6.857 8.872 1.00 82.69 392 TRP A N 1
ATOM 3108 C CA . TRP A 1 392 ? 12.873 5.397 8.950 1.00 82.69 392 TRP A CA 1
ATOM 3109 C C . TRP A 1 392 ? 12.501 4.719 7.619 1.00 82.69 392 TRP A C 1
ATOM 3111 O O . TRP A 1 392 ? 12.803 3.537 7.453 1.00 82.69 392 TRP A O 1
ATOM 3121 N N . PHE A 1 393 ? 11.909 5.434 6.650 1.00 85.94 393 PHE A N 1
ATOM 3122 C CA . PHE A 1 393 ? 11.682 4.894 5.302 1.00 85.94 393 PHE A CA 1
ATOM 3123 C C . PHE A 1 393 ? 12.991 4.552 4.573 1.00 85.94 393 PHE A C 1
ATOM 3125 O O . PHE A 1 393 ? 12.988 3.684 3.701 1.00 85.94 393 PHE A O 1
ATOM 3132 N N . GLY A 1 394 ? 14.120 5.159 4.966 1.00 89.00 394 GLY A N 1
ATOM 3133 C CA . GLY A 1 394 ? 15.436 4.864 4.393 1.00 89.00 394 GLY A CA 1
ATOM 3134 C C . GLY A 1 394 ? 15.849 3.394 4.529 1.00 89.00 394 GLY A C 1
ATOM 3135 O O . GLY A 1 394 ? 16.546 2.871 3.663 1.00 89.00 394 GLY A O 1
ATOM 3136 N N . ALA A 1 395 ? 15.340 2.683 5.545 1.00 90.62 395 ALA A N 1
ATOM 3137 C CA . ALA A 1 395 ? 15.593 1.253 5.738 1.00 90.62 395 ALA A CA 1
ATOM 3138 C C . ALA A 1 395 ? 15.105 0.373 4.568 1.00 90.62 395 ALA A C 1
ATOM 3140 O O . ALA A 1 395 ? 15.595 -0.742 4.401 1.00 90.62 395 ALA A O 1
ATOM 3141 N N . TYR A 1 396 ? 14.173 0.866 3.745 1.00 93.19 396 TYR A N 1
ATOM 3142 C CA . TYR A 1 396 ? 13.591 0.120 2.623 1.00 93.19 396 TYR A CA 1
ATOM 3143 C C . TYR A 1 396 ? 14.216 0.463 1.266 1.00 93.19 396 TYR A C 1
ATOM 3145 O O . TYR A 1 396 ? 13.897 -0.178 0.265 1.00 93.19 396 TYR A O 1
ATOM 3153 N N . ILE A 1 397 ? 15.160 1.411 1.223 1.00 94.00 397 ILE A N 1
ATOM 3154 C CA . ILE A 1 397 ? 15.892 1.749 -0.003 1.00 94.00 397 ILE A CA 1
ATOM 3155 C C . ILE A 1 397 ? 16.764 0.571 -0.456 1.00 94.00 397 ILE A C 1
ATOM 3157 O O . ILE A 1 397 ? 16.667 0.146 -1.604 1.00 94.00 397 ILE A O 1
ATOM 3161 N N . ALA A 1 398 ? 17.584 0.004 0.435 1.00 93.25 398 ALA A N 1
ATOM 3162 C CA . ALA A 1 398 ? 18.475 -1.102 0.076 1.00 93.25 398 ALA A CA 1
ATOM 3163 C C . ALA A 1 398 ? 17.716 -2.379 -0.363 1.00 93.25 398 ALA A C 1
ATOM 3165 O O . ALA A 1 398 ? 18.053 -2.917 -1.423 1.00 93.25 398 ALA A O 1
ATOM 3166 N N . PRO A 1 399 ? 16.666 -2.845 0.352 1.00 94.50 399 PRO A N 1
ATOM 3167 C CA . PRO A 1 399 ? 15.769 -3.888 -0.157 1.00 94.50 399 PRO A CA 1
ATOM 3168 C C . PRO A 1 399 ? 15.175 -3.553 -1.531 1.00 94.50 399 PRO A C 1
ATOM 3170 O O . PRO A 1 399 ? 15.235 -4.376 -2.446 1.00 94.50 399 PRO A O 1
ATOM 3173 N N . GLY A 1 400 ? 14.680 -2.323 -1.718 1.00 96.31 400 GLY A N 1
ATOM 3174 C CA . GLY A 1 400 ? 14.119 -1.877 -2.995 1.00 96.31 400 GLY A CA 1
ATOM 3175 C C . GLY A 1 400 ? 15.128 -1.921 -4.146 1.00 96.31 400 GLY A C 1
ATOM 3176 O O . GLY A 1 400 ? 14.793 -2.369 -5.239 1.00 96.31 400 GLY A O 1
ATOM 3177 N N . VAL A 1 401 ? 16.389 -1.552 -3.902 1.00 96.06 401 VAL A N 1
ATOM 3178 C CA . VAL A 1 401 ? 17.474 -1.653 -4.894 1.00 96.06 401 VAL A CA 1
ATOM 3179 C C . VAL A 1 401 ? 17.792 -3.107 -5.242 1.00 96.06 401 VAL A C 1
ATOM 3181 O O . VAL A 1 401 ? 17.971 -3.419 -6.420 1.00 96.06 401 VAL A O 1
ATOM 3184 N N . ARG A 1 402 ? 17.831 -4.021 -4.261 1.00 95.38 402 ARG A N 1
ATOM 3185 C CA . ARG A 1 402 ? 18.032 -5.459 -4.531 1.00 95.38 402 ARG A CA 1
ATOM 3186 C C . ARG A 1 402 ? 16.916 -6.029 -5.401 1.00 95.38 402 ARG A C 1
ATOM 3188 O O . ARG A 1 402 ? 17.191 -6.746 -6.363 1.00 95.38 402 ARG A O 1
ATOM 3195 N N . MET A 1 403 ? 15.668 -5.685 -5.091 1.00 97.06 403 MET A N 1
ATOM 3196 C CA . MET A 1 403 ? 14.515 -6.087 -5.895 1.00 97.06 403 MET A CA 1
ATOM 3197 C C . MET A 1 403 ? 14.548 -5.473 -7.298 1.00 97.06 403 MET A C 1
ATOM 3199 O O . MET A 1 403 ? 14.262 -6.172 -8.267 1.00 97.06 403 MET A O 1
ATOM 3203 N N . MET A 1 404 ? 14.960 -4.207 -7.426 1.00 97.75 404 MET A N 1
ATOM 3204 C CA . MET A 1 404 ? 15.085 -3.524 -8.717 1.00 97.75 404 MET A CA 1
ATOM 3205 C C . MET A 1 404 ? 16.138 -4.208 -9.589 1.00 97.75 404 MET A C 1
ATOM 3207 O O . MET A 1 404 ? 15.871 -4.511 -10.747 1.00 97.75 404 MET A O 1
ATOM 3211 N N . ARG A 1 405 ? 17.310 -4.533 -9.025 1.00 96.62 405 ARG A N 1
ATOM 3212 C CA . ARG A 1 405 ? 18.359 -5.294 -9.726 1.00 96.62 405 ARG A CA 1
ATOM 3213 C C . ARG A 1 405 ? 17.834 -6.638 -10.224 1.00 96.62 405 ARG A C 1
ATOM 3215 O O . ARG A 1 405 ? 18.007 -6.944 -11.397 1.00 96.62 405 ARG A O 1
ATOM 3222 N N . ARG A 1 406 ? 17.109 -7.380 -9.378 1.00 97.00 406 ARG A N 1
ATOM 3223 C CA . ARG A 1 406 ? 16.456 -8.633 -9.786 1.00 97.00 406 ARG A CA 1
ATOM 3224 C C . ARG A 1 406 ? 15.486 -8.414 -10.950 1.00 97.00 406 ARG A C 1
ATOM 3226 O O . ARG A 1 406 ? 15.514 -9.186 -11.898 1.00 97.00 406 ARG A O 1
ATOM 3233 N N . ALA A 1 407 ? 14.640 -7.387 -10.896 1.00 98.31 407 ALA A N 1
ATOM 3234 C CA . ALA A 1 407 ? 13.677 -7.108 -11.962 1.00 98.31 407 ALA A CA 1
ATOM 3235 C C . ALA A 1 407 ? 14.360 -6.736 -13.292 1.00 98.31 407 ALA A C 1
ATOM 3237 O O . ALA A 1 407 ? 13.922 -7.174 -14.358 1.00 98.31 407 ALA A O 1
ATOM 3238 N N . LEU A 1 408 ? 15.467 -5.991 -13.234 1.00 98.25 408 LEU A N 1
ATOM 3239 C CA . LEU A 1 408 ? 16.305 -5.674 -14.394 1.00 98.25 408 LEU A CA 1
ATOM 3240 C C . LEU A 1 408 ? 16.949 -6.937 -14.977 1.00 98.25 408 LEU A C 1
ATOM 3242 O O . LEU A 1 408 ? 16.844 -7.172 -16.177 1.00 98.25 408 LEU A O 1
ATOM 3246 N N . ASP A 1 409 ? 17.525 -7.795 -14.130 1.00 97.56 409 ASP A N 1
ATOM 3247 C CA . ASP A 1 409 ? 18.137 -9.058 -14.559 1.00 97.56 409 ASP A CA 1
ATOM 3248 C C . ASP A 1 409 ? 17.104 -10.000 -15.210 1.00 97.56 409 ASP A C 1
ATOM 3250 O O . ASP A 1 409 ? 17.391 -10.633 -16.221 1.00 97.56 409 ASP A O 1
ATOM 3254 N N . GLN A 1 410 ? 15.888 -10.085 -14.659 1.00 98.12 410 GLN A N 1
ATOM 3255 C CA . GLN A 1 410 ? 14.835 -10.977 -15.164 1.00 98.12 410 GLN A CA 1
ATOM 3256 C C . GLN A 1 410 ? 14.145 -10.475 -16.441 1.00 98.12 410 GLN A C 1
ATOM 3258 O O . GLN A 1 410 ? 13.589 -11.280 -17.183 1.00 98.12 410 GLN A O 1
ATOM 3263 N N . SER A 1 411 ? 14.135 -9.163 -16.682 1.00 97.62 411 SER A N 1
ATOM 3264 C CA . SER A 1 411 ? 13.492 -8.570 -17.865 1.00 97.62 411 SER A CA 1
ATOM 3265 C C . SER A 1 411 ? 14.458 -8.287 -19.015 1.00 97.62 411 SER A C 1
ATOM 3267 O O . SER A 1 411 ? 14.004 -8.120 -20.148 1.00 97.62 411 SER A O 1
ATOM 3269 N N . GLY A 1 412 ? 15.760 -8.157 -18.728 1.00 97.06 412 GLY A N 1
ATOM 3270 C CA . GLY A 1 412 ? 16.762 -7.666 -19.679 1.00 97.06 412 GLY A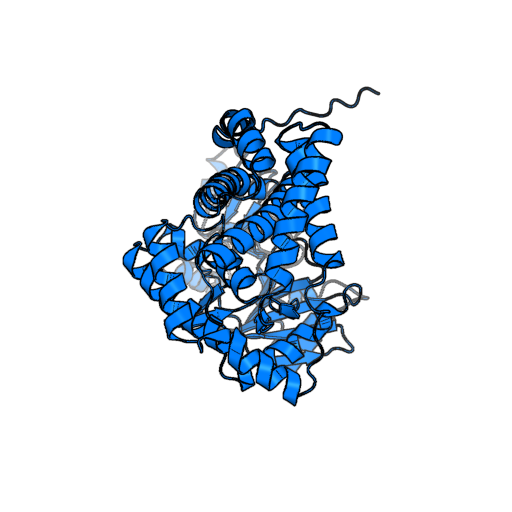 CA 1
ATOM 3271 C C . GLY A 1 412 ? 16.555 -6.205 -20.105 1.00 97.06 412 GLY A C 1
ATOM 3272 O O . GLY A 1 412 ? 17.158 -5.756 -21.079 1.00 97.06 412 GLY A O 1
ATOM 3273 N N . ALA A 1 413 ? 15.679 -5.462 -19.420 1.00 96.56 413 ALA A N 1
ATOM 3274 C CA . ALA A 1 413 ? 15.337 -4.084 -19.751 1.00 96.56 413 ALA A CA 1
ATOM 3275 C C . ALA A 1 413 ? 16.233 -3.071 -19.019 1.00 96.56 413 ALA A C 1
ATOM 3277 O O . ALA A 1 413 ? 16.860 -3.375 -18.007 1.00 96.56 413 ALA A O 1
ATOM 3278 N N . CYS A 1 414 ? 16.242 -1.831 -19.516 1.00 97.75 414 CYS A N 1
ATOM 3279 C CA . CYS A 1 414 ? 16.903 -0.677 -18.891 1.00 97.75 414 CYS A CA 1
ATOM 3280 C C . CYS A 1 414 ? 18.396 -0.897 -18.537 1.00 97.75 414 CYS A C 1
ATOM 3282 O O . CYS A 1 414 ? 18.783 -0.776 -17.366 1.00 97.75 414 CYS A O 1
ATOM 3284 N N . PRO A 1 415 ? 19.265 -1.197 -19.524 1.00 97.25 415 PRO A N 1
ATOM 3285 C CA . PRO A 1 415 ? 20.675 -1.499 -19.272 1.00 97.25 415 PRO A CA 1
ATOM 3286 C C . PRO A 1 415 ? 21.435 -0.340 -18.611 1.00 97.25 415 PRO A C 1
ATOM 3288 O O . PRO A 1 415 ? 22.346 -0.576 -17.815 1.00 97.25 415 PRO A O 1
ATOM 3291 N N . ARG A 1 416 ? 21.070 0.926 -18.870 1.00 96.69 416 ARG A N 1
ATOM 3292 C CA . ARG A 1 416 ? 21.729 2.065 -18.208 1.00 96.69 416 ARG A CA 1
ATOM 3293 C C . ARG A 1 416 ? 21.354 2.150 -16.738 1.00 96.69 416 ARG A C 1
ATOM 3295 O O . ARG A 1 416 ? 22.231 2.420 -15.920 1.00 96.69 416 ARG A O 1
ATOM 3302 N N . LEU A 1 417 ? 20.091 1.890 -16.391 1.00 96.88 417 LEU A N 1
ATOM 3303 C CA . LEU A 1 417 ? 19.680 1.803 -14.987 1.00 96.88 417 LEU A CA 1
ATOM 3304 C C . LEU A 1 417 ? 20.400 0.653 -14.277 1.00 96.88 417 LEU A C 1
ATOM 3306 O O . LEU A 1 417 ? 20.910 0.835 -13.173 1.00 96.88 417 LEU A O 1
ATOM 3310 N N . GLN A 1 418 ? 20.493 -0.510 -14.923 1.00 95.69 418 GLN A N 1
ATOM 3311 C CA . GLN A 1 418 ? 21.203 -1.664 -14.376 1.00 95.69 418 GLN A CA 1
ATOM 3312 C C . GLN A 1 418 ? 22.679 -1.348 -14.112 1.00 95.69 418 GLN A C 1
ATOM 3314 O O . GLN A 1 418 ? 23.175 -1.622 -13.018 1.00 95.69 418 GLN A O 1
ATOM 3319 N N . ASN A 1 419 ? 23.360 -0.705 -15.063 1.00 93.81 419 ASN A N 1
ATOM 3320 C CA . ASN A 1 419 ? 24.746 -0.273 -14.895 1.00 93.81 419 ASN A CA 1
ATOM 3321 C C . ASN A 1 419 ? 24.894 0.755 -13.766 1.00 93.81 419 ASN A C 1
ATOM 3323 O O . ASN A 1 419 ? 25.771 0.603 -12.918 1.00 93.81 419 ASN A O 1
ATOM 3327 N N . ALA A 1 420 ? 24.005 1.749 -13.688 1.00 93.19 420 ALA A N 1
ATOM 3328 C CA . ALA A 1 420 ? 24.028 2.739 -12.613 1.00 93.19 420 ALA A CA 1
ATOM 3329 C C . ALA A 1 420 ? 23.871 2.094 -11.223 1.00 93.19 420 ALA A C 1
ATOM 3331 O O . ALA A 1 420 ? 24.607 2.423 -10.294 1.00 93.19 420 ALA A O 1
ATOM 3332 N N . LEU A 1 421 ? 22.965 1.123 -11.077 1.00 92.44 421 LEU A N 1
ATOM 3333 C CA . LEU A 1 421 ? 22.766 0.406 -9.814 1.00 92.44 421 LEU A CA 1
ATOM 3334 C C . LEU A 1 421 ? 23.908 -0.557 -9.469 1.00 92.44 421 LEU A C 1
ATOM 3336 O O . LEU A 1 421 ? 24.091 -0.857 -8.291 1.00 92.44 421 LEU A O 1
ATOM 3340 N N . ARG A 1 422 ? 24.675 -1.045 -10.451 1.00 85.50 422 ARG A N 1
ATOM 3341 C CA . ARG A 1 422 ? 25.891 -1.839 -10.205 1.00 85.50 422 ARG A CA 1
ATOM 3342 C C . ARG A 1 422 ? 27.039 -0.950 -9.727 1.00 85.50 422 ARG A C 1
ATOM 3344 O O . ARG A 1 422 ? 27.609 -1.235 -8.684 1.00 85.50 422 ARG A O 1
ATOM 3351 N N . CYS A 1 423 ? 27.315 0.154 -10.421 1.00 74.31 423 CYS A N 1
ATOM 3352 C CA . CYS A 1 423 ? 28.424 1.055 -10.086 1.00 74.31 423 CYS A CA 1
ATOM 3353 C C . CYS A 1 423 ? 28.217 1.814 -8.763 1.00 74.31 423 CYS A C 1
ATOM 3355 O O . CYS A 1 423 ? 29.182 2.139 -8.077 1.00 74.31 423 CYS A O 1
ATOM 3357 N N . CYS A 1 424 ? 26.965 2.108 -8.398 1.00 65.62 424 CYS A N 1
ATOM 3358 C CA . CYS A 1 424 ? 26.631 2.866 -7.187 1.00 65.62 424 CYS A CA 1
ATOM 3359 C C . CYS A 1 424 ? 26.097 1.984 -6.038 1.00 65.62 424 CYS A C 1
ATOM 3361 O O . CYS A 1 424 ? 25.995 2.445 -4.900 1.00 65.62 424 CYS A O 1
ATOM 3363 N N . GLY A 1 425 ? 25.743 0.723 -6.315 1.00 55.16 425 GLY A N 1
ATOM 3364 C CA . GLY A 1 425 ? 25.004 -0.154 -5.400 1.00 55.16 425 GLY A CA 1
ATOM 3365 C C . GLY A 1 425 ? 25.764 -0.590 -4.152 1.00 55.16 425 GLY A C 1
ATOM 3366 O O . GLY A 1 425 ? 25.128 -0.818 -3.121 1.00 55.16 425 GLY A O 1
ATOM 3367 N N . ASP A 1 426 ? 27.095 -0.644 -4.194 1.00 51.25 426 ASP A N 1
ATOM 3368 C CA . ASP A 1 426 ? 27.910 -1.063 -3.043 1.00 51.25 426 ASP A CA 1
ATOM 3369 C C . ASP A 1 426 ? 27.902 -0.013 -1.914 1.00 51.25 426 ASP A C 1
ATOM 3371 O O . ASP A 1 426 ? 28.010 -0.353 -0.733 1.00 51.25 426 ASP A O 1
ATOM 3375 N N . LYS A 1 427 ? 27.645 1.262 -2.247 1.00 54.09 427 LYS A N 1
ATOM 3376 C CA . LYS A 1 427 ? 27.484 2.361 -1.275 1.00 54.09 427 LYS A CA 1
ATOM 3377 C C . LYS A 1 427 ? 26.083 2.409 -0.653 1.00 54.09 427 LYS A C 1
ATOM 3379 O O . LYS A 1 427 ? 25.940 2.734 0.520 1.00 54.09 427 LYS A O 1
ATOM 3384 N N . VAL A 1 428 ? 25.048 2.038 -1.412 1.00 55.88 428 VAL A N 1
ATOM 3385 C CA . VAL A 1 428 ? 23.651 2.006 -0.930 1.00 55.88 428 VAL A CA 1
ATOM 3386 C C . VAL A 1 428 ? 23.356 0.730 -0.125 1.00 55.88 428 VAL A C 1
ATOM 3388 O O . VAL A 1 428 ? 22.569 0.755 0.820 1.00 55.88 428 VAL A O 1
ATOM 3391 N N . SER A 1 429 ? 24.012 -0.388 -0.456 1.00 45.34 429 SER A N 1
ATOM 3392 C CA . SER A 1 429 ? 23.807 -1.690 0.203 1.00 45.34 429 SER A CA 1
ATOM 3393 C C . SER A 1 429 ? 24.488 -1.808 1.573 1.00 45.34 429 SER A C 1
ATOM 3395 O O . SER A 1 429 ? 24.082 -2.642 2.377 1.00 45.34 429 SER A O 1
ATOM 3397 N N . SER A 1 430 ? 25.488 -0.969 1.858 1.00 43.25 430 SER A N 1
ATOM 3398 C CA . SER A 1 430 ? 26.278 -0.971 3.101 1.00 43.25 430 SER A CA 1
ATOM 3399 C C . SER A 1 430 ? 25.689 -0.101 4.225 1.00 43.25 430 SER A C 1
ATOM 3401 O O . SER A 1 430 ? 26.280 0.008 5.296 1.00 43.25 430 SER A O 1
ATOM 3403 N N . GLY A 1 431 ? 24.517 0.516 4.023 1.00 42.09 431 GLY A N 1
ATOM 3404 C CA . GLY A 1 431 ? 23.826 1.293 5.063 1.00 42.09 431 GLY A CA 1
ATOM 3405 C C . GLY A 1 431 ? 24.494 2.625 5.435 1.00 42.09 431 GLY A C 1
ATOM 3406 O O . GLY A 1 431 ? 23.995 3.329 6.313 1.00 42.09 431 GLY A O 1
ATOM 3407 N N . MET A 1 432 ? 25.580 3.018 4.761 1.00 35.66 432 MET A N 1
ATOM 3408 C CA . MET A 1 432 ? 26.210 4.330 4.923 1.00 35.66 432 MET A CA 1
ATOM 3409 C C . MET A 1 432 ? 25.464 5.403 4.120 1.00 35.66 432 MET A C 1
ATOM 3411 O O . MET A 1 432 ? 25.979 5.966 3.161 1.00 35.66 432 MET A O 1
ATOM 3415 N N . VAL A 1 433 ? 24.253 5.747 4.556 1.00 39.94 433 VAL A N 1
ATOM 3416 C CA . VAL A 1 433 ? 23.717 7.093 4.315 1.00 39.94 433 VAL A CA 1
ATOM 3417 C C . VAL A 1 433 ? 23.928 7.870 5.608 1.00 39.94 433 VAL A C 1
ATOM 3419 O O . VAL A 1 433 ? 23.028 8.024 6.432 1.00 39.94 433 VAL A O 1
ATOM 3422 N N . GLN A 1 434 ? 25.178 8.279 5.846 1.00 32.19 434 GLN A N 1
ATOM 3423 C CA . GLN A 1 434 ? 25.470 9.226 6.914 1.00 32.19 434 GLN A CA 1
ATOM 3424 C C . GLN A 1 434 ? 24.863 10.578 6.552 1.00 32.19 434 GLN A C 1
ATOM 3426 O O . GLN A 1 434 ? 25.064 11.108 5.462 1.00 32.19 434 GLN A O 1
ATOM 3431 N N . SER A 1 435 ? 24.147 11.138 7.522 1.00 33.50 435 SER A N 1
ATOM 3432 C CA . SER A 1 435 ? 23.736 12.530 7.572 1.00 33.50 435 SER A CA 1
ATOM 3433 C C . SER A 1 435 ? 24.942 13.451 7.361 1.00 33.50 435 SER A C 1
ATOM 3435 O O . SER A 1 435 ? 25.685 13.738 8.306 1.00 33.50 435 SER A O 1
ATOM 3437 N N . SER A 1 436 ? 25.136 13.965 6.152 1.00 26.72 436 SER A N 1
ATOM 3438 C CA . SER A 1 436 ? 25.915 15.182 5.967 1.00 26.72 436 SER A CA 1
ATOM 3439 C C . SER A 1 436 ? 25.086 16.334 6.536 1.00 26.72 436 SER A C 1
ATOM 3441 O O . SER A 1 436 ? 24.116 16.812 5.954 1.00 26.72 436 SER A O 1
ATOM 3443 N N . ARG A 1 437 ? 25.437 16.718 7.767 1.00 27.97 437 ARG A N 1
ATOM 3444 C CA . ARG A 1 437 ? 24.965 17.929 8.437 1.00 27.97 437 ARG A CA 1
ATOM 3445 C C . ARG A 1 437 ? 25.128 19.111 7.479 1.00 27.97 437 ARG A C 1
ATOM 3447 O O . ARG A 1 437 ? 26.256 19.479 7.161 1.00 27.97 437 ARG A O 1
ATOM 3454 N N . PHE A 1 438 ? 24.024 19.745 7.097 1.00 26.30 438 PHE A N 1
ATOM 3455 C CA . PHE A 1 438 ? 24.053 21.137 6.662 1.00 26.30 438 PHE A CA 1
ATOM 3456 C C . PHE A 1 438 ? 24.584 21.970 7.838 1.00 26.30 438 PHE A C 1
ATOM 3458 O O . PHE A 1 438 ? 23.870 22.228 8.806 1.00 26.30 438 PHE A O 1
ATOM 3465 N N . ARG A 1 439 ? 25.865 22.349 7.787 1.00 24.64 439 ARG A N 1
ATOM 3466 C CA . ARG A 1 439 ? 26.332 23.554 8.471 1.00 24.64 439 ARG A CA 1
ATOM 3467 C C . ARG A 1 439 ? 25.865 24.717 7.608 1.00 24.64 439 ARG A C 1
ATOM 3469 O O . ARG A 1 439 ? 26.471 25.004 6.585 1.00 24.64 439 ARG A O 1
ATOM 3476 N N . VAL A 1 440 ? 24.773 25.347 8.018 1.00 28.95 440 VAL A N 1
ATOM 3477 C CA . VAL A 1 440 ? 24.496 26.727 7.626 1.00 28.95 440 VAL A CA 1
ATOM 3478 C C . VAL A 1 440 ? 25.588 27.557 8.299 1.00 28.95 440 VAL A C 1
ATOM 3480 O O . VAL A 1 440 ? 25.714 27.533 9.524 1.00 28.95 440 VAL A O 1
ATOM 3483 N N . HIS A 1 441 ? 26.470 28.164 7.511 1.00 25.72 441 HIS A N 1
ATOM 3484 C CA . HIS A 1 441 ? 27.225 29.318 7.981 1.00 25.72 441 HIS A CA 1
ATOM 3485 C C . HIS A 1 441 ? 26.358 30.544 7.710 1.00 25.72 441 HIS A C 1
ATOM 3487 O O . HIS A 1 441 ? 25.792 30.662 6.626 1.00 25.72 441 HIS A O 1
ATOM 3493 N N . SER A 1 442 ? 26.199 31.297 8.801 1.00 31.05 442 SER A N 1
ATOM 3494 C CA . SER A 1 442 ? 25.731 32.679 8.964 1.00 31.05 442 SER A CA 1
ATOM 3495 C C . SER A 1 442 ? 25.586 33.512 7.703 1.00 31.05 442 SER A C 1
ATOM 3497 O O . SER A 1 442 ? 26.584 33.562 6.949 1.00 31.05 442 SER A O 1
#

Radius of gyration: 25.17 Å; chains: 1; bounding box: 53×54×76 Å